Protein AF-0000000072995005 (afdb_homodimer)

Nearest PDB structures (foldseek):
  1zno-assembly1_B  TM=6.769E-01  e=1.116E+00  Vibrio cholerae
  1u5w-assembly4_G  TM=5.563E-01  e=4.814E-01  Escherichia coli
  1zwy-assembly3_B  TM=6.745E-01  e=1.746E+00  Vibrio cholerae
  1zwy-assembly2_D  TM=6.702E-01  e=2.185E+00  Vibrio cholerae
  1zwy-assembly2_C  TM=6.190E-01  e=2.185E+00  Vibrio cholerae

Sequence (554 aa):
MHRQLLQELNARKVMNAETSTRIKDTLLAYRSDEIDGLKTRHDLISLAEKSTGQERNVVLAVESLIPAMADVDLRTISENHLAASYIHPVMQSLFSIACNNKVSHCSNTLPEVDDTTGKRPDYIVDVYERYQYAYSSCFGEIKIEKANETLKVLDFYRLAIFGRNAIESHNLNGIICFQTIGSLVTFYYMLPRADFFIFLEVTSIKIPLVKRDIVSIITHLDDMLSLVCLHELVENTNELASSYPPILPYVYVQNERKSLPKKRKPSLTSISSSSKHMHRQLLQELNARKVMNAETSTRIKDTLLAYRSDEIDGLKTRHDLISLAEKSTGQERNVVLAVESLIPAMADVDLRTISENHLAASYIHPVMQSLFSIACNNKVSHCSNTLPEVDDTTGKRPDYIVDVYERYQYAYSSCFGEIKIEKANETLKVLDFYRLAIFGRNAIESHNLNGIICFQTIGSLVTFYYMLPRADFFIFLEVTSIKIPLVKRDIVSIITHLDDMLSLVCLHELVENTNELASSYPPILPYVYVQNERKSLPKKRKPSLTSISSSSKH

Secondary structure (DSSP, 8-state):
-HHHHHHHTT------HHHHHHHHHHHHHHHTTSS-HHHHHHHHHHHHHHS-HHHHHHHHHHHTTGGG--SS-PPPPPHHHHIIIIIHHHHHHHT--EETTEEEEEE----GGGGGG----SEEEEEEETTEEEEEEEEEEEE-TTS-HHHHHHHHHHHHHHHHHHHHHHTBS-EEEEEEETTEEEEEEEEEETTEEEEEEEEEEEPP-SGGGGGGGGGGHHHHHHHHHHHHT--B-SS----PPPPPPGGGTS-------------TTGGGGGGG-/-HHHHHHHTT------HHHHHHHHHHHHHHHTTSS-HHHHHHHHHHHHHHS-HHHHHHHHHHHTTGGG--SS-PPPPPHHHHIIIIIHHHHHHHT--EETTEEEEEE----GGGGGG----SEEEEEEETTEEEEEEEEEEEE-TTS-HHHHHHHHHHHHHHHHHHHHHHTBS-EEEEEEETTEEEEEEEEEETTEEEEEEEEEEEPP-SGGGGGGGGGGHHHHHHHHHHHHT--B-SS----PPPPPPGGGTS-------------GGGGGGGGG-

Solvent-accessible surface area (backbone atoms only — not comparable to full-atom values): 30362 Å² total; per-residue (Å²): 108,68,68,56,49,43,56,72,60,62,39,81,43,78,63,58,64,68,60,52,50,52,52,50,53,48,41,49,34,38,62,69,62,74,37,53,64,67,57,43,40,45,53,36,48,55,50,26,72,73,41,54,77,61,57,19,22,43,39,42,22,59,40,42,43,48,84,56,44,39,84,50,63,72,70,75,74,35,53,67,29,46,38,37,50,49,47,45,40,28,48,46,26,39,62,56,42,84,50,96,60,29,36,41,47,72,38,34,50,63,66,80,83,69,49,76,75,71,64,66,55,66,26,31,32,36,32,23,45,81,40,31,79,68,48,66,49,32,42,29,38,74,38,38,68,86,52,58,67,67,56,54,54,48,42,54,52,48,48,52,50,53,49,49,50,45,27,66,77,49,30,30,62,32,34,40,34,36,43,29,47,47,52,36,34,38,33,30,41,34,31,72,48,92,72,38,76,45,79,37,79,72,52,72,43,64,54,60,78,36,31,90,44,49,60,62,43,63,81,38,48,31,58,46,40,16,49,34,55,52,55,70,65,43,41,70,42,86,62,74,69,71,84,72,57,87,71,84,62,64,70,76,66,46,76,63,71,67,72,60,72,73,67,70,72,75,63,72,70,61,71,65,60,68,69,73,114,107,70,66,57,49,42,55,72,62,61,39,80,43,74,65,59,67,67,60,51,49,52,53,49,52,48,41,51,34,38,62,69,61,74,38,53,67,68,58,45,39,45,53,36,46,56,50,27,73,73,42,55,77,60,58,19,20,44,38,43,20,58,42,41,43,48,84,55,42,40,84,50,66,73,69,75,72,35,53,66,30,44,39,38,48,49,49,44,41,28,50,48,27,39,61,55,41,83,51,95,63,32,36,40,48,70,37,36,51,63,64,81,82,66,49,76,74,71,63,63,56,67,27,30,30,35,33,22,46,82,41,30,78,67,48,67,50,33,41,29,37,75,38,38,67,87,52,58,66,68,58,53,52,46,44,53,52,48,49,53,50,54,48,48,50,43,28,68,76,49,31,31,62,32,33,39,34,34,42,31,47,47,49,36,34,38,31,30,41,32,32,71,49,92,73,38,76,45,79,39,78,72,52,71,44,63,55,60,78,35,33,90,45,50,59,61,42,63,82,37,49,31,58,47,38,15,49,31,55,53,55,70,65,42,41,69,43,87,61,74,68,71,83,71,61,85,71,84,60,65,69,76,66,44,76,63,69,66,74,61,72,74,68,70,72,74,65,69,70,64,69,65,63,68,66,77,111

Radius of gyration: 27.22 Å; Cα contacts (8 Å, |Δi|>4): 936; chains: 2; bounding box: 72×75×105 Å

Organism: Rhizopus oryzae (NCBI:txid64495)

Foldseek 3Di:
DQVVVCVVLVLFFDDDPVLLVQLLVLLVCDLVVVDDLVVSLVSLQVSLVVDDPLLSLLSQLLNLQSVQADADDDDDAAQVRCCPRRVVSNCCSLLADDDPQKGKDKDQDDDPPPCVVVDTAPIWIFIDHNNHTQFTAEGEHTDEQPDDPLVQVLNVVVQVVVFVCRCLVQVKQKHKYWYYYHQKIWIWIWGDDDQDIDTHTQDMAGTDRYSNCSSVNSVCSRVSSSSSSSSVNIDHDPPNDDDHHDDDDCVVSPPPVPVPPPPPPPPVVPPPPDVPD/DQVVVCVVLVLFFDDDPVLLVQLLVLLVCDLVVVDDLVVSLVSLQVSLVVDDPLLSLLSQLLNLQSVQADADDDDDAAQVNCCPRRVVSNCCSLLADDDPQKGKDKDQDDDPVVCVVVDTARIWIFIDHNNHTQFTAEGEHTDEQPDDPLVQVLNVVVQVVVFVCRCQVRVKQKHKYWYYYHQKIWIWIWGDDDQDIDTHTQDMAGTDRYSNCSSVNSVCSRVSSSSSSSSVRIDHDPPNDDDHHDDDDCVVSPPPVPVPPPPPPPCVVPPPPDPPD

Structure (mmCIF, N/CA/C/O backbone):
data_AF-0000000072995005-model_v1
#
loop_
_entity.id
_entity.type
_entity.pdbx_description
1 polymer 'Uncharacterized protein'
#
loop_
_atom_site.group_PDB
_atom_site.id
_atom_site.type_symbol
_atom_site.label_atom_id
_atom_site.label_alt_id
_atom_site.label_comp_id
_atom_site.label_asym_id
_atom_site.label_entity_id
_atom_site.label_seq_id
_atom_site.pdbx_PDB_ins_code
_atom_site.Cartn_x
_atom_site.Cartn_y
_atom_site.Cartn_z
_atom_site.occupancy
_atom_site.B_iso_or_equiv
_atom_site.auth_seq_id
_atom_site.auth_comp_id
_atom_site.auth_asym_id
_atom_site.auth_atom_id
_atom_site.pdbx_PDB_model_num
ATOM 1 N N . MET A 1 1 ? -14.672 26.469 22.266 1 73.12 1 MET A N 1
ATOM 2 C CA . MET A 1 1 ? -13.227 26.438 22.062 1 73.12 1 MET A CA 1
ATOM 3 C C . MET A 1 1 ? -12.867 25.562 20.859 1 73.12 1 MET A C 1
ATOM 5 O O . MET A 1 1 ? -12.156 26.016 19.953 1 73.12 1 MET A O 1
ATOM 9 N N . HIS A 1 2 ? -13.5 24.484 20.734 1 74.88 2 HIS A N 1
ATOM 10 C CA . HIS A 1 2 ? -13.242 23.562 19.625 1 74.88 2 HIS A CA 1
ATOM 11 C C . HIS A 1 2 ? -13.602 24.203 18.281 1 74.88 2 HIS A C 1
ATOM 13 O O . HIS A 1 2 ? -12.758 24.312 17.391 1 74.88 2 HIS A O 1
ATOM 19 N N . ARG A 1 3 ? -14.789 24.75 18.172 1 75.12 3 ARG A N 1
ATOM 20 C CA . ARG A 1 3 ? -15.25 25.344 16.922 1 75.12 3 ARG A CA 1
ATOM 21 C C . ARG A 1 3 ? -14.438 26.594 16.594 1 75.12 3 ARG A C 1
ATOM 23 O O . ARG A 1 3 ? -14.133 26.844 15.422 1 75.12 3 ARG A O 1
ATOM 30 N N . GLN A 1 4 ? -14.117 27.297 17.609 1 78.31 4 GLN A N 1
ATOM 31 C CA . GLN A 1 4 ? -13.336 28.516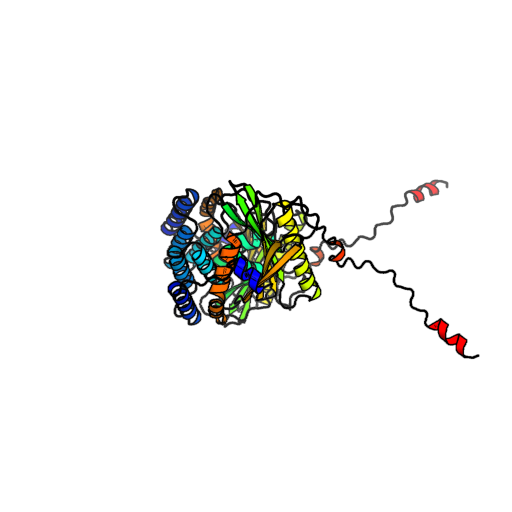 17.422 1 78.31 4 GLN A CA 1
ATOM 32 C C . GLN A 1 4 ? -11.945 28.203 16.875 1 78.31 4 GLN A C 1
ATOM 34 O O . GLN A 1 4 ? -11.445 28.875 15.984 1 78.31 4 GLN A O 1
ATOM 39 N N . LEU A 1 5 ? -11.391 27.203 17.328 1 79.5 5 LEU A N 1
ATOM 40 C CA . LEU A 1 5 ? -10.055 26.828 16.891 1 79.5 5 LEU A CA 1
ATOM 41 C C . LEU A 1 5 ? -10.055 26.328 15.453 1 79.5 5 LEU A C 1
ATOM 43 O O . LEU A 1 5 ? -9.164 26.672 14.672 1 79.5 5 LEU A O 1
ATOM 47 N N . LEU A 1 6 ? -11.078 25.562 15.18 1 79.88 6 LEU A N 1
ATOM 48 C CA . LEU A 1 6 ? -11.195 25.094 13.805 1 79.88 6 LEU A CA 1
ATOM 49 C C . LEU A 1 6 ? -11.383 26.25 12.836 1 79.88 6 LEU A C 1
ATOM 51 O O . LEU A 1 6 ? -10.867 26.219 11.719 1 79.88 6 LEU A O 1
ATOM 55 N N . GLN A 1 7 ? -12.125 27.188 13.336 1 81.88 7 GLN A N 1
ATOM 56 C CA . GLN A 1 7 ? -12.344 28.375 12.523 1 81.88 7 GLN A CA 1
ATOM 57 C C . GLN A 1 7 ? -11.055 29.188 12.367 1 81.88 7 GLN A C 1
ATOM 59 O O . GLN A 1 7 ? -10.75 29.688 11.281 1 81.88 7 GLN A O 1
ATOM 64 N N . GLU A 1 8 ? -10.367 29.266 13.414 1 81.81 8 GLU A N 1
ATOM 65 C CA . GLU A 1 8 ? -9.102 30 13.383 1 81.81 8 GLU A CA 1
ATOM 66 C C . GLU A 1 8 ? -8.117 29.344 12.422 1 81.81 8 GLU A C 1
ATOM 68 O O . GLU A 1 8 ? -7.34 30.047 11.758 1 81.81 8 GLU A O 1
ATOM 73 N N . LEU A 1 9 ? -8.242 28.062 12.328 1 82.5 9 LEU A N 1
ATOM 74 C CA . LEU A 1 9 ? -7.34 27.312 11.453 1 82.5 9 LEU A CA 1
ATOM 75 C C . LEU A 1 9 ? -7.855 27.312 10.016 1 82.5 9 LEU A C 1
ATOM 77 O O . LEU A 1 9 ? -7.172 26.844 9.109 1 82.5 9 LEU A O 1
ATOM 81 N N . ASN A 1 10 ? -9 27.953 9.812 1 81.5 10 ASN A N 1
ATOM 82 C CA . ASN A 1 10 ? -9.641 27.844 8.5 1 81.5 10 ASN A CA 1
ATOM 83 C C . ASN A 1 10 ? -9.594 26.422 7.965 1 81.5 10 ASN A C 1
ATOM 85 O O . ASN A 1 10 ? -9.195 26.188 6.82 1 81.5 10 ASN A O 1
ATOM 89 N N . ALA A 1 11 ? -9.984 25.547 8.805 1 79.19 11 ALA A N 1
ATOM 90 C CA . ALA A 1 11 ? -9.742 24.125 8.602 1 79.19 11 ALA A CA 1
ATOM 91 C C . ALA A 1 11 ? -10.75 23.531 7.617 1 79.19 11 ALA A C 1
ATOM 93 O O . ALA A 1 11 ? -10.469 22.531 6.961 1 79.19 11 ALA A O 1
ATOM 94 N N . ARG A 1 12 ? -11.852 24.203 7.461 1 84.38 12 ARG A N 1
ATOM 95 C CA . ARG A 1 12 ? -12.883 23.594 6.621 1 84.38 12 ARG A CA 1
ATOM 96 C C . ARG A 1 12 ? -12.75 24.062 5.176 1 84.38 12 ARG A C 1
ATOM 98 O O . ARG A 1 12 ? -12.766 25.266 4.895 1 84.38 12 ARG A O 1
ATOM 105 N N . LYS A 1 13 ? -12.586 23.031 4.352 1 92.81 13 LYS A N 1
ATOM 106 C CA . LYS A 1 13 ? -12.469 23.266 2.916 1 92.81 13 LYS A CA 1
ATOM 107 C C . LYS A 1 13 ? -13.516 22.469 2.141 1 92.81 13 LYS A C 1
ATOM 109 O O . LYS A 1 13 ? -13.984 21.438 2.611 1 92.81 13 LYS A O 1
ATOM 114 N N . VAL A 1 14 ? -13.844 23.031 1.004 1 95.5 14 VAL A N 1
ATOM 115 C CA . VAL A 1 14 ? -14.844 22.375 0.166 1 95.5 14 VAL A CA 1
ATOM 116 C C . VAL A 1 14 ? -14.242 22.031 -1.195 1 95.5 14 VAL A C 1
ATOM 118 O O . VAL A 1 14 ? -13.578 22.875 -1.812 1 95.5 14 VAL A O 1
ATOM 121 N N . MET A 1 15 ? -14.539 20.844 -1.624 1 96.69 15 MET A N 1
ATOM 122 C CA . MET A 1 15 ? -14.062 20.391 -2.924 1 96.69 15 MET A CA 1
ATOM 123 C C . MET A 1 15 ? -14.727 21.156 -4.055 1 96.69 15 MET A C 1
ATOM 125 O O . MET A 1 15 ? -15.883 21.578 -3.936 1 96.69 15 MET A O 1
ATOM 129 N N . ASN A 1 16 ? -13.898 21.328 -5.121 1 96.69 16 ASN A N 1
ATOM 130 C CA . ASN A 1 16 ? -14.531 21.797 -6.352 1 96.69 16 ASN A CA 1
ATOM 131 C C . ASN A 1 16 ? -15.688 20.891 -6.758 1 96.69 16 ASN A C 1
ATOM 133 O O . ASN A 1 16 ? -15.547 19.672 -6.797 1 96.69 16 ASN A O 1
ATOM 137 N N . ALA A 1 17 ? -16.812 21.5 -7.078 1 96.31 17 ALA A N 1
ATOM 138 C CA . ALA A 1 17 ? -18.047 20.766 -7.352 1 96.31 17 ALA A CA 1
ATOM 139 C C . ALA A 1 17 ? -17.875 19.828 -8.547 1 96.31 17 ALA A C 1
ATOM 141 O O . ALA A 1 17 ? -18.344 18.688 -8.523 1 96.31 17 ALA A O 1
ATOM 142 N N . GLU A 1 18 ? -17.281 20.297 -9.578 1 96.75 18 GLU A N 1
ATOM 143 C CA . GLU A 1 18 ? -17.078 19.484 -10.781 1 96.75 18 GLU A CA 1
ATOM 144 C C . GLU A 1 18 ? -16.188 18.281 -10.492 1 96.75 18 GLU A C 1
ATOM 146 O O . GLU A 1 18 ? -16.484 17.172 -10.945 1 96.75 18 GLU A O 1
ATOM 151 N N . THR A 1 19 ? -15.133 18.516 -9.758 1 97.62 19 THR A N 1
ATOM 152 C CA . THR A 1 19 ? -14.234 17.438 -9.391 1 97.62 19 THR A CA 1
ATOM 153 C C . THR A 1 19 ? -14.969 16.391 -8.555 1 97.62 19 THR A C 1
ATOM 155 O O . THR A 1 19 ? -14.859 15.188 -8.805 1 97.62 19 THR A O 1
ATOM 158 N N . SER A 1 20 ? -15.734 16.859 -7.609 1 98 20 SER A N 1
ATOM 159 C CA . SER A 1 20 ? -16.5 15.953 -6.754 1 98 20 SER A CA 1
ATOM 160 C C . SER A 1 20 ? -17.484 15.117 -7.566 1 98 20 SER A C 1
ATOM 162 O O . SER A 1 20 ? -17.625 13.914 -7.344 1 98 20 SER A O 1
ATOM 164 N N . THR A 1 21 ? -18.125 15.742 -8.477 1 98.19 21 THR A N 1
ATOM 165 C CA . THR A 1 21 ? -19.109 15.055 -9.312 1 98.19 21 THR A CA 1
ATOM 166 C C . THR A 1 21 ? -18.422 14.008 -10.18 1 98.19 21 THR A C 1
ATOM 168 O O . THR A 1 21 ? -18.938 12.891 -10.328 1 98.19 21 THR A O 1
ATOM 171 N N . ARG A 1 22 ? -17.328 14.305 -10.734 1 98.5 22 ARG A N 1
ATOM 172 C CA . ARG A 1 22 ? -16.594 13.367 -11.586 1 98.5 22 ARG A CA 1
ATOM 173 C C . ARG A 1 22 ? -16.125 12.156 -10.781 1 98.5 22 ARG A C 1
ATOM 175 O O . ARG A 1 22 ? -16.172 11.023 -11.273 1 98.5 22 ARG A O 1
ATOM 182 N N . ILE A 1 23 ? -15.641 12.406 -9.539 1 98.81 23 ILE A N 1
ATOM 183 C CA . ILE A 1 23 ? -15.273 11.297 -8.672 1 98.81 23 ILE A CA 1
ATOM 184 C C . ILE A 1 23 ? -16.484 10.398 -8.438 1 98.81 23 ILE A C 1
ATOM 186 O O . ILE A 1 23 ? -16.406 9.18 -8.594 1 98.81 23 ILE A O 1
ATOM 190 N N . LYS A 1 24 ? -17.562 11.031 -8.102 1 98.62 24 LYS A N 1
ATOM 191 C CA . LYS A 1 24 ? -18.781 10.305 -7.809 1 98.62 24 LYS A CA 1
ATOM 192 C C . LYS A 1 24 ? -19.219 9.461 -9.008 1 98.62 24 LYS A C 1
ATOM 194 O O . LYS A 1 24 ? -19.5 8.273 -8.867 1 98.62 24 LYS A O 1
ATOM 199 N N . ASP A 1 25 ? -19.266 10.047 -10.148 1 98.69 25 ASP A N 1
ATOM 200 C CA . ASP A 1 25 ? -19.703 9.352 -11.352 1 98.69 25 ASP A CA 1
ATOM 201 C C . ASP A 1 25 ? -18.797 8.18 -11.68 1 98.69 25 ASP A C 1
ATOM 203 O O . ASP A 1 25 ? -19.266 7.098 -12.039 1 98.69 25 ASP A O 1
ATOM 207 N N . THR A 1 26 ? -17.516 8.367 -11.578 1 98.81 26 THR A N 1
ATOM 208 C CA . THR A 1 26 ? -16.547 7.32 -11.852 1 98.81 26 THR A CA 1
ATOM 209 C C . THR A 1 26 ? -16.734 6.148 -10.891 1 98.81 26 THR A C 1
ATOM 211 O O . THR A 1 26 ? -16.734 4.988 -11.305 1 98.81 26 THR A O 1
ATOM 214 N N . LEU A 1 27 ? -16.922 6.441 -9.609 1 98.81 27 LEU A N 1
ATOM 215 C CA . LEU A 1 27 ? -17.078 5.391 -8.602 1 98.81 27 LEU A CA 1
ATOM 216 C C . LEU A 1 27 ? -18.391 4.656 -8.781 1 98.81 27 LEU A C 1
ATOM 218 O O . LEU A 1 27 ? -18.469 3.447 -8.555 1 98.81 27 LEU A O 1
ATOM 222 N N . LEU A 1 28 ? -19.422 5.391 -9.172 1 98.69 28 LEU A N 1
ATOM 223 C CA . LEU A 1 28 ? -20.703 4.75 -9.445 1 98.69 28 LEU A CA 1
ATOM 224 C C . LEU A 1 28 ? -20.594 3.791 -10.625 1 98.69 28 LEU A C 1
ATOM 226 O O . LEU A 1 28 ? -21.125 2.676 -10.578 1 98.69 28 LEU A O 1
ATOM 230 N N . ALA A 1 29 ? -19.922 4.195 -11.672 1 98.62 29 ALA A N 1
ATOM 231 C CA . ALA A 1 29 ? -19.703 3.338 -12.828 1 98.62 29 ALA A CA 1
ATOM 232 C C . ALA A 1 29 ? -18.906 2.094 -12.453 1 98.62 29 ALA A C 1
ATOM 234 O O . ALA A 1 29 ? -19.188 0.995 -12.93 1 98.62 29 ALA A O 1
ATOM 235 N N . TYR A 1 30 ? -17.984 2.258 -11.602 1 98 30 TYR A N 1
ATOM 236 C CA . TYR A 1 30 ? -17.172 1.144 -11.117 1 98 30 TYR A CA 1
ATOM 237 C C . TYR A 1 30 ? -18.016 0.177 -10.289 1 98 30 TYR A C 1
ATOM 239 O O . TYR A 1 30 ? -17.969 -1.035 -10.516 1 98 30 TYR A O 1
ATOM 247 N N . ARG A 1 31 ? -18.688 0.744 -9.375 1 96.81 31 ARG A N 1
ATOM 248 C CA . ARG A 1 31 ? -19.531 -0.078 -8.5 1 96.81 31 ARG A CA 1
ATOM 249 C C . ARG A 1 31 ? -20.531 -0.891 -9.305 1 96.81 31 ARG A C 1
ATOM 251 O O . ARG A 1 31 ? -20.828 -2.039 -8.969 1 96.81 31 ARG A O 1
ATOM 258 N N . SER A 1 32 ? -21.031 -0.327 -10.398 1 96.38 32 SER A N 1
ATOM 259 C CA . SER A 1 32 ? -22.062 -0.97 -11.211 1 96.38 32 SER A CA 1
ATOM 260 C C . SER A 1 32 ? -21.438 -1.831 -12.312 1 96.38 32 SER A C 1
ATOM 262 O O . SER A 1 32 ? -22.141 -2.336 -13.188 1 96.38 32 SER A O 1
ATOM 264 N N . ASP A 1 33 ? -20.203 -1.938 -12.438 1 93.94 33 ASP A N 1
ATOM 265 C CA . ASP A 1 33 ? -19.469 -2.771 -13.375 1 93.94 33 ASP A CA 1
ATOM 266 C C . ASP A 1 33 ? -19.578 -2.227 -14.797 1 93.94 33 ASP A C 1
ATOM 268 O O . ASP A 1 33 ? -19.453 -2.979 -15.766 1 93.94 33 ASP A O 1
ATOM 272 N N . GLU A 1 34 ? -19.875 -0.989 -14.906 1 97.06 34 GLU A N 1
ATOM 273 C CA . GLU A 1 34 ? -19.828 -0.362 -16.219 1 97.06 34 GLU A CA 1
ATOM 274 C C . GLU A 1 34 ? -18.391 -0.197 -16.703 1 97.06 34 GLU A C 1
ATOM 276 O O . GLU A 1 34 ? -18.109 -0.232 -17.891 1 97.06 34 GLU A O 1
ATOM 281 N N . ILE A 1 35 ? -17.484 0.07 -15.773 1 96.62 35 ILE A N 1
ATOM 282 C CA . ILE A 1 35 ? -16.062 0.085 -16.016 1 96.62 35 ILE A CA 1
ATOM 283 C C . ILE A 1 35 ? -15.344 -0.77 -14.977 1 96.62 35 ILE A C 1
ATOM 285 O O . ILE A 1 35 ? -15.852 -0.973 -13.875 1 96.62 35 ILE A O 1
ATOM 289 N N . ASP A 1 36 ? -14.156 -1.243 -15.367 1 93.69 36 ASP A N 1
ATOM 290 C CA . ASP A 1 36 ? -13.414 -2.082 -14.43 1 93.69 36 ASP A CA 1
ATOM 291 C C . ASP A 1 36 ? -12.445 -1.25 -13.602 1 93.69 36 ASP A C 1
ATOM 293 O O . ASP A 1 36 ? -12.43 -0.022 -13.695 1 93.69 36 ASP A O 1
ATOM 297 N N . GLY A 1 37 ? -11.727 -1.879 -12.734 1 95.31 37 GLY A N 1
ATOM 298 C CA . GLY A 1 37 ? -10.82 -1.206 -11.82 1 95.31 37 GLY A CA 1
ATOM 299 C C . GLY A 1 37 ? -9.734 -0.414 -12.531 1 95.31 37 GLY A C 1
ATOM 300 O O . GLY A 1 37 ? -9.391 0.688 -12.102 1 95.31 37 GLY A O 1
ATOM 301 N N . LEU A 1 38 ? -9.195 -1.018 -13.57 1 96.12 38 LEU A N 1
ATOM 302 C CA . LEU A 1 38 ? -8.117 -0.359 -14.297 1 96.12 38 LEU A CA 1
ATOM 303 C C . LEU A 1 38 ? -8.609 0.929 -14.953 1 96.12 38 LEU A C 1
ATOM 305 O O . LEU A 1 38 ? -7.965 1.974 -14.836 1 96.12 38 LEU A O 1
ATOM 309 N N . LYS A 1 39 ? -9.719 0.853 -15.602 1 97.12 39 LYS A N 1
ATOM 310 C CA . LYS A 1 39 ? -10.305 2.041 -16.219 1 97.12 39 LYS A CA 1
ATOM 311 C C . LYS A 1 39 ? -10.656 3.088 -15.164 1 97.12 39 LYS A C 1
ATOM 313 O O . LYS A 1 39 ? -10.469 4.285 -15.391 1 97.12 39 LYS A O 1
ATOM 318 N N . THR A 1 40 ? -11.156 2.672 -14.062 1 98.44 40 THR A N 1
ATOM 319 C CA . THR A 1 40 ? -11.461 3.568 -12.953 1 98.44 40 THR A CA 1
ATOM 320 C C . THR A 1 40 ? -10.211 4.32 -12.508 1 98.44 40 THR A C 1
ATOM 322 O O . THR A 1 40 ? -10.234 5.539 -12.344 1 98.44 40 THR A O 1
ATOM 325 N N . ARG A 1 41 ? -9.156 3.609 -12.336 1 98.31 41 ARG A N 1
ATOM 326 C CA . ARG A 1 41 ? -7.895 4.227 -11.945 1 98.31 41 ARG A CA 1
ATOM 327 C C . ARG A 1 41 ? -7.414 5.211 -13 1 98.31 41 ARG A C 1
ATOM 329 O O . ARG A 1 41 ? -6.965 6.312 -12.68 1 98.31 41 ARG A O 1
ATOM 336 N N . HIS A 1 42 ? -7.512 4.793 -14.18 1 98.19 42 HIS A N 1
ATOM 337 C CA . HIS A 1 42 ? -7.105 5.664 -15.281 1 98.19 42 HIS A CA 1
ATOM 338 C C . HIS A 1 42 ? -7.883 6.98 -15.258 1 98.19 42 HIS A C 1
ATOM 340 O O . HIS A 1 42 ? -7.293 8.055 -15.375 1 98.19 42 HIS A O 1
ATOM 346 N N . ASP A 1 43 ? -9.156 6.91 -15.117 1 98.5 43 ASP A N 1
ATOM 347 C CA . ASP A 1 43 ? -10.008 8.094 -15.109 1 98.5 43 ASP A CA 1
ATOM 348 C C . ASP A 1 43 ? -9.68 9 -13.922 1 98.5 43 ASP A C 1
ATOM 350 O O . ASP A 1 43 ? -9.617 10.227 -14.062 1 98.5 43 ASP A O 1
ATOM 354 N N . LEU A 1 44 ? -9.469 8.383 -12.797 1 98.69 44 LEU A N 1
ATOM 355 C CA . LEU A 1 44 ? -9.172 9.164 -11.602 1 98.69 44 LEU A CA 1
ATOM 356 C C . LEU A 1 44 ? -7.797 9.812 -11.695 1 98.69 44 LEU A C 1
ATOM 358 O O . LEU A 1 44 ? -7.617 10.961 -11.297 1 98.69 44 LEU A O 1
ATOM 362 N N . ILE A 1 45 ? -6.844 9.117 -12.219 1 98.38 45 ILE A N 1
ATOM 363 C CA . ILE A 1 45 ? -5.508 9.68 -12.383 1 98.38 45 ILE A CA 1
ATOM 364 C C . ILE A 1 45 ? -5.551 10.82 -13.398 1 98.38 45 ILE A C 1
ATOM 366 O O . ILE A 1 45 ? -4.895 11.844 -13.219 1 98.38 45 ILE A O 1
ATOM 370 N N . SER A 1 46 ? -6.32 10.656 -14.438 1 98 46 SER A N 1
ATOM 371 C CA . SER A 1 46 ? -6.516 11.727 -15.406 1 98 46 SER A CA 1
ATOM 372 C C . SER A 1 46 ? -7.152 12.953 -14.766 1 98 46 SER A C 1
ATOM 374 O O . SER A 1 46 ? -6.773 14.086 -15.062 1 98 46 SER A O 1
ATOM 376 N N . LEU A 1 47 ? -8.094 12.695 -13.938 1 98.38 47 LEU A N 1
ATOM 377 C CA . LEU A 1 47 ? -8.742 13.781 -13.203 1 98.38 47 LEU A CA 1
ATOM 378 C C . LEU A 1 47 ? -7.738 14.484 -12.297 1 98.38 47 LEU A C 1
ATOM 380 O O . LEU A 1 47 ? -7.746 15.711 -12.195 1 98.38 47 LEU A O 1
ATOM 384 N N . ALA A 1 48 ? -6.898 13.719 -11.641 1 97.81 48 ALA A N 1
ATOM 385 C CA . ALA A 1 48 ? -5.879 14.273 -10.758 1 97.81 48 ALA A CA 1
ATOM 386 C C . ALA A 1 48 ? -4.938 15.203 -11.523 1 97.81 48 ALA A C 1
ATOM 388 O O . ALA A 1 48 ? -4.543 16.25 -11.016 1 97.81 48 ALA A O 1
ATOM 389 N N . GLU A 1 49 ? -4.574 14.859 -12.703 1 95.31 49 GLU A N 1
ATOM 390 C CA . GLU A 1 49 ? -3.68 15.672 -13.523 1 95.31 49 GLU A CA 1
ATOM 391 C C . GLU A 1 49 ? -4.281 17.047 -13.797 1 95.31 49 GLU A C 1
ATOM 393 O O . GLU A 1 49 ? -3.553 18.031 -13.93 1 95.31 49 GLU A O 1
ATOM 398 N N . LYS A 1 50 ? -5.531 17.094 -13.766 1 94.69 50 LYS A N 1
ATOM 399 C CA . LYS A 1 50 ? -6.223 18.328 -14.109 1 94.69 50 LYS A CA 1
ATOM 400 C C . LYS A 1 50 ? -6.598 19.125 -12.859 1 94.69 50 LYS A C 1
ATOM 402 O O . LYS A 1 50 ? -7.113 20.234 -12.953 1 94.69 50 LYS A O 1
ATOM 407 N N . SER A 1 51 ? -6.398 18.547 -11.75 1 93.31 51 SER A N 1
ATOM 408 C CA . SER A 1 51 ? -6.812 19.156 -10.492 1 93.31 51 SER A CA 1
ATOM 409 C C . SER A 1 51 ? -5.691 20 -9.891 1 93.31 51 SER A C 1
ATOM 411 O O . SER A 1 51 ? -4.535 19.891 -10.305 1 93.31 51 SER A O 1
ATOM 413 N N . THR A 1 52 ? -6.129 20.859 -8.953 1 84.56 52 THR A N 1
ATOM 414 C CA . THR A 1 52 ? -5.145 21.641 -8.188 1 84.56 52 THR A CA 1
ATOM 415 C C . THR A 1 52 ? -4.328 20.719 -7.285 1 84.56 52 THR A C 1
ATOM 417 O O . THR A 1 52 ? -4.652 19.547 -7.125 1 84.56 52 THR A O 1
ATOM 420 N N . GLY A 1 53 ? -3.303 21.281 -6.656 1 83.94 53 GLY A N 1
ATOM 421 C CA . GLY A 1 53 ? -2.402 20.469 -5.855 1 83.94 53 GLY A CA 1
ATOM 422 C C . GLY A 1 53 ? -3.096 19.781 -4.699 1 83.94 53 GLY A C 1
ATOM 423 O O . GLY A 1 53 ? -2.916 18.578 -4.492 1 83.94 53 GLY A O 1
ATOM 424 N N . GLN A 1 54 ? -3.941 20.516 -3.984 1 93.06 54 GLN A N 1
ATOM 425 C CA . GLN A 1 54 ? -4.574 19.922 -2.814 1 93.06 54 GLN A CA 1
ATOM 426 C C . GLN A 1 54 ? -5.684 18.953 -3.223 1 93.06 54 GLN A C 1
ATOM 428 O O . GLN A 1 54 ? -5.797 17.859 -2.668 1 93.06 54 GLN A O 1
ATOM 433 N N . GLU A 1 55 ? -6.488 19.359 -4.156 1 96.94 55 GLU A N 1
ATOM 434 C CA . GLU A 1 55 ? -7.555 18.484 -4.633 1 96.94 55 GLU A CA 1
ATOM 435 C C . GLU A 1 55 ? -6.984 17.234 -5.312 1 96.94 55 GLU A C 1
ATOM 437 O O . GLU A 1 55 ? -7.59 16.156 -5.266 1 96.94 55 GLU A O 1
ATOM 442 N N . ARG A 1 56 ? -5.848 17.422 -5.922 1 97.19 56 ARG A N 1
ATOM 443 C CA . ARG A 1 56 ? -5.156 16.297 -6.555 1 97.19 56 ARG A CA 1
ATOM 444 C C . ARG A 1 56 ? -4.898 15.18 -5.551 1 97.19 56 ARG A C 1
ATOM 446 O O . ARG A 1 56 ? -5.133 14 -5.844 1 97.19 56 ARG A O 1
ATOM 453 N N . ASN A 1 57 ? -4.465 15.57 -4.375 1 97.56 57 ASN A N 1
ATOM 454 C CA . ASN A 1 57 ? -4.191 14.578 -3.336 1 97.56 57 ASN A CA 1
ATOM 455 C C . ASN A 1 57 ? -5.453 13.812 -2.947 1 97.56 57 ASN A C 1
ATOM 457 O O . ASN A 1 57 ? -5.395 12.609 -2.676 1 97.56 57 ASN A O 1
ATOM 461 N N . VAL A 1 58 ? -6.531 14.5 -2.9 1 98.56 58 VAL A N 1
ATOM 462 C CA . VAL A 1 58 ? -7.793 13.859 -2.545 1 98.56 58 VAL A CA 1
ATOM 463 C C . VAL A 1 58 ? -8.188 12.852 -3.627 1 98.56 58 VAL A C 1
ATOM 465 O O . VAL A 1 58 ? -8.562 11.719 -3.322 1 98.56 58 VAL A O 1
ATOM 468 N N . VAL A 1 59 ? -8.047 13.25 -4.887 1 98.75 59 VAL A N 1
ATOM 469 C CA . VAL A 1 59 ? -8.383 12.359 -5.996 1 98.75 59 VAL A CA 1
ATOM 470 C C . VAL A 1 59 ? -7.5 11.117 -5.941 1 98.75 59 VAL A C 1
ATOM 472 O O . VAL A 1 59 ? -7.988 9.992 -6.105 1 98.75 59 VAL A O 1
ATOM 475 N N . LEU A 1 60 ? -6.262 11.344 -5.672 1 98.44 60 LEU A N 1
ATOM 476 C CA . LEU A 1 60 ? -5.316 10.234 -5.617 1 98.44 60 LEU A CA 1
ATOM 477 C C . LEU A 1 60 ? -5.621 9.32 -4.434 1 98.44 60 LEU A C 1
ATOM 479 O O . LEU A 1 60 ? -5.422 8.109 -4.512 1 98.44 60 LEU A O 1
ATOM 483 N N . ALA A 1 61 ? -6.07 9.898 -3.348 1 98.69 61 ALA A N 1
ATOM 484 C CA . ALA A 1 61 ? -6.465 9.086 -2.201 1 98.69 61 ALA A CA 1
ATOM 485 C C . ALA A 1 61 ? -7.629 8.156 -2.559 1 98.69 61 ALA A C 1
ATOM 487 O O . ALA A 1 61 ? -7.637 6.988 -2.176 1 98.69 61 ALA A O 1
ATOM 488 N N . VAL A 1 62 ? -8.547 8.664 -3.277 1 98.81 62 VAL A N 1
ATOM 489 C CA . VAL A 1 62 ? -9.68 7.859 -3.717 1 98.81 62 VAL A CA 1
ATOM 490 C C . VAL A 1 62 ? -9.203 6.777 -4.68 1 98.81 62 VAL A C 1
ATOM 492 O O . VAL A 1 62 ? -9.57 5.605 -4.551 1 98.81 62 VAL A O 1
ATOM 495 N N . GLU A 1 63 ? -8.383 7.148 -5.605 1 98.75 63 GLU A N 1
ATOM 496 C CA . GLU A 1 63 ? -7.828 6.211 -6.574 1 98.75 63 GLU A CA 1
ATOM 497 C C . GLU A 1 63 ? -7.078 5.078 -5.875 1 98.75 63 GLU A C 1
ATOM 499 O O . GLU A 1 63 ? -7.148 3.924 -6.305 1 98.75 63 GLU A O 1
ATOM 504 N N . SER A 1 64 ? -6.418 5.391 -4.82 1 98.19 64 SER A N 1
ATOM 505 C CA . SER A 1 64 ? -5.547 4.445 -4.129 1 98.19 64 SER A CA 1
ATOM 506 C C . SER A 1 64 ? -6.348 3.316 -3.494 1 98.19 64 SER A C 1
ATOM 508 O O . SER A 1 64 ? -5.785 2.287 -3.113 1 98.19 64 SER A O 1
ATOM 510 N N . LEU A 1 65 ? -7.645 3.453 -3.393 1 98 65 LEU A N 1
ATOM 511 C CA . LEU A 1 65 ? -8.5 2.443 -2.779 1 98 65 LEU A CA 1
ATOM 512 C C . LEU A 1 65 ? -8.836 1.34 -3.775 1 98 65 LEU A C 1
ATOM 514 O O . LEU A 1 65 ? -9.203 0.229 -3.379 1 98 65 LEU A O 1
ATOM 518 N N . ILE A 1 66 ? -8.703 1.589 -5.027 1 97.88 66 ILE A N 1
ATOM 519 C CA . ILE A 1 66 ? -9.289 0.759 -6.074 1 97.88 66 ILE A CA 1
ATOM 520 C C . ILE A 1 66 ? -8.586 -0.595 -6.117 1 97.88 66 ILE A C 1
ATOM 522 O O . ILE A 1 66 ? -9.234 -1.637 -6.23 1 97.88 66 ILE A O 1
ATOM 526 N N . PRO A 1 67 ? -7.277 -0.624 -5.953 1 95.31 67 PRO A N 1
ATOM 527 C CA . PRO A 1 67 ? -6.602 -1.918 -6.074 1 95.31 67 PRO A CA 1
ATOM 528 C C . PRO A 1 67 ? -7.062 -2.924 -5.02 1 95.31 67 PRO A C 1
ATOM 530 O O . PRO A 1 67 ? -7.047 -4.133 -5.266 1 95.31 67 PRO A O 1
ATOM 533 N N . ALA A 1 68 ? -7.496 -2.441 -3.906 1 93.25 68 ALA A N 1
ATOM 534 C CA . ALA A 1 68 ? -7.867 -3.34 -2.816 1 93.25 68 ALA A CA 1
ATOM 535 C C . ALA A 1 68 ? -9.336 -3.73 -2.904 1 93.25 68 ALA A C 1
ATOM 537 O O . ALA A 1 68 ? -9.789 -4.645 -2.209 1 93.25 68 ALA A O 1
ATOM 538 N N . MET A 1 69 ? -10.055 -3.074 -3.746 1 93.5 69 MET A N 1
ATOM 539 C CA . MET A 1 69 ? -11.5 -3.309 -3.811 1 93.5 69 MET A CA 1
ATOM 540 C C . MET A 1 69 ? -11.805 -4.633 -4.504 1 93.5 69 MET A C 1
ATOM 542 O O . MET A 1 69 ? -11.266 -4.914 -5.574 1 93.5 69 MET A O 1
ATOM 546 N N . ALA A 1 70 ? -12.562 -5.402 -3.875 1 87.31 70 ALA A N 1
ATOM 547 C CA . ALA A 1 70 ? -13.016 -6.676 -4.426 1 87.31 70 ALA A CA 1
ATOM 548 C C . ALA A 1 70 ? -14.484 -6.926 -4.078 1 87.31 70 ALA A C 1
ATOM 550 O O . ALA A 1 70 ? -14.961 -6.5 -3.021 1 87.31 70 ALA A O 1
ATOM 551 N N . ASP A 1 71 ? -15.117 -7.531 -4.953 1 85.56 71 ASP A N 1
ATOM 552 C CA . ASP A 1 71 ? -16.516 -7.902 -4.723 1 85.56 71 ASP A CA 1
ATOM 553 C C . ASP A 1 71 ? -16.625 -9.312 -4.152 1 85.56 71 ASP A C 1
ATOM 555 O O . ASP A 1 71 ? -17.188 -10.203 -4.781 1 85.56 71 ASP A O 1
ATOM 559 N N . VAL A 1 72 ? -15.977 -9.516 -3.076 1 85.75 72 VAL A N 1
ATOM 560 C CA . VAL A 1 72 ? -15.945 -10.828 -2.443 1 85.75 72 VAL A CA 1
ATOM 561 C C . VAL A 1 72 ? -16.188 -10.688 -0.944 1 85.75 72 VAL A C 1
ATOM 563 O O . VAL A 1 72 ? -16.109 -9.586 -0.396 1 85.75 72 VAL A O 1
ATOM 566 N N . ASP A 1 73 ? -16.562 -11.781 -0.356 1 81.75 73 ASP A N 1
ATOM 567 C CA . ASP A 1 73 ? -16.672 -11.844 1.099 1 81.75 73 ASP A CA 1
ATOM 568 C C . ASP A 1 73 ? -15.297 -12.062 1.735 1 81.75 73 ASP A C 1
ATOM 570 O O . ASP A 1 73 ? -14.859 -13.203 1.896 1 81.75 73 ASP A O 1
ATOM 574 N N . LEU A 1 74 ? -14.789 -10.93 2.082 1 83.12 74 LEU A N 1
ATOM 575 C CA . LEU A 1 74 ? -13.43 -11.008 2.598 1 83.12 74 LEU A CA 1
ATOM 576 C C . LEU A 1 74 ? -13.398 -11.711 3.951 1 83.12 74 LEU A C 1
ATOM 578 O O . LEU A 1 74 ? -14.305 -11.531 4.766 1 83.12 74 LEU A O 1
ATOM 582 N N . ARG A 1 75 ? -12.344 -12.422 4.09 1 78.31 75 ARG A N 1
ATOM 583 C CA . ARG A 1 75 ? -12.031 -12.938 5.418 1 78.31 75 ARG A CA 1
ATOM 584 C C . ARG A 1 75 ? -11.672 -11.812 6.375 1 78.31 75 ARG A C 1
ATOM 586 O O . ARG A 1 75 ? -11.656 -10.641 5.984 1 78.31 75 ARG A O 1
ATOM 593 N N . THR A 1 76 ? -11.508 -12.219 7.613 1 80.62 76 THR A N 1
ATOM 594 C CA . THR A 1 76 ? -11.141 -11.242 8.633 1 80.62 76 THR A CA 1
ATOM 595 C C . THR A 1 76 ? -9.883 -10.477 8.227 1 80.62 76 THR A C 1
ATOM 597 O O . THR A 1 76 ? -8.906 -11.078 7.77 1 80.62 76 THR A O 1
ATOM 600 N N . ILE A 1 77 ? -10.016 -9.281 8.383 1 84.75 77 ILE A N 1
ATOM 601 C CA . ILE A 1 77 ? -8.906 -8.398 8.023 1 84.75 77 ILE A CA 1
ATOM 602 C C . ILE A 1 77 ? -7.98 -8.219 9.227 1 84.75 77 ILE A C 1
ATOM 604 O O . ILE A 1 77 ? -8.43 -7.895 10.328 1 84.75 77 ILE A O 1
ATOM 608 N N . SER A 1 78 ? -6.699 -8.492 8.992 1 85.88 78 SER A N 1
ATOM 609 C CA . SER A 1 78 ? -5.703 -8.266 10.031 1 85.88 78 SER A CA 1
ATOM 610 C C . SER A 1 78 ? -5.273 -6.805 10.07 1 85.88 78 SER A C 1
ATOM 612 O O . SER A 1 78 ? -5.582 -6.035 9.156 1 85.88 78 SER A O 1
ATOM 614 N N . GLU A 1 79 ? -4.59 -6.449 11.125 1 87.81 79 GLU A N 1
ATOM 615 C CA . GLU A 1 79 ? -4.07 -5.094 11.273 1 87.81 79 GLU A CA 1
ATOM 616 C C . GLU A 1 79 ? -3.104 -4.742 10.148 1 87.81 79 GLU A C 1
ATOM 618 O O . GLU A 1 79 ? -3.182 -3.652 9.578 1 87.81 79 GLU A O 1
ATOM 623 N N . ASN A 1 80 ? -2.232 -5.695 9.789 1 86.5 80 ASN A N 1
ATOM 624 C CA . ASN A 1 80 ? -1.261 -5.457 8.727 1 86.5 80 ASN A CA 1
ATOM 625 C C . ASN A 1 80 ? -1.939 -5.316 7.363 1 86.5 80 ASN A C 1
ATOM 627 O O . ASN A 1 80 ? -1.52 -4.5 6.539 1 86.5 80 ASN A O 1
ATOM 631 N N . HIS A 1 81 ? -2.967 -6.09 7.203 1 90.38 81 HIS A N 1
ATOM 632 C CA . HIS A 1 81 ? -3.746 -6 5.973 1 90.38 81 HIS A CA 1
ATOM 633 C C . HIS A 1 81 ? -4.465 -4.66 5.871 1 90.38 81 HIS A C 1
ATOM 635 O O . HIS A 1 81 ? -4.41 -4 4.832 1 90.38 81 HIS A O 1
ATOM 641 N N . LEU A 1 82 ? -5.043 -4.312 6.918 1 92.62 82 LEU A N 1
ATOM 642 C CA . LEU A 1 82 ? -5.727 -3.023 6.984 1 92.62 82 LEU A CA 1
ATOM 643 C C . LEU A 1 82 ? -4.754 -1.881 6.699 1 92.62 82 LEU A C 1
ATOM 645 O O . LEU A 1 82 ? -5.051 -0.996 5.895 1 92.62 82 LEU A O 1
ATOM 649 N N . ALA A 1 83 ? -3.637 -1.95 7.238 1 92.75 83 ALA A N 1
ATOM 650 C CA . ALA A 1 83 ? -2.619 -0.911 7.098 1 92.75 83 ALA A CA 1
ATOM 651 C C . ALA A 1 83 ? -2.086 -0.855 5.668 1 92.75 83 ALA A C 1
ATOM 653 O O . ALA A 1 83 ? -2.062 0.211 5.051 1 92.75 83 ALA A O 1
ATOM 654 N N . ALA A 1 84 ? -1.764 -1.981 5.117 1 92.62 84 ALA A N 1
ATOM 655 C CA . ALA A 1 84 ? -1.048 -2.029 3.846 1 92.62 84 ALA A CA 1
ATOM 656 C C . ALA A 1 84 ? -1.996 -1.789 2.676 1 92.62 84 ALA A C 1
ATOM 658 O O . ALA A 1 84 ? -1.633 -1.128 1.699 1 92.62 84 ALA A O 1
ATOM 659 N N . SER A 1 85 ? -3.213 -2.27 2.807 1 94.19 85 SER A N 1
ATOM 660 C CA . SER A 1 85 ? -4.102 -2.275 1.65 1 94.19 85 SER A CA 1
ATOM 661 C C . SER A 1 85 ? -4.977 -1.024 1.617 1 94.19 85 SER A C 1
ATOM 663 O O . SER A 1 85 ? -5.406 -0.589 0.547 1 94.19 85 SER A O 1
ATOM 665 N N . TYR A 1 86 ? -5.203 -0.486 2.785 1 95 86 TYR A N 1
ATOM 666 C CA . TYR A 1 86 ? -6.23 0.548 2.809 1 95 86 TYR A CA 1
ATOM 667 C C . TYR A 1 86 ? -5.695 1.839 3.416 1 95 86 TYR A C 1
ATOM 669 O O . TYR A 1 86 ? -5.746 2.896 2.785 1 95 86 TYR A O 1
ATOM 677 N N . ILE A 1 87 ? -5.09 1.751 4.52 1 96.25 87 ILE A N 1
ATOM 678 C CA . ILE A 1 87 ? -4.75 2.959 5.262 1 96.25 87 ILE A CA 1
ATOM 679 C C . ILE A 1 87 ? -3.523 3.621 4.641 1 96.25 87 ILE A C 1
ATOM 681 O O . ILE A 1 87 ? -3.547 4.812 4.328 1 96.25 87 ILE A O 1
ATOM 685 N N . HIS A 1 88 ? -2.508 2.852 4.395 1 95.88 88 HIS A N 1
ATOM 686 C CA . HIS A 1 88 ? -1.247 3.402 3.906 1 95.88 88 HIS A CA 1
ATOM 687 C C . HIS A 1 88 ? -1.43 4.078 2.551 1 95.88 88 HIS A C 1
ATOM 689 O O . HIS A 1 88 ? -1.018 5.223 2.363 1 95.88 88 HIS A O 1
ATOM 695 N N . PRO A 1 89 ? -2.068 3.467 1.633 1 96.38 89 PRO A N 1
ATOM 696 C CA . PRO A 1 89 ? -2.211 4.137 0.339 1 96.38 89 PRO A CA 1
ATOM 697 C C . PRO A 1 89 ? -2.992 5.445 0.435 1 96.38 89 PRO A C 1
ATOM 699 O O . PRO A 1 89 ? -2.648 6.426 -0.233 1 96.38 89 PRO A O 1
ATOM 702 N N . VAL A 1 90 ? -3.979 5.453 1.257 1 98 90 VAL A N 1
ATOM 703 C CA . VAL A 1 90 ? -4.793 6.652 1.401 1 98 90 VAL A CA 1
ATOM 704 C C . VAL A 1 90 ? -3.969 7.762 2.051 1 98 90 VAL A C 1
ATOM 706 O O . VAL A 1 90 ? -3.936 8.891 1.556 1 98 90 VAL A O 1
ATOM 709 N N . MET A 1 91 ? -3.271 7.43 3.105 1 97.5 91 MET A N 1
ATOM 710 C CA . MET A 1 91 ? -2.494 8.43 3.83 1 97.5 91 MET A CA 1
ATOM 711 C C . MET A 1 91 ? -1.328 8.93 2.984 1 97.5 91 MET A C 1
ATOM 713 O O . MET A 1 91 ? -1.016 10.125 2.996 1 97.5 91 MET A O 1
ATOM 717 N N . GLN A 1 92 ? -0.712 8.008 2.318 1 96.31 92 GLN A N 1
ATOM 718 C CA . GLN A 1 92 ? 0.394 8.367 1.438 1 96.31 92 GLN A CA 1
ATOM 719 C C . GLN A 1 92 ? -0.052 9.375 0.381 1 96.31 92 GLN A C 1
ATOM 721 O O . GLN A 1 92 ? 0.708 10.273 0.011 1 96.31 92 GLN A O 1
ATOM 726 N N . SER A 1 93 ? -1.254 9.25 -0.099 1 97.06 93 SER A N 1
ATOM 727 C CA . SER A 1 93 ? -1.803 10.164 -1.096 1 97.06 93 SER A CA 1
ATOM 728 C C . SER A 1 93 ? -2.209 11.492 -0.465 1 97.06 93 SER A C 1
ATOM 730 O O . SER A 1 93 ? -1.859 12.562 -0.972 1 97.06 93 SER A O 1
ATOM 732 N N . LEU A 1 94 ? -2.852 11.414 0.651 1 97.69 94 LEU A N 1
ATOM 733 C CA . LEU A 1 94 ? -3.369 12.617 1.294 1 97.69 94 LEU A CA 1
ATOM 734 C C . LEU A 1 94 ? -2.232 13.523 1.745 1 97.69 94 LEU A C 1
ATOM 736 O O . LEU A 1 94 ? -2.32 14.75 1.617 1 97.69 94 LEU A O 1
ATOM 740 N N . PHE A 1 95 ? -1.191 12.93 2.217 1 96.94 95 PHE A N 1
ATOM 741 C CA . PHE A 1 95 ? -0.163 13.727 2.877 1 96.94 95 PHE A CA 1
ATOM 742 C C . PHE A 1 95 ? 1.109 13.773 2.041 1 96.94 95 PHE A C 1
ATOM 744 O O . PHE A 1 95 ? 2.213 13.867 2.582 1 96.94 95 PHE A O 1
ATOM 751 N N . SER A 1 96 ? 0.876 13.609 0.79 1 93.25 96 SER A N 1
ATOM 752 C CA . SER A 1 96 ? 1.992 13.742 -0.141 1 93.25 96 SER A CA 1
ATOM 753 C C . SER A 1 96 ? 2.359 15.203 -0.359 1 93.25 96 SER A C 1
ATOM 755 O O . SER A 1 96 ? 1.497 16.031 -0.673 1 93.25 96 SER A O 1
ATOM 757 N N . ILE A 1 97 ? 3.598 15.508 -0.143 1 87.38 97 ILE A N 1
ATOM 758 C CA . ILE A 1 97 ? 4.168 16.828 -0.424 1 87.38 97 ILE A CA 1
ATOM 759 C C . ILE A 1 97 ? 5.363 16.672 -1.361 1 87.38 97 ILE A C 1
ATOM 761 O O . ILE A 1 97 ? 6.258 15.859 -1.116 1 87.38 97 ILE A O 1
ATOM 765 N N . ALA A 1 98 ? 5.301 17.375 -2.502 1 79.25 98 ALA A N 1
ATOM 766 C CA . ALA A 1 98 ? 6.465 17.422 -3.385 1 79.25 98 ALA A CA 1
ATOM 767 C C . ALA A 1 98 ? 6.609 18.812 -4.016 1 79.25 98 ALA A C 1
ATOM 769 O O . ALA A 1 98 ? 6.371 18.984 -5.211 1 79.25 98 ALA A O 1
ATOM 770 N N . CYS A 1 99 ? 6.914 19.75 -3.148 1 75 99 CYS A N 1
ATOM 771 C CA . CYS A 1 99 ? 7.086 21.109 -3.625 1 75 99 CYS A CA 1
ATOM 772 C C . CYS A 1 99 ? 8.141 21.844 -2.807 1 75 99 CYS A C 1
ATOM 774 O O . CYS A 1 99 ? 8.469 21.438 -1.694 1 75 99 CYS A O 1
ATOM 776 N N . ASN A 1 100 ? 8.648 22.891 -3.424 1 74.81 100 ASN A N 1
ATOM 777 C CA . ASN A 1 100 ? 9.539 23.828 -2.756 1 74.81 100 ASN A CA 1
ATOM 778 C C . ASN A 1 100 ? 10.648 23.109 -2.004 1 74.81 100 ASN A C 1
ATOM 780 O O . ASN A 1 100 ? 10.93 23.438 -0.844 1 74.81 100 ASN A O 1
ATOM 784 N N . ASN A 1 101 ? 11.148 22.016 -2.539 1 82.5 101 ASN A N 1
ATOM 785 C CA . ASN A 1 101 ? 12.273 21.281 -1.995 1 82.5 101 ASN A CA 1
ATOM 786 C C . ASN A 1 101 ? 11.867 20.438 -0.787 1 82.5 101 ASN A C 1
ATOM 788 O O . ASN A 1 101 ? 12.711 20.078 0.039 1 82.5 101 ASN A O 1
ATOM 792 N N . LYS A 1 102 ? 10.594 20.422 -0.592 1 90.38 102 LYS A N 1
ATOM 793 C CA . LYS A 1 102 ? 10.078 19.547 0.46 1 90.38 102 LYS A CA 1
ATOM 794 C C . LYS A 1 102 ? 9.453 18.297 -0.13 1 90.38 102 LYS A C 1
ATOM 796 O O . LYS A 1 102 ? 8.758 18.359 -1.148 1 90.38 102 LYS A O 1
ATOM 801 N N . VAL A 1 103 ? 9.742 17.219 0.503 1 91.69 103 VAL A N 1
ATOM 802 C CA . VAL A 1 103 ? 9.164 15.93 0.107 1 91.69 103 VAL A CA 1
ATOM 803 C C . VAL A 1 103 ? 8.703 15.172 1.345 1 91.69 103 VAL A C 1
ATOM 805 O O . VAL A 1 103 ? 9.414 15.109 2.35 1 91.69 103 VAL A O 1
ATOM 808 N N . SER A 1 104 ? 7.496 14.75 1.248 1 92.94 104 SER A N 1
ATOM 809 C CA . SER A 1 104 ? 7.039 13.891 2.336 1 92.94 104 SER A CA 1
ATOM 810 C C . SER A 1 104 ? 7.16 12.414 1.966 1 92.94 104 SER A C 1
ATOM 812 O O . SER A 1 104 ? 7.066 12.055 0.791 1 92.94 104 SER A O 1
ATOM 814 N N . HIS A 1 105 ? 7.332 11.602 2.971 1 91.06 105 HIS A N 1
ATOM 815 C CA . HIS A 1 105 ? 7.406 10.148 2.814 1 91.06 105 HIS A CA 1
ATOM 816 C C . HIS A 1 105 ? 6.738 9.438 3.982 1 91.06 105 HIS A C 1
ATOM 818 O O . HIS A 1 105 ? 7.02 9.734 5.145 1 91.06 105 HIS A O 1
ATOM 824 N N . CYS A 1 106 ? 5.871 8.539 3.648 1 87.44 106 CYS A N 1
ATOM 825 C CA . CYS A 1 106 ? 5.148 7.777 4.664 1 87.44 106 CYS A CA 1
ATOM 826 C C . CYS A 1 106 ? 5.922 6.523 5.055 1 87.44 106 CYS A C 1
ATOM 828 O O . CYS A 1 106 ? 6.332 5.746 4.191 1 87.44 106 CYS A O 1
ATOM 830 N N . SER A 1 107 ? 6.09 6.441 6.316 1 78.12 107 SER A N 1
ATOM 831 C CA . SER A 1 107 ? 6.852 5.316 6.848 1 78.12 107 SER A CA 1
ATOM 832 C C . SER A 1 107 ? 6.316 4.871 8.203 1 78.12 107 SER A C 1
ATOM 834 O O . SER A 1 107 ? 5.168 5.164 8.547 1 78.12 107 SER A O 1
ATOM 836 N N . ASN A 1 108 ? 6.984 3.957 8.891 1 64 108 ASN A N 1
ATOM 837 C CA . ASN A 1 108 ? 6.719 3.598 10.281 1 64 108 ASN A CA 1
ATOM 838 C C . ASN A 1 108 ? 7.996 3.6 11.109 1 64 108 ASN A C 1
ATOM 840 O O . ASN A 1 108 ? 8.094 2.891 12.117 1 64 108 ASN A O 1
ATOM 844 N N . THR A 1 109 ? 8.992 4.188 10.578 1 57.78 109 THR A N 1
ATOM 845 C CA . THR A 1 109 ? 10.273 4.109 11.266 1 57.78 109 THR A CA 1
ATOM 846 C C . THR A 1 109 ? 10.484 5.332 12.156 1 57.78 109 THR A C 1
ATOM 848 O O . THR A 1 109 ? 10.227 6.461 11.742 1 57.78 109 THR A O 1
ATOM 851 N N . LEU A 1 110 ? 10.547 5.086 13.547 1 54.81 110 LEU A N 1
ATOM 852 C CA . LEU A 1 110 ? 10.945 6.219 14.383 1 54.81 110 LEU A CA 1
ATOM 853 C C . LEU A 1 110 ? 12.438 6.488 14.266 1 54.81 110 LEU A C 1
ATOM 855 O O . LEU A 1 110 ? 13.219 5.566 14.023 1 54.81 110 LEU A O 1
ATOM 859 N N . PRO A 1 111 ? 12.812 7.793 14.266 1 49.59 111 PRO A N 1
ATOM 860 C CA . PRO A 1 111 ? 14.242 8.125 14.336 1 49.59 111 PRO A CA 1
ATOM 861 C C . PRO A 1 111 ? 14.953 7.438 15.5 1 49.59 111 PRO A C 1
ATOM 863 O O . PRO A 1 111 ? 14.328 7.168 16.531 1 49.59 111 PRO A O 1
ATOM 866 N N . GLU A 1 112 ? 16.062 6.695 15.258 1 48.53 112 GLU A N 1
ATOM 867 C CA . GLU A 1 112 ? 16.906 6.023 16.234 1 48.53 112 GLU A CA 1
ATOM 868 C C . GLU A 1 112 ? 16.922 6.781 17.562 1 48.53 112 GLU A C 1
ATOM 870 O O . GLU A 1 112 ? 16.953 6.168 18.641 1 48.53 112 GLU A O 1
ATOM 875 N N . VAL A 1 113 ? 17.109 8.016 17.562 1 45.22 113 VAL A N 1
ATOM 876 C CA . VAL A 1 113 ? 17.422 8.773 18.766 1 45.22 113 VAL A CA 1
ATOM 877 C C . VAL A 1 113 ? 16.234 8.75 19.703 1 45.22 113 VAL A C 1
ATOM 879 O O . VAL A 1 113 ? 16.391 8.734 20.938 1 45.22 113 VAL A O 1
ATOM 882 N N . ASP A 1 114 ? 15.141 8.875 19.297 1 45.47 114 ASP A N 1
ATOM 883 C CA . ASP A 1 114 ? 14.023 9.164 20.188 1 45.47 114 ASP A CA 1
ATOM 884 C C . ASP A 1 114 ? 13.344 7.875 20.656 1 45.47 114 ASP A C 1
ATOM 886 O O . ASP A 1 114 ? 12.133 7.855 20.906 1 45.47 114 ASP A O 1
ATOM 890 N N . ASP A 1 115 ? 13.969 6.82 20.531 1 46.66 115 ASP A N 1
ATOM 891 C CA . ASP A 1 115 ? 13.398 5.555 21 1 46.66 115 ASP A CA 1
ATOM 892 C C . ASP A 1 115 ? 13.086 5.613 22.484 1 46.66 115 ASP A C 1
ATOM 894 O O . ASP A 1 115 ? 13.07 4.582 23.156 1 46.66 115 ASP A O 1
ATOM 898 N N . THR A 1 116 ? 13.203 6.684 22.984 1 42.84 116 THR A N 1
ATOM 899 C CA . THR A 1 116 ? 13 6.672 24.438 1 42.84 116 THR A CA 1
ATOM 900 C C . THR A 1 116 ? 11.68 6 24.797 1 42.84 116 THR A C 1
ATOM 902 O O . THR A 1 116 ? 11.492 5.547 25.922 1 42.84 116 THR A O 1
ATOM 905 N N . THR A 1 117 ? 10.711 6.359 24.047 1 45.97 117 THR A N 1
ATOM 906 C CA . THR A 1 117 ? 9.469 5.762 24.531 1 45.97 117 THR A CA 1
ATOM 907 C C . THR A 1 117 ? 9.352 4.309 24.062 1 45.97 117 THR A C 1
ATOM 909 O O . THR A 1 117 ? 8.461 3.584 24.5 1 45.97 117 THR A O 1
ATOM 912 N N . GLY A 1 118 ? 10.531 3.797 23.562 1 50 118 GLY A N 1
ATOM 913 C CA . GLY A 1 118 ? 10.617 2.398 23.172 1 50 118 GLY A CA 1
ATOM 914 C C . GLY A 1 118 ? 9.555 1.996 22.172 1 50 118 GLY A C 1
ATOM 915 O O . GLY A 1 118 ? 9.469 0.83 21.781 1 50 118 GLY A O 1
ATOM 916 N N . LYS A 1 119 ? 8.445 2.9 22 1 62.81 119 LYS A N 1
ATOM 917 C CA . LYS A 1 119 ? 7.398 2.332 21.156 1 62.81 119 LYS A CA 1
ATOM 918 C C . LYS A 1 119 ? 7.211 3.148 19.875 1 62.81 119 LYS A C 1
ATOM 920 O O . LYS A 1 119 ? 7.184 4.379 19.922 1 62.81 119 LYS A O 1
ATOM 925 N N . ARG A 1 120 ? 7.438 2.639 18.797 1 78.75 120 ARG A N 1
ATOM 926 C CA . ARG A 1 120 ? 7.266 3.205 17.453 1 78.75 120 ARG A CA 1
ATOM 927 C C . ARG A 1 120 ? 5.789 3.295 17.078 1 78.75 120 ARG A C 1
ATOM 929 O O . ARG A 1 120 ? 5.012 2.385 17.391 1 78.75 120 ARG A O 1
ATOM 936 N N . PRO A 1 121 ? 5.422 4.59 16.672 1 88.12 121 PRO A N 1
ATOM 937 C CA . PRO A 1 121 ? 4.066 4.617 16.109 1 88.12 121 PRO A CA 1
ATOM 938 C C . PRO A 1 121 ? 3.895 3.658 14.938 1 88.12 121 PRO A C 1
ATOM 940 O O . PRO A 1 121 ? 4.883 3.234 14.328 1 88.12 121 PRO A O 1
ATOM 943 N N . ASP A 1 122 ? 2.662 3.355 14.68 1 89.31 122 ASP A N 1
ATOM 944 C CA . ASP A 1 122 ? 2.387 2.436 13.586 1 89.31 122 ASP A CA 1
ATOM 945 C C . ASP A 1 122 ? 2.562 3.125 12.234 1 89.31 122 ASP A C 1
ATOM 947 O O . ASP A 1 122 ? 2.756 2.461 11.211 1 89.31 122 ASP A O 1
ATOM 951 N N . TYR A 1 123 ? 2.469 4.434 12.219 1 93.19 123 TYR A N 1
ATOM 952 C CA . TYR A 1 123 ? 2.531 5.188 10.969 1 93.19 123 TYR A CA 1
ATOM 953 C C . TYR A 1 123 ? 3.174 6.551 11.195 1 93.19 123 TYR A C 1
ATOM 955 O O . TYR A 1 123 ? 2.891 7.227 12.188 1 93.19 123 TYR A O 1
ATOM 963 N N . ILE A 1 124 ? 4.059 6.945 10.281 1 93.94 124 ILE A N 1
ATOM 964 C CA . ILE A 1 124 ? 4.73 8.234 10.359 1 93.94 124 ILE A CA 1
ATOM 965 C C . ILE A 1 124 ? 4.797 8.867 8.969 1 93.94 124 ILE A C 1
ATOM 967 O O . ILE A 1 124 ? 5.027 8.172 7.977 1 93.94 124 ILE A O 1
ATOM 971 N N . VAL A 1 125 ? 4.539 10.117 8.898 1 94.88 125 VAL A N 1
ATOM 972 C CA . VAL A 1 125 ? 4.844 10.883 7.691 1 94.88 125 VAL A CA 1
ATOM 973 C C . VAL A 1 125 ? 6.027 11.812 7.957 1 94.88 125 VAL A C 1
ATOM 975 O O . VAL A 1 125 ? 5.918 12.766 8.727 1 94.88 125 VAL A O 1
ATOM 978 N N . ASP A 1 126 ? 7.133 11.586 7.293 1 92.44 126 ASP A N 1
ATOM 979 C CA . ASP A 1 126 ? 8.336 12.391 7.426 1 92.44 126 ASP A CA 1
ATOM 980 C C . ASP A 1 126 ? 8.43 13.43 6.305 1 92.44 126 ASP A C 1
ATOM 982 O O . ASP A 1 126 ? 8.117 13.125 5.148 1 92.44 126 ASP A O 1
ATOM 986 N N . VAL A 1 127 ? 8.867 14.531 6.703 1 93.81 127 VAL A N 1
ATOM 987 C CA . VAL A 1 127 ? 9.141 15.594 5.738 1 93.81 127 VAL A CA 1
ATOM 988 C C . VAL A 1 127 ? 10.648 15.773 5.582 1 93.81 127 VAL A C 1
ATOM 990 O O . VAL A 1 127 ? 11.375 15.867 6.574 1 93.81 127 VAL A O 1
ATOM 993 N N . TYR A 1 128 ? 11.023 15.758 4.379 1 91.94 128 TYR A N 1
ATOM 994 C CA . TYR A 1 128 ? 12.422 15.984 4.012 1 91.94 128 TYR A CA 1
ATOM 995 C C . TYR A 1 128 ? 12.594 17.328 3.33 1 91.94 128 TYR A C 1
ATOM 997 O O . TYR A 1 128 ? 11.789 17.719 2.479 1 91.94 128 TYR A O 1
ATOM 1005 N N . GLU A 1 129 ? 13.617 18.016 3.793 1 91.19 129 GLU A N 1
ATOM 1006 C CA . GLU A 1 129 ? 14.023 19.281 3.186 1 91.19 129 GLU A CA 1
ATOM 1007 C C . GLU A 1 129 ? 15.438 19.203 2.635 1 91.19 129 GLU A C 1
ATOM 1009 O O . GLU A 1 129 ? 16.359 18.797 3.344 1 91.19 129 GLU A O 1
ATOM 1014 N N . ARG A 1 130 ? 15.641 19.562 1.369 1 88.75 130 ARG A N 1
ATOM 1015 C CA . ARG A 1 130 ? 16.938 19.453 0.711 1 88.75 130 ARG A CA 1
ATOM 1016 C C . ARG A 1 130 ? 17.531 18.062 0.891 1 88.75 130 ARG A C 1
ATOM 1018 O O . ARG A 1 130 ? 18.672 17.906 1.323 1 88.75 130 ARG A O 1
ATOM 1025 N N . TYR A 1 131 ? 16.672 17.094 0.832 1 85.56 131 TYR A N 1
ATOM 1026 C CA . TYR A 1 131 ? 17.016 15.672 0.764 1 85.56 131 TYR A CA 1
ATOM 1027 C C . TYR A 1 131 ? 17.281 15.109 2.154 1 85.56 131 TYR A C 1
ATOM 1029 O O . TYR A 1 131 ? 17.562 13.922 2.305 1 85.56 131 TYR A O 1
ATOM 1037 N N . GLN A 1 132 ? 17.156 16 3.139 1 90 132 GLN A N 1
ATOM 1038 C CA . GLN A 1 132 ? 17.422 15.555 4.504 1 90 132 GLN A CA 1
ATOM 1039 C C . GLN A 1 132 ? 16.156 15.586 5.352 1 90 132 GLN A C 1
ATOM 1041 O O . GLN A 1 132 ? 15.297 16.453 5.168 1 90 132 GLN A O 1
ATOM 1046 N N . TYR A 1 133 ? 16.172 14.68 6.242 1 90.75 133 TYR A N 1
ATOM 1047 C CA . TYR A 1 133 ? 15.055 14.664 7.18 1 90.75 133 TYR A CA 1
ATOM 1048 C C . TYR A 1 133 ? 14.938 15.992 7.91 1 90.75 133 TYR A C 1
ATOM 1050 O O . TYR A 1 133 ? 15.922 16.516 8.43 1 90.75 133 TYR A O 1
ATOM 1058 N N . ALA A 1 134 ? 13.766 16.531 7.973 1 91.88 134 ALA A N 1
ATOM 1059 C CA . ALA A 1 134 ? 13.523 17.797 8.656 1 91.88 134 ALA A CA 1
ATOM 1060 C C . ALA A 1 134 ? 12.68 17.594 9.906 1 91.88 134 ALA A C 1
ATOM 1062 O O . ALA A 1 134 ? 13.109 17.938 11.016 1 91.88 134 ALA A O 1
ATOM 1063 N N . TYR A 1 135 ? 11.492 16.969 9.758 1 92.12 135 TYR A N 1
ATOM 1064 C CA . TYR A 1 135 ? 10.578 16.688 10.867 1 92.12 135 TYR A CA 1
ATOM 1065 C C . TYR A 1 135 ? 9.5 15.695 10.438 1 92.12 135 TYR A C 1
ATOM 1067 O O . TYR A 1 135 ? 9.375 15.383 9.258 1 92.12 135 TYR A O 1
ATOM 1075 N N . SER A 1 136 ? 8.781 15.156 11.445 1 93.44 136 SER A N 1
ATOM 1076 C CA . SER A 1 136 ? 7.582 14.375 11.172 1 93.44 136 SER A CA 1
ATOM 1077 C C . SER A 1 136 ? 6.328 15.234 11.273 1 93.44 136 SER A C 1
ATOM 1079 O O . SER A 1 136 ? 6.172 16.016 12.227 1 93.44 136 SER A O 1
ATOM 1081 N N . SER A 1 137 ? 5.496 15.07 10.273 1 95.81 137 SER A N 1
ATOM 1082 C CA . SER A 1 137 ? 4.336 15.953 10.203 1 95.81 137 SER A CA 1
ATOM 1083 C C . SER A 1 137 ? 3.061 15.227 10.617 1 95.81 137 SER A C 1
ATOM 1085 O O . SER A 1 137 ? 2.014 15.852 10.797 1 95.81 137 SER A O 1
ATOM 1087 N N . CYS A 1 138 ? 3.152 13.906 10.75 1 97 138 CYS A N 1
ATOM 1088 C CA . CYS A 1 138 ? 1.961 13.125 11.062 1 97 138 CYS A CA 1
ATOM 1089 C C . CYS A 1 138 ? 2.336 11.812 11.734 1 97 138 CYS A C 1
ATOM 1091 O O . CYS A 1 138 ? 3.316 11.172 11.352 1 97 138 CYS A O 1
ATOM 1093 N N . PHE A 1 139 ? 1.532 11.438 12.719 1 95.56 139 PHE A N 1
ATOM 1094 C CA . PHE A 1 139 ? 1.639 10.125 13.352 1 95.56 139 PHE A CA 1
ATOM 1095 C C . PHE A 1 139 ? 0.302 9.398 13.305 1 95.56 139 PHE A C 1
ATOM 1097 O O . PHE A 1 139 ? -0.756 10.016 13.414 1 95.56 139 PHE A O 1
ATOM 1104 N N . GLY A 1 140 ? 0.359 8.047 13.188 1 96.5 140 GLY A N 1
ATOM 1105 C CA . GLY A 1 140 ? -0.854 7.246 13.188 1 96.5 140 GLY A CA 1
ATOM 1106 C C . GLY A 1 140 ? -0.718 5.961 13.984 1 96.5 140 GLY A C 1
ATOM 1107 O O . GLY A 1 140 ? 0.375 5.402 14.086 1 96.5 140 GLY A O 1
ATOM 1108 N N . GLU A 1 141 ? -1.804 5.574 14.586 1 95.44 141 GLU A N 1
ATOM 1109 C CA . GLU A 1 141 ? -1.98 4.266 15.211 1 95.44 141 GLU A CA 1
ATOM 1110 C C . GLU A 1 141 ? -3.115 3.486 14.547 1 95.44 141 GLU A C 1
ATOM 1112 O O . GLU A 1 141 ? -4.156 4.059 14.219 1 95.44 141 GLU A O 1
ATOM 1117 N N . ILE A 1 142 ? -2.854 2.203 14.32 1 94.06 142 ILE A N 1
ATOM 1118 C CA . ILE A 1 142 ? -3.811 1.397 13.57 1 94.06 142 ILE A CA 1
ATOM 1119 C C . ILE A 1 142 ? -4.184 0.156 14.375 1 94.06 142 ILE A C 1
ATOM 1121 O O . ILE A 1 142 ? -3.309 -0.583 14.836 1 94.06 142 ILE A O 1
ATOM 1125 N N . LYS A 1 143 ? -5.508 0.017 14.531 1 92.5 143 LYS A N 1
ATOM 1126 C CA . LYS A 1 143 ? -6.062 -1.171 15.172 1 92.5 143 LYS A CA 1
ATOM 1127 C C . LYS A 1 143 ? -7.27 -1.697 14.398 1 92.5 143 LYS A C 1
ATOM 1129 O O . LYS A 1 143 ? -8.008 -0.923 13.789 1 92.5 143 LYS A O 1
ATOM 1134 N N . ILE A 1 144 ? -7.426 -2.949 14.523 1 91.19 144 ILE A N 1
ATOM 1135 C CA . ILE A 1 144 ? -8.641 -3.537 13.977 1 91.19 144 ILE A CA 1
ATOM 1136 C C . ILE A 1 144 ? -9.812 -3.262 14.914 1 91.19 144 ILE A C 1
ATOM 1138 O O . ILE A 1 144 ? -9.617 -2.898 16.078 1 91.19 144 ILE A O 1
ATOM 1142 N N . GLU A 1 145 ? -11.008 -3.533 14.43 1 89.5 145 GLU A N 1
ATOM 1143 C CA . GLU A 1 145 ? -12.219 -3.217 15.188 1 89.5 145 GLU A CA 1
ATOM 1144 C C . GLU A 1 145 ? -12.289 -4.039 16.469 1 89.5 145 GLU A C 1
ATOM 1146 O O . GLU A 1 145 ? -12.641 -3.516 17.531 1 89.5 145 GLU A O 1
ATOM 1151 N N . LYS A 1 146 ? -11.914 -5.258 16.438 1 87.94 146 LYS A N 1
ATOM 1152 C CA . LYS A 1 146 ? -12.086 -6.188 17.547 1 87.94 146 LYS A CA 1
ATOM 1153 C C . LYS A 1 146 ? -10.914 -6.105 18.516 1 87.94 146 LYS A C 1
ATOM 1155 O O . LYS A 1 146 ? -10.875 -6.832 19.516 1 87.94 146 LYS A O 1
ATOM 1160 N N . ALA A 1 147 ? -10.062 -5.152 18.312 1 87.81 147 ALA A N 1
ATOM 1161 C CA . ALA A 1 147 ? -8.922 -5.012 19.219 1 87.81 147 ALA A CA 1
ATOM 1162 C C . ALA A 1 147 ? -9.375 -4.621 20.625 1 87.81 147 ALA A C 1
ATOM 1164 O O . ALA A 1 147 ? -10.461 -4.059 20.797 1 87.81 147 ALA A O 1
ATOM 1165 N N . ASN A 1 148 ? -8.539 -4.879 21.562 1 90.75 148 ASN A N 1
ATOM 1166 C CA . ASN A 1 148 ? -8.789 -4.578 22.969 1 90.75 148 ASN A CA 1
ATOM 1167 C C . ASN A 1 148 ? -8.984 -3.082 23.188 1 90.75 148 ASN A C 1
ATOM 1169 O O . ASN A 1 148 ? -8.211 -2.268 22.688 1 90.75 148 ASN A O 1
ATOM 1173 N N . GLU A 1 149 ? -9.93 -2.818 24.047 1 92.06 149 GLU A N 1
ATOM 1174 C CA . GLU A 1 149 ? -10.273 -1.422 24.297 1 92.06 149 GLU A CA 1
ATOM 1175 C C . GLU A 1 149 ? -9.125 -0.69 24.984 1 92.06 149 GLU A C 1
ATOM 1177 O O . GLU A 1 149 ? -8.867 0.48 24.703 1 92.06 149 GLU A O 1
ATOM 1182 N N . THR A 1 150 ? -8.492 -1.34 25.859 1 90.69 150 THR A N 1
ATOM 1183 C CA . THR A 1 150 ? -7.375 -0.739 26.578 1 90.69 150 THR A CA 1
ATOM 1184 C C . THR A 1 150 ? -6.262 -0.352 25.609 1 90.69 150 THR A C 1
ATOM 1186 O O . THR A 1 150 ? -5.664 0.719 25.734 1 90.69 150 THR A O 1
ATOM 1189 N N . LEU A 1 151 ? -6.074 -1.201 24.656 1 90.44 151 LEU A N 1
ATOM 1190 C CA . LEU A 1 151 ? -5.031 -0.924 23.672 1 90.44 151 LEU A CA 1
ATOM 1191 C C . LEU A 1 151 ? -5.406 0.277 22.812 1 90.44 151 LEU A C 1
ATOM 1193 O O . LEU A 1 151 ? -4.543 1.085 22.453 1 90.44 151 LEU A O 1
ATOM 1197 N N . LYS A 1 152 ? -6.648 0.395 22.531 1 92.62 152 LYS A N 1
ATOM 1198 C CA . LYS A 1 152 ? -7.125 1.53 21.75 1 92.62 152 LYS A CA 1
ATOM 1199 C C . LYS A 1 152 ? -6.902 2.844 22.484 1 92.62 152 LYS A C 1
ATOM 1201 O O . LYS A 1 152 ? -6.469 3.834 21.891 1 92.62 152 LYS A O 1
ATOM 1206 N N . VAL A 1 153 ? -7.176 2.797 23.734 1 92.06 153 VAL A N 1
ATOM 1207 C CA . VAL A 1 153 ? -7.016 3.992 24.562 1 92.06 153 VAL A CA 1
ATOM 1208 C C . VAL A 1 153 ? -5.531 4.34 24.672 1 92.06 153 VAL A C 1
ATOM 1210 O O . VAL A 1 153 ? -5.152 5.512 24.578 1 92.06 153 VAL A O 1
ATOM 1213 N N . LEU A 1 154 ? -4.766 3.375 24.859 1 88.94 154 LEU A N 1
ATOM 1214 C CA . LEU A 1 154 ? -3.328 3.592 24.969 1 88.94 154 LEU A CA 1
ATOM 1215 C C . LEU A 1 154 ? -2.773 4.199 23.672 1 88.94 154 LEU A C 1
ATOM 1217 O O . LEU A 1 154 ? -1.898 5.066 23.719 1 88.94 154 LEU A O 1
ATOM 1221 N N . ASP A 1 155 ? -3.348 3.744 22.625 1 91.06 155 ASP A N 1
ATOM 1222 C CA . ASP A 1 155 ? -2.912 4.273 21.328 1 91.06 155 ASP A CA 1
ATOM 1223 C C . ASP A 1 155 ? -3.234 5.762 21.219 1 91.06 155 ASP A C 1
ATOM 1225 O O . ASP A 1 155 ? -2.438 6.535 20.672 1 91.06 155 ASP A O 1
ATOM 1229 N N . PHE A 1 156 ? -4.32 6.09 21.75 1 92.38 156 PHE A N 1
ATOM 1230 C CA . PHE A 1 156 ? -4.691 7.5 21.766 1 92.38 156 PHE A CA 1
ATOM 1231 C C . PHE A 1 156 ? -3.672 8.32 22.547 1 92.38 156 PHE A C 1
ATOM 1233 O O . PHE A 1 156 ? -3.201 9.352 22.078 1 92.38 156 PHE A O 1
ATOM 1240 N N . TYR A 1 157 ? -3.24 7.844 23.656 1 90.81 157 TYR A N 1
ATOM 1241 C CA . TYR A 1 157 ? -2.273 8.547 24.484 1 90.81 157 TYR A CA 1
ATOM 1242 C C . TYR A 1 157 ? -0.903 8.586 23.812 1 90.81 157 TYR A C 1
ATOM 1244 O O . TYR A 1 157 ? -0.197 9.594 23.891 1 90.81 157 TYR A O 1
ATOM 1252 N N . ARG A 1 158 ? -0.613 7.508 23.219 1 90.38 158 ARG A N 1
ATOM 1253 C CA . ARG A 1 158 ? 0.661 7.449 22.516 1 90.38 158 ARG A CA 1
ATOM 1254 C C . ARG A 1 158 ? 0.732 8.516 21.422 1 90.38 158 ARG A C 1
ATOM 1256 O O . ARG A 1 158 ? 1.758 9.18 21.266 1 90.38 158 ARG A O 1
ATOM 1263 N N . LEU A 1 1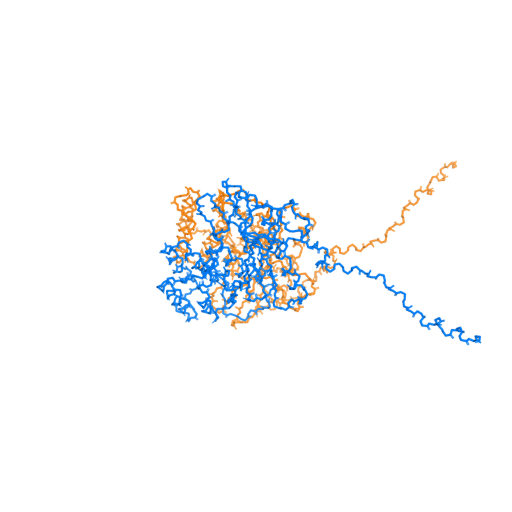59 ? -0.334 8.664 20.766 1 93.38 159 LEU A N 1
ATOM 1264 C CA . LEU A 1 159 ? -0.381 9.68 19.719 1 93.38 159 LEU A CA 1
ATOM 1265 C C . LEU A 1 159 ? -0.15 11.07 20.297 1 93.38 159 LEU A C 1
ATOM 1267 O O . LEU A 1 159 ? 0.57 11.883 19.703 1 93.38 159 LEU A O 1
ATOM 1271 N N . ALA A 1 160 ? -0.711 11.305 21.422 1 91.25 160 ALA A N 1
ATOM 1272 C CA . ALA A 1 160 ? -0.524 12.594 22.078 1 91.25 160 ALA A CA 1
ATOM 1273 C C . ALA A 1 160 ? 0.937 12.805 22.469 1 91.25 160 ALA A C 1
ATOM 1275 O O . ALA A 1 160 ? 1.479 13.898 22.297 1 91.25 160 ALA A O 1
ATOM 1276 N N . ILE A 1 161 ? 1.52 11.781 22.875 1 89.5 161 ILE A N 1
ATOM 1277 C CA . ILE A 1 161 ? 2.912 11.867 23.297 1 89.5 161 ILE A CA 1
ATOM 1278 C C . ILE A 1 161 ? 3.811 12.094 22.094 1 89.5 161 ILE A C 1
ATOM 1280 O O . ILE A 1 161 ? 4.668 12.984 22.109 1 89.5 161 ILE A O 1
ATOM 1284 N N . PHE A 1 162 ? 3.58 11.328 21.047 1 91 162 PHE A N 1
ATOM 1285 C CA . PHE A 1 162 ? 4.371 11.492 19.844 1 91 162 PHE A CA 1
ATOM 1286 C C . PHE A 1 162 ? 4.207 12.891 19.266 1 91 162 PHE A C 1
ATOM 1288 O O . PHE A 1 162 ? 5.184 13.531 18.875 1 91 162 PHE A O 1
ATOM 1295 N N . GLY A 1 163 ? 2.961 13.312 19.234 1 92.88 163 GLY A N 1
ATOM 1296 C CA . GLY A 1 163 ? 2.686 14.641 18.703 1 92.88 163 GLY A CA 1
ATOM 1297 C C . GLY A 1 163 ? 3.377 15.742 19.484 1 92.88 163 GLY A C 1
ATOM 1298 O O . GLY A 1 163 ? 4.023 16.609 18.906 1 92.88 163 GLY A O 1
ATOM 1299 N N . ARG A 1 164 ? 3.293 15.672 20.703 1 90.69 164 ARG A N 1
ATOM 1300 C CA . ARG A 1 164 ? 3.916 16.672 21.562 1 90.69 164 ARG A CA 1
ATOM 1301 C C . ARG A 1 164 ? 5.43 16.703 21.375 1 90.69 164 ARG A C 1
ATOM 1303 O O . ARG A 1 164 ? 6.02 17.766 21.188 1 90.69 164 ARG A O 1
ATOM 1310 N N . ASN A 1 165 ? 6.012 15.547 21.453 1 88.81 165 ASN A N 1
ATOM 1311 C CA . ASN A 1 165 ? 7.465 15.445 21.312 1 88.81 165 ASN A CA 1
ATOM 1312 C C . ASN A 1 165 ? 7.945 16.016 19.984 1 88.81 165 ASN A C 1
ATOM 1314 O O . ASN A 1 165 ? 8.984 16.672 19.922 1 88.81 165 ASN A O 1
ATOM 1318 N N . ALA A 1 166 ? 7.203 15.742 19 1 91.69 166 ALA A N 1
ATOM 1319 C CA . ALA A 1 166 ? 7.574 16.25 17.688 1 91.69 166 ALA A CA 1
ATOM 1320 C C . ALA A 1 166 ? 7.512 17.766 17.641 1 91.69 166 ALA A C 1
ATOM 1322 O O . ALA A 1 166 ? 8.414 18.422 17.109 1 91.69 166 ALA A O 1
ATOM 1323 N N . ILE A 1 167 ? 6.465 18.312 18.172 1 92.38 167 ILE A N 1
ATOM 1324 C CA . ILE A 1 167 ? 6.309 19.766 18.203 1 92.38 167 ILE A CA 1
ATOM 1325 C C . ILE A 1 167 ? 7.469 20.391 18.984 1 92.38 167 ILE A C 1
ATOM 1327 O O . ILE A 1 167 ? 8.078 21.359 18.531 1 92.38 167 ILE A O 1
ATOM 1331 N N . GLU A 1 168 ? 7.836 19.812 20.062 1 89.38 168 GLU A N 1
ATOM 1332 C CA . GLU A 1 168 ? 8.883 20.359 20.922 1 89.38 168 GLU A CA 1
ATOM 1333 C C . GLU A 1 168 ? 10.258 20.219 20.266 1 89.38 168 GLU A C 1
ATOM 1335 O O . GLU A 1 168 ? 11.062 21.141 20.297 1 89.38 168 GLU A O 1
ATOM 1340 N N . SER A 1 169 ? 10.469 19.047 19.734 1 89.19 169 SER A N 1
ATOM 1341 C CA . SER A 1 169 ? 11.797 18.75 19.203 1 89.19 169 SER A CA 1
ATOM 1342 C C . SER A 1 169 ? 12.094 19.578 17.969 1 89.19 169 SER A C 1
ATOM 1344 O O . SER A 1 169 ? 13.25 19.906 17.688 1 89.19 169 SER A O 1
ATOM 1346 N N . HIS A 1 170 ? 11.008 19.906 17.25 1 92.69 170 HIS A N 1
ATOM 1347 C CA . HIS A 1 170 ? 11.25 20.531 15.953 1 92.69 170 HIS A CA 1
ATOM 1348 C C . HIS A 1 170 ? 10.594 21.906 15.875 1 92.69 170 HIS A C 1
ATOM 1350 O O . HIS A 1 170 ? 10.562 22.516 14.812 1 92.69 170 HIS A O 1
ATOM 1356 N N . ASN A 1 171 ? 10.07 22.344 16.984 1 91.69 171 ASN A N 1
ATOM 1357 C CA . ASN A 1 171 ? 9.391 23.641 17.062 1 91.69 171 ASN A CA 1
ATOM 1358 C C . ASN A 1 171 ? 8.312 23.766 15.992 1 91.69 171 ASN A C 1
ATOM 1360 O O . ASN A 1 171 ? 8.289 24.734 15.227 1 91.69 171 ASN A O 1
ATOM 1364 N N . LEU A 1 172 ? 7.461 22.797 15.961 1 94.56 172 LEU A N 1
ATOM 1365 C CA . LEU A 1 172 ? 6.387 22.797 14.977 1 94.56 172 LEU A CA 1
ATOM 1366 C C . LEU A 1 172 ? 5.215 23.641 15.445 1 94.56 172 LEU A C 1
ATOM 1368 O O . LEU A 1 172 ? 4.934 23.719 16.641 1 94.56 172 LEU A O 1
ATOM 1372 N N . ASN A 1 173 ? 4.531 24.266 14.508 1 92.62 173 ASN A N 1
ATOM 1373 C CA . ASN A 1 173 ? 3.334 25.031 14.852 1 92.62 173 ASN A CA 1
ATOM 1374 C C . ASN A 1 173 ? 2.133 24.125 15.078 1 92.62 173 ASN A C 1
ATOM 1376 O O . ASN A 1 173 ? 1.11 24.547 15.617 1 92.62 173 ASN A O 1
ATOM 1380 N N . GLY A 1 174 ? 2.201 22.875 14.688 1 94.62 174 GLY A N 1
ATOM 1381 C CA . GLY A 1 174 ? 1.179 21.859 14.844 1 94.62 174 GLY A CA 1
ATOM 1382 C C . GLY A 1 174 ? 1.559 20.531 14.203 1 94.62 174 GLY A C 1
ATOM 1383 O O . GLY A 1 174 ? 2.623 20.422 13.594 1 94.62 174 GLY A O 1
ATOM 1384 N N . ILE A 1 175 ? 0.701 19.562 14.383 1 96.88 175 ILE A N 1
ATOM 1385 C CA . ILE A 1 175 ? 0.96 18.25 13.797 1 96.88 175 ILE A CA 1
ATOM 1386 C C . ILE A 1 175 ?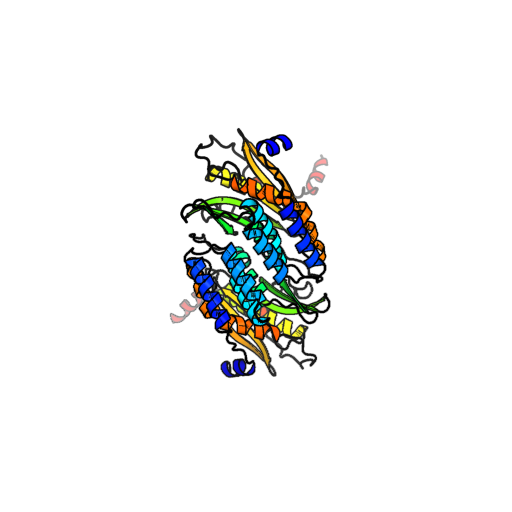 -0.35 17.484 13.672 1 96.88 175 ILE A C 1
ATOM 1388 O O . ILE A 1 175 ? -1.257 17.641 14.492 1 96.88 175 ILE A O 1
ATOM 1392 N N . ILE A 1 176 ? -0.387 16.641 12.672 1 97.62 176 ILE A N 1
ATOM 1393 C CA . ILE A 1 176 ? -1.549 15.789 12.477 1 97.62 176 ILE A CA 1
ATOM 1394 C C . ILE A 1 176 ? -1.313 14.438 13.164 1 97.62 176 ILE A C 1
ATOM 1396 O O . ILE A 1 176 ? -0.21 13.891 13.102 1 97.62 176 ILE A O 1
ATOM 1400 N N . CYS A 1 177 ? -2.326 13.961 13.773 1 97.62 177 CYS A N 1
ATOM 1401 C CA . CYS A 1 177 ? -2.359 12.594 14.281 1 97.62 177 CYS A CA 1
ATOM 1402 C C . CYS A 1 177 ? -3.633 11.875 13.844 1 97.62 177 CYS A C 1
ATOM 1404 O O . CYS A 1 177 ? -4.672 12.516 13.656 1 97.62 177 CYS A O 1
ATOM 1406 N N . PHE A 1 178 ? -3.518 10.555 13.688 1 98.12 178 PHE A N 1
ATOM 1407 C CA . PHE A 1 178 ? -4.754 9.844 13.391 1 98.12 178 PHE A CA 1
ATOM 1408 C C . PHE A 1 178 ? -4.766 8.477 14.062 1 98.12 178 PHE A C 1
ATOM 1410 O O . PHE A 1 178 ? -3.713 7.875 14.273 1 98.12 178 PHE A O 1
ATOM 1417 N N . GLN A 1 179 ? -5.969 8.109 14.445 1 97.75 179 GLN A N 1
ATOM 1418 C CA . GLN A 1 179 ? -6.223 6.777 14.992 1 97.75 179 GLN A CA 1
ATOM 1419 C C . GLN A 1 179 ? -7.215 6.008 14.125 1 97.75 179 GLN A C 1
ATOM 1421 O O . GLN A 1 179 ? -8.305 6.5 13.836 1 97.75 179 GLN A O 1
ATOM 1426 N N . THR A 1 180 ? -6.719 4.875 13.734 1 97.69 180 THR A N 1
ATOM 1427 C CA . THR A 1 180 ? -7.582 3.988 12.961 1 97.69 180 THR A CA 1
ATOM 1428 C C . THR A 1 180 ? -8.125 2.863 13.836 1 97.69 180 THR A C 1
ATOM 1430 O O . THR A 1 180 ? -7.359 2.145 14.477 1 97.69 180 THR A O 1
ATOM 1433 N N . ILE A 1 181 ? -9.414 2.746 13.875 1 96.5 181 ILE A N 1
ATOM 1434 C CA . ILE A 1 181 ? -10.094 1.607 14.484 1 96.5 181 ILE A CA 1
ATOM 1435 C C . ILE A 1 181 ? -11.008 0.947 13.453 1 96.5 181 ILE A C 1
ATOM 1437 O O . ILE A 1 181 ? -12.07 1.481 13.125 1 96.5 181 ILE A O 1
ATOM 1441 N N . GLY A 1 182 ? -10.57 -0.236 12.977 1 94.25 182 GLY A N 1
ATOM 1442 C CA . GLY A 1 182 ? -11.289 -0.821 11.859 1 94.25 182 GLY A CA 1
ATOM 1443 C C . GLY A 1 182 ? -11.289 0.06 10.625 1 94.25 182 GLY A C 1
ATOM 1444 O O . GLY A 1 182 ? -10.234 0.48 10.156 1 94.25 182 GLY A O 1
ATOM 1445 N N . SER A 1 183 ? -12.477 0.338 10.172 1 94.94 183 SER A N 1
ATOM 1446 C CA . SER A 1 183 ? -12.578 1.134 8.953 1 94.94 183 SER A CA 1
ATOM 1447 C C . SER A 1 183 ? -12.703 2.621 9.273 1 94.94 183 SER A C 1
ATOM 1449 O O . SER A 1 183 ? -12.711 3.457 8.367 1 94.94 183 SER A O 1
ATOM 1451 N N . LEU A 1 184 ? -12.742 2.945 10.523 1 97.81 184 LEU A N 1
ATOM 1452 C CA . LEU A 1 184 ? -12.922 4.336 10.93 1 97.81 184 LEU A CA 1
ATOM 1453 C C . LEU A 1 184 ? -11.586 4.973 11.289 1 97.81 184 LEU A C 1
ATOM 1455 O O . LEU A 1 184 ? -10.852 4.457 12.141 1 97.81 184 LEU A O 1
ATOM 1459 N N . VAL A 1 185 ? -11.312 6.051 10.625 1 98.56 185 VAL A N 1
ATOM 1460 C CA . VAL A 1 185 ? -10.109 6.824 10.922 1 98.56 185 VAL A CA 1
ATOM 1461 C C . VAL A 1 185 ? -10.5 8.172 11.523 1 98.56 185 VAL A C 1
ATOM 1463 O O . VAL A 1 185 ? -11.195 8.969 10.891 1 98.56 185 VAL A O 1
ATOM 1466 N N . THR A 1 186 ? -10.039 8.422 12.711 1 98.44 186 THR A N 1
ATOM 1467 C CA . THR A 1 186 ? -10.242 9.711 13.352 1 98.44 186 THR A CA 1
ATOM 1468 C C . THR A 1 186 ? -8.969 10.547 13.312 1 98.44 186 THR A C 1
ATOM 1470 O O . THR A 1 186 ? -7.898 10.078 13.703 1 98.44 186 THR A O 1
ATOM 1473 N N . PHE A 1 187 ? -9.148 11.781 12.852 1 98.12 187 PHE A N 1
ATOM 1474 C CA . PHE A 1 187 ? -8 12.672 12.695 1 98.12 187 PHE A CA 1
ATOM 1475 C C . PHE A 1 187 ? -8.008 13.75 13.766 1 98.12 187 PHE A C 1
ATOM 1477 O O . PHE A 1 187 ? -9.062 14.297 14.102 1 98.12 187 PHE A O 1
ATOM 1484 N N . TYR A 1 188 ? -6.824 13.992 14.25 1 96.38 188 TYR A N 1
ATOM 1485 C CA . TYR A 1 188 ? -6.59 15.031 15.25 1 96.38 188 TYR A CA 1
ATOM 1486 C C . TYR A 1 188 ? -5.523 16.016 14.781 1 96.38 188 TYR A C 1
ATOM 1488 O O . TYR A 1 188 ? -4.656 15.664 13.984 1 96.38 188 TYR A O 1
ATOM 1496 N N . TYR A 1 189 ? -5.648 17.203 15.258 1 95.81 189 TYR A N 1
ATOM 1497 C CA . TYR A 1 189 ? -4.621 18.219 15.102 1 95.81 189 TYR A CA 1
ATOM 1498 C C . TYR A 1 189 ? -4.152 18.734 16.453 1 95.81 189 TYR A C 1
ATOM 1500 O O . TYR A 1 189 ? -4.965 19.141 17.297 1 95.81 189 TYR A O 1
ATOM 1508 N N . MET A 1 190 ? -2.854 18.625 16.641 1 94.44 190 MET A N 1
ATOM 1509 C CA . MET A 1 190 ? -2.279 19.141 17.875 1 94.44 190 MET A CA 1
ATOM 1510 C C . MET A 1 190 ? -1.539 20.453 17.641 1 94.44 190 MET A C 1
ATOM 1512 O O . MET A 1 190 ? -0.792 20.578 16.672 1 94.44 190 MET A O 1
ATOM 1516 N N . LEU A 1 191 ? -1.754 21.359 18.5 1 91 191 LEU A N 1
ATOM 1517 C CA . LEU A 1 191 ? -1.053 22.641 18.391 1 91 191 LEU A CA 1
ATOM 1518 C C . LEU A 1 191 ? -0.724 23.203 19.766 1 91 191 LEU A C 1
ATOM 1520 O O . LEU A 1 191 ? -1.489 23.016 20.719 1 91 191 LEU A O 1
ATOM 1524 N N . PRO A 1 192 ? 0.402 23.859 19.766 1 88.31 192 PRO A N 1
ATOM 1525 C CA . PRO A 1 192 ? 0.708 24.578 21 1 88.31 192 PRO A CA 1
ATOM 1526 C C . PRO A 1 192 ? -0.047 25.906 21.125 1 88.31 192 PRO A C 1
ATOM 1528 O O . PRO A 1 192 ? -0.165 26.641 20.141 1 88.31 192 PRO A O 1
ATOM 1531 N N . ARG A 1 193 ? -0.626 26.094 22.203 1 82.38 193 ARG A N 1
ATOM 1532 C CA . ARG A 1 193 ? -1.284 27.359 22.516 1 82.38 193 ARG A CA 1
ATOM 1533 C C . ARG A 1 193 ? -0.989 27.781 23.953 1 82.38 193 ARG A C 1
ATOM 1535 O O . ARG A 1 193 ? -1.404 27.125 24.906 1 82.38 193 ARG A O 1
ATOM 1542 N N . ALA A 1 194 ? -0.309 28.953 24 1 77.62 194 ALA A N 1
ATOM 1543 C CA . ALA A 1 194 ? 0.123 29.453 25.297 1 77.62 194 ALA A CA 1
ATOM 1544 C C . ALA A 1 194 ? 0.878 28.375 26.078 1 77.62 194 ALA A C 1
ATOM 1546 O O . ALA A 1 194 ? 1.859 27.812 25.578 1 77.62 194 ALA A O 1
ATOM 1547 N N . ASP A 1 195 ? 0.28 27.875 27.188 1 76.12 195 ASP A N 1
ATOM 1548 C CA . ASP A 1 195 ? 0.998 26.938 28.031 1 76.12 195 ASP A CA 1
ATOM 1549 C C . ASP A 1 195 ? 0.44 25.516 27.875 1 76.12 195 ASP A C 1
ATOM 1551 O O . ASP A 1 195 ? 0.753 24.625 28.672 1 76.12 195 ASP A O 1
ATOM 1555 N N . PHE A 1 196 ? -0.343 25.391 26.766 1 82.38 196 PHE A N 1
ATOM 1556 C CA . PHE A 1 196 ? -0.984 24.094 26.609 1 82.38 196 PHE A CA 1
ATOM 1557 C C . PHE A 1 196 ? -0.785 23.547 25.203 1 82.38 196 PHE A C 1
ATOM 1559 O O . PHE A 1 196 ? -0.557 24.312 24.266 1 82.38 196 PHE A O 1
ATOM 1566 N N . PHE A 1 197 ? -0.723 22.219 25.188 1 87.94 197 PHE A N 1
ATOM 1567 C CA . PHE A 1 197 ? -0.925 21.531 23.922 1 87.94 197 PHE A CA 1
ATOM 1568 C C . PHE A 1 197 ? -2.389 21.156 23.734 1 87.94 197 PHE A C 1
ATOM 1570 O O . PHE A 1 197 ? -2.967 20.469 24.578 1 87.94 197 PHE A O 1
ATOM 1577 N N . ILE A 1 198 ? -2.932 21.625 22.672 1 89.44 198 ILE A N 1
ATOM 1578 C CA . ILE A 1 198 ? -4.32 21.297 22.375 1 89.44 198 ILE A CA 1
ATOM 1579 C C . ILE A 1 198 ? -4.371 20.156 21.359 1 89.44 198 ILE A C 1
ATOM 1581 O O . ILE A 1 198 ? -3.725 20.219 20.312 1 89.44 198 ILE A O 1
ATOM 1585 N N . PHE A 1 199 ? -4.992 19.141 21.766 1 92.31 199 PHE A N 1
ATOM 1586 C CA . PHE A 1 199 ? -5.242 18 20.891 1 92.31 199 PHE A CA 1
ATOM 1587 C C . PHE A 1 199 ? -6.691 17.984 20.422 1 92.31 199 PHE A C 1
ATOM 1589 O O . PHE A 1 199 ? -7.57 17.484 21.125 1 92.31 199 PHE A O 1
ATOM 1596 N N . LEU A 1 200 ? -6.941 18.422 19.172 1 91.88 200 LEU A N 1
ATOM 1597 C CA . LEU A 1 200 ? -8.273 18.703 18.656 1 91.88 200 LEU A CA 1
ATOM 1598 C C . LEU A 1 200 ? -8.703 17.656 17.641 1 91.88 200 LEU A C 1
ATOM 1600 O O . LEU A 1 200 ? -7.965 17.375 16.688 1 91.88 200 LEU A O 1
ATOM 1604 N N . GLU A 1 201 ? -9.852 17.062 17.859 1 94.44 201 GLU A N 1
ATOM 1605 C CA . GLU A 1 201 ? -10.406 16.203 16.828 1 94.44 201 GLU A CA 1
ATOM 1606 C C . GLU A 1 201 ? -10.883 17.016 15.625 1 94.44 201 GLU A C 1
ATOM 1608 O O . GLU A 1 201 ? -11.664 17.953 15.781 1 94.44 201 GLU A O 1
ATOM 1613 N N . VAL A 1 202 ? -10.445 16.688 14.5 1 95 202 VAL A N 1
ATOM 1614 C CA . VAL A 1 202 ? -10.758 17.438 13.289 1 95 202 VAL A CA 1
ATOM 1615 C C . VAL A 1 202 ? -11.93 16.781 12.562 1 95 202 VAL A C 1
ATOM 1617 O O . VAL A 1 202 ? -12.914 17.453 12.242 1 95 202 VAL A O 1
ATOM 1620 N N . THR A 1 203 ? -11.797 15.555 12.258 1 95.44 203 THR A N 1
ATOM 1621 C CA . THR A 1 203 ? -12.828 14.82 11.531 1 95.44 203 THR A CA 1
ATOM 1622 C C . THR A 1 203 ? -12.609 13.312 11.641 1 95.44 203 THR A C 1
ATOM 1624 O O . THR A 1 203 ? -11.562 12.875 12.125 1 95.44 203 THR A O 1
ATOM 1627 N N . SER A 1 204 ? -13.617 12.586 11.242 1 97.5 204 SER A N 1
ATOM 1628 C CA . SER A 1 204 ? -13.531 11.141 11.094 1 97.5 204 SER A CA 1
ATOM 1629 C C . SER A 1 204 ? -13.953 10.703 9.695 1 97.5 204 SER A C 1
ATOM 1631 O O . SER A 1 204 ? -14.93 11.227 9.148 1 97.5 204 SER A O 1
ATOM 1633 N N . ILE A 1 205 ? -13.172 9.828 9.18 1 98.44 205 ILE A N 1
ATOM 1634 C CA . ILE A 1 205 ? -13.438 9.305 7.84 1 98.44 205 ILE A CA 1
ATOM 1635 C C . ILE A 1 205 ? -13.609 7.789 7.902 1 98.44 205 ILE A C 1
ATOM 1637 O O . ILE A 1 205 ? -12.773 7.09 8.477 1 98.44 205 ILE A O 1
ATOM 1641 N N . LYS A 1 206 ? -14.68 7.301 7.324 1 98.25 206 LYS A N 1
ATOM 1642 C CA . LYS A 1 206 ? -14.867 5.859 7.18 1 98.25 206 LYS A CA 1
ATOM 1643 C C . LYS A 1 206 ? -14.336 5.375 5.832 1 98.25 206 LYS A C 1
ATOM 1645 O O . LYS A 1 206 ? -14.844 5.766 4.781 1 98.25 206 LYS A O 1
ATOM 1650 N N . ILE A 1 207 ? -13.328 4.516 5.809 1 97.75 207 ILE A N 1
ATOM 1651 C CA . ILE A 1 207 ? -12.711 3.973 4.605 1 97.75 207 ILE A CA 1
ATOM 1652 C C . ILE A 1 207 ? -13.469 2.73 4.148 1 97.75 207 ILE A C 1
ATOM 1654 O O . ILE A 1 207 ? -13.633 1.776 4.914 1 97.75 207 ILE A O 1
ATOM 1658 N N . PRO A 1 208 ? -13.992 2.732 2.916 1 97.12 208 PRO A N 1
ATOM 1659 C CA . PRO A 1 208 ? -14.617 1.502 2.422 1 97.12 208 PRO A CA 1
ATOM 1660 C C . PRO A 1 208 ? -13.617 0.359 2.254 1 97.12 208 PRO A C 1
ATOM 1662 O O . PRO A 1 208 ? -12.492 0.579 1.798 1 97.12 208 PRO A O 1
ATOM 1665 N N . LEU A 1 209 ? -14.07 -0.838 2.562 1 93.62 209 LEU A N 1
ATOM 1666 C CA . LEU A 1 209 ? -13.164 -1.979 2.504 1 93.62 209 LEU A CA 1
ATOM 1667 C C . LEU A 1 209 ? -13.578 -2.945 1.399 1 93.62 209 LEU A C 1
ATOM 1669 O O . LEU A 1 209 ? -12.844 -3.889 1.086 1 93.62 209 LEU A O 1
ATOM 1673 N N . VAL A 1 210 ? -14.773 -2.734 0.885 1 92.69 210 VAL A N 1
ATOM 1674 C CA . VAL A 1 210 ? -15.281 -3.604 -0.175 1 92.69 210 VAL A CA 1
ATOM 1675 C C . VAL A 1 210 ? -15.844 -2.756 -1.312 1 92.69 210 VAL A C 1
ATOM 1677 O O . VAL A 1 210 ? -16.234 -1.607 -1.102 1 92.69 210 VAL A O 1
ATOM 1680 N N . LYS A 1 211 ? -15.961 -3.326 -2.385 1 94.38 211 LYS A N 1
ATOM 1681 C CA . LYS A 1 211 ? -16.359 -2.619 -3.598 1 94.38 211 LYS A CA 1
ATOM 1682 C C . LYS A 1 211 ? -17.766 -2.037 -3.461 1 94.38 211 LYS A C 1
ATOM 1684 O O . LYS A 1 211 ? -18.016 -0.905 -3.875 1 94.38 211 LYS A O 1
ATOM 1689 N N . ARG A 1 212 ? -18.672 -2.76 -2.898 1 94.25 212 ARG A N 1
ATOM 1690 C CA . ARG A 1 212 ? -20.062 -2.326 -2.814 1 94.25 212 ARG A CA 1
ATOM 1691 C C . ARG A 1 212 ? -20.188 -1.022 -2.031 1 94.25 212 ARG A C 1
ATOM 1693 O O . ARG A 1 212 ? -21.141 -0.265 -2.221 1 94.25 212 ARG A O 1
ATOM 1700 N N . ASP A 1 213 ? -19.25 -0.735 -1.147 1 95.75 213 ASP A N 1
ATOM 1701 C CA . ASP A 1 213 ? -19.312 0.433 -0.275 1 95.75 213 ASP A CA 1
ATOM 1702 C C . ASP A 1 213 ? -18.438 1.565 -0.8 1 95.75 213 ASP A C 1
ATOM 1704 O O . ASP A 1 213 ? -18.312 2.609 -0.157 1 95.75 213 ASP A O 1
ATOM 1708 N N . ILE A 1 214 ? -17.812 1.419 -1.986 1 97.94 214 ILE A N 1
ATOM 1709 C CA . ILE A 1 214 ? -16.766 2.316 -2.445 1 97.94 214 ILE A CA 1
ATOM 1710 C C . ILE A 1 214 ? -17.312 3.73 -2.6 1 97.94 214 ILE A C 1
ATOM 1712 O O . ILE A 1 214 ? -16.609 4.711 -2.348 1 97.94 214 ILE A O 1
ATOM 1716 N N . VAL A 1 215 ? -18.594 3.879 -2.9 1 98.12 215 VAL A N 1
ATOM 1717 C CA . VAL A 1 215 ? -19.188 5.18 -3.186 1 98.12 215 VAL A CA 1
ATOM 1718 C C . VAL A 1 215 ? -19.344 5.977 -1.893 1 98.12 215 VAL A C 1
ATOM 1720 O O . VAL A 1 215 ? -19.422 7.207 -1.92 1 98.12 215 VAL A O 1
ATOM 1723 N N . SER A 1 216 ? -19.328 5.332 -0.78 1 98.06 216 SER A N 1
ATOM 1724 C CA . SER A 1 216 ? -19.5 6 0.502 1 98.06 216 SER A CA 1
ATOM 1725 C C . SER A 1 216 ? -18.375 6.992 0.777 1 98.06 216 SER A C 1
ATOM 1727 O O . SER A 1 216 ? -18.547 7.926 1.567 1 98.06 216 SER A O 1
ATOM 1729 N N . ILE A 1 217 ? -17.281 6.844 0.115 1 98.5 217 ILE A N 1
ATOM 1730 C CA . ILE A 1 217 ? -16.125 7.695 0.357 1 98.5 217 ILE A CA 1
ATOM 1731 C C . ILE A 1 217 ? -16.438 9.125 -0.082 1 98.5 217 ILE A C 1
ATOM 1733 O O . ILE A 1 217 ? -15.781 10.07 0.368 1 98.5 217 ILE A O 1
ATOM 1737 N N . ILE A 1 218 ? -17.422 9.352 -0.894 1 98.19 218 ILE A N 1
ATOM 1738 C CA . ILE A 1 218 ? -17.766 10.648 -1.466 1 98.19 218 ILE A CA 1
ATOM 1739 C C . ILE A 1 218 ? -18.203 11.602 -0.354 1 98.19 218 ILE A C 1
ATOM 1741 O O . ILE A 1 218 ? -17.953 12.812 -0.436 1 98.19 218 ILE A O 1
ATOM 1745 N N . THR A 1 219 ? -18.766 11.078 0.675 1 97.69 219 THR A N 1
ATOM 1746 C CA . THR A 1 219 ? -19.25 11.914 1.761 1 97.69 219 THR A CA 1
ATOM 1747 C C . THR A 1 219 ? -18.094 12.516 2.551 1 97.69 219 THR A C 1
ATOM 1749 O O . THR A 1 219 ? -18.297 13.438 3.346 1 97.69 219 THR A O 1
ATOM 1752 N N . HIS A 1 220 ? -16.906 12.078 2.258 1 98.25 220 HIS A N 1
ATOM 1753 C CA . HIS A 1 220 ? -15.766 12.5 3.059 1 98.25 220 HIS A CA 1
ATOM 1754 C C . HIS A 1 220 ? -14.789 13.336 2.232 1 98.25 220 HIS A C 1
ATOM 1756 O O . HIS A 1 220 ? -13.695 13.664 2.695 1 98.25 220 HIS A O 1
ATOM 1762 N N . LEU A 1 221 ? -15.125 13.703 1.047 1 98.44 221 LEU A N 1
ATOM 1763 C CA . LEU A 1 221 ? -14.203 14.398 0.16 1 98.44 221 LEU A CA 1
ATOM 1764 C C . LEU A 1 221 ? -13.789 15.742 0.752 1 98.44 221 LEU A C 1
ATOM 1766 O O . LEU A 1 221 ? -12.609 16.078 0.759 1 98.44 221 LEU A O 1
ATOM 1770 N N . ASP A 1 222 ? -14.727 16.5 1.28 1 97.88 222 ASP A N 1
ATOM 1771 C CA . ASP A 1 222 ? -14.422 17.781 1.887 1 97.88 222 ASP A CA 1
ATOM 1772 C C . ASP A 1 222 ? -13.531 17.609 3.113 1 97.88 222 ASP A C 1
ATOM 1774 O O . ASP A 1 222 ? -12.602 18.406 3.33 1 97.88 222 ASP A O 1
ATOM 1778 N N . ASP A 1 223 ? -13.828 16.641 3.889 1 97.75 223 ASP A N 1
ATOM 1779 C CA . ASP A 1 223 ? -13 16.344 5.055 1 97.75 223 ASP A CA 1
ATOM 1780 C C . ASP A 1 223 ? -11.562 16.047 4.645 1 97.75 223 ASP A C 1
ATOM 1782 O O . ASP A 1 223 ? -10.617 16.516 5.273 1 97.75 223 ASP A O 1
ATOM 1786 N N . MET A 1 224 ? -11.43 15.266 3.615 1 98.44 224 MET A N 1
ATOM 1787 C CA . MET A 1 224 ? -10.102 14.922 3.119 1 98.44 224 MET A CA 1
ATOM 1788 C C . MET A 1 224 ? -9.359 16.156 2.641 1 98.44 224 MET A C 1
ATOM 1790 O O . MET A 1 224 ? -8.172 16.312 2.916 1 98.44 224 MET A O 1
ATOM 1794 N N . LEU A 1 225 ? -10.062 16.984 1.96 1 97.94 225 LEU A N 1
ATOM 1795 C CA . LEU A 1 225 ? -9.445 18.219 1.499 1 97.94 225 LEU A CA 1
ATOM 1796 C C . LEU A 1 225 ? -8.984 19.078 2.678 1 97.94 225 LEU A C 1
ATOM 1798 O O . LEU A 1 225 ? -7.879 19.625 2.662 1 97.94 225 LEU A O 1
ATOM 1802 N N . SER A 1 226 ? -9.805 19.172 3.643 1 97.19 226 SER A N 1
ATOM 1803 C CA . SER A 1 226 ? -9.461 19.922 4.848 1 97.19 226 SER A CA 1
ATOM 1804 C C . SER A 1 226 ? -8.195 19.375 5.5 1 97.19 226 SER A C 1
ATOM 1806 O O . SER A 1 226 ? -7.34 20.141 5.949 1 97.19 226 SER A O 1
ATOM 1808 N N . LEU A 1 227 ? -8.086 18.094 5.523 1 97.56 227 LEU A N 1
ATOM 1809 C CA . LEU A 1 227 ? -6.922 17.453 6.121 1 97.56 227 LEU A CA 1
ATOM 1810 C C . LEU A 1 227 ? -5.66 17.766 5.324 1 97.56 227 LEU A C 1
ATOM 1812 O O . LEU A 1 227 ? -4.602 18.016 5.902 1 97.56 227 LEU A O 1
ATOM 1816 N N . VAL A 1 228 ? -5.77 17.688 4.012 1 97.25 228 VAL A N 1
ATOM 1817 C CA . VAL A 1 228 ? -4.633 18 3.152 1 97.25 228 VAL A CA 1
ATOM 1818 C C . VAL A 1 228 ? -4.156 19.422 3.436 1 97.25 228 VAL A C 1
ATOM 1820 O O . VAL A 1 228 ? -2.957 19.656 3.605 1 97.25 228 VAL A O 1
ATOM 1823 N N . CYS A 1 229 ? -5.059 20.312 3.512 1 95.38 229 CYS A N 1
ATOM 1824 C CA . CYS A 1 229 ? -4.73 21.719 3.748 1 95.38 229 CYS A CA 1
ATOM 1825 C C . CYS A 1 229 ? -4.105 21.906 5.125 1 95.38 229 CYS A C 1
ATOM 1827 O O . CYS A 1 229 ? -3.137 22.656 5.273 1 95.38 229 CYS A O 1
ATOM 1829 N N . LEU A 1 230 ? -4.633 21.297 6.078 1 95.38 230 LEU A N 1
ATOM 1830 C CA . LEU A 1 230 ? -4.086 21.375 7.426 1 95.38 230 LEU A CA 1
ATOM 1831 C C . LEU A 1 230 ? -2.664 20.828 7.473 1 95.38 230 LEU A C 1
ATOM 1833 O O . LEU A 1 230 ? -1.802 21.375 8.156 1 95.38 230 LEU A O 1
ATOM 1837 N N . HIS A 1 231 ? -2.449 19.719 6.793 1 95.88 231 HIS A N 1
ATOM 1838 C CA . HIS A 1 231 ? -1.13 19.109 6.75 1 95.88 231 HIS A CA 1
ATOM 1839 C C . HIS A 1 231 ? -0.094 20.062 6.156 1 95.88 231 HIS A C 1
ATOM 1841 O O . HIS A 1 231 ? 1.043 20.109 6.629 1 95.88 231 HIS A O 1
ATOM 1847 N N . GLU A 1 232 ? -0.459 20.766 5.215 1 92.44 232 GLU A N 1
ATOM 1848 C CA . GLU A 1 232 ? 0.447 21.688 4.543 1 92.44 232 GLU A CA 1
ATOM 1849 C C . GLU A 1 232 ? 0.828 22.859 5.457 1 92.44 232 GLU A C 1
ATOM 1851 O O . GLU A 1 232 ? 1.827 23.531 5.219 1 92.44 232 GLU A O 1
ATOM 1856 N N . LEU A 1 233 ? 0.031 23.094 6.453 1 91.56 233 LEU A N 1
ATOM 1857 C CA . LEU A 1 233 ? 0.31 24.172 7.387 1 91.56 233 LEU A CA 1
ATOM 1858 C C . LEU A 1 233 ? 1.379 23.75 8.391 1 91.56 233 LEU A C 1
ATOM 1860 O O . LEU A 1 233 ? 1.943 24.609 9.086 1 91.56 233 LEU A O 1
ATOM 1864 N N . VAL A 1 234 ? 1.624 22.469 8.516 1 94.5 234 VAL A N 1
ATOM 1865 C CA . VAL A 1 234 ? 2.598 21.984 9.5 1 94.5 234 VAL A CA 1
ATOM 1866 C C . VAL A 1 234 ? 4.004 22.406 9.07 1 94.5 234 VAL A C 1
ATOM 1868 O O . VAL A 1 234 ? 4.492 21.969 8.023 1 94.5 234 VAL A O 1
ATOM 1871 N N . GLU A 1 235 ? 4.633 23.156 9.844 1 92.25 235 GLU A N 1
ATOM 1872 C CA . GLU A 1 235 ? 5.973 23.641 9.531 1 92.25 235 GLU A CA 1
ATOM 1873 C C . GLU A 1 235 ? 6.73 24.031 10.805 1 92.25 235 GLU A C 1
ATOM 1875 O O . GLU A 1 235 ? 6.133 24.188 11.867 1 92.25 235 GLU A O 1
ATOM 1880 N N . ASN A 1 236 ? 8.023 24.047 10.594 1 91 236 ASN A N 1
ATOM 1881 C CA . ASN A 1 236 ? 8.875 24.547 11.664 1 91 236 ASN A CA 1
ATOM 1882 C C . ASN A 1 236 ? 8.719 26.047 11.836 1 91 236 ASN A C 1
ATOM 1884 O O . ASN A 1 236 ? 8.625 26.797 10.852 1 91 236 ASN A O 1
ATOM 1888 N N . THR A 1 237 ? 8.57 26.344 13.156 1 84.88 237 THR A N 1
ATOM 1889 C CA . THR A 1 237 ? 8.5 27.781 13.438 1 84.88 237 THR A CA 1
ATOM 1890 C C . THR A 1 237 ? 9.852 28.297 13.914 1 84.88 237 THR A C 1
ATOM 1892 O O . THR A 1 237 ? 10.609 27.578 14.57 1 84.88 237 THR A O 1
ATOM 1895 N N . ASN A 1 238 ? 10.398 29.266 13.32 1 72.5 238 ASN A N 1
ATOM 1896 C CA . ASN A 1 238 ? 11.617 29.906 13.781 1 72.5 238 ASN A CA 1
ATOM 1897 C C . ASN A 1 238 ? 11.453 30.469 15.188 1 72.5 238 ASN A C 1
ATOM 1899 O O . ASN A 1 238 ? 12.438 30.828 15.836 1 72.5 238 ASN A O 1
ATOM 1903 N N . GLU A 1 239 ? 10.289 30.641 15.578 1 62.38 239 GLU A N 1
ATOM 1904 C CA . GLU A 1 239 ? 10.094 31.25 16.906 1 62.38 239 GLU A CA 1
ATOM 1905 C C . GLU A 1 239 ? 10.242 30.203 18 1 62.38 239 GLU A C 1
ATOM 1907 O O . GLU A 1 239 ? 9.594 29.156 17.969 1 62.38 239 GLU A O 1
ATOM 1912 N N . LEU A 1 240 ? 11.484 30.062 18.516 1 54.22 240 LEU A N 1
ATOM 1913 C CA . LEU A 1 240 ? 11.727 29.172 19.641 1 54.22 240 LEU A CA 1
ATOM 1914 C C . LEU A 1 240 ? 10.625 29.312 20.688 1 54.22 240 LEU A C 1
ATOM 1916 O O . LEU A 1 240 ? 10.328 30.422 21.141 1 54.22 240 LEU A O 1
ATOM 1920 N N . ALA A 1 241 ? 9.633 28.531 20.531 1 54.44 241 ALA A N 1
ATOM 1921 C CA . ALA A 1 241 ? 8.625 28.625 21.578 1 54.44 241 ALA A CA 1
ATOM 1922 C C . ALA A 1 241 ? 9.273 28.641 22.969 1 54.44 241 ALA A C 1
ATOM 1924 O O . ALA A 1 241 ? 10.344 28.047 23.156 1 54.44 241 ALA A O 1
ATOM 1925 N N . SER A 1 242 ? 8.953 29.594 23.75 1 55.16 242 SER A N 1
ATOM 1926 C CA . SER A 1 242 ? 9.281 29.562 25.172 1 55.16 242 SER A CA 1
ATOM 1927 C C . SER A 1 242 ? 9.094 28.156 25.75 1 55.16 242 SER A C 1
ATOM 1929 O O . SER A 1 242 ? 8.547 27.281 25.094 1 55.16 242 SER A O 1
ATOM 1931 N N . SER A 1 243 ? 9.219 27.938 27.156 1 60.22 243 SER A N 1
ATOM 1932 C CA . SER A 1 243 ? 9.148 26.766 28 1 60.22 243 SER A CA 1
ATOM 1933 C C . SER A 1 243 ? 7.836 26.016 27.797 1 60.22 243 SER A C 1
ATOM 1935 O O . SER A 1 243 ? 6.762 26.625 27.781 1 60.22 243 SER A O 1
ATOM 1937 N N . TYR A 1 244 ? 7.914 24.891 27.016 1 61.41 244 TYR A N 1
ATOM 1938 C CA . TYR A 1 244 ? 6.711 24.062 26.969 1 61.41 244 TYR A CA 1
ATOM 1939 C C . TYR A 1 244 ? 6.332 23.562 28.344 1 61.41 244 TYR A C 1
ATOM 1941 O O . TYR A 1 244 ? 7.203 23.266 29.172 1 61.41 244 TYR A O 1
ATOM 1949 N N . PRO A 1 245 ? 5.105 23.672 28.766 1 58.91 245 PRO A N 1
ATOM 1950 C CA . PRO A 1 245 ? 4.711 23.156 30.078 1 58.91 245 PRO A CA 1
ATOM 1951 C C . PRO A 1 245 ? 5.129 21.703 30.281 1 58.91 245 PRO A C 1
ATOM 1953 O O . PRO A 1 245 ? 5.156 20.922 29.328 1 58.91 245 PRO A O 1
ATOM 1956 N N . PRO A 1 246 ? 5.691 21.422 31.5 1 54.09 246 PRO A N 1
ATOM 1957 C CA . PRO A 1 246 ? 6.035 20.031 31.812 1 54.09 246 PRO A CA 1
ATOM 1958 C C . PRO A 1 246 ? 4.832 19.094 31.766 1 54.09 246 PRO A C 1
ATOM 1960 O O . PRO A 1 246 ? 3.709 19.516 32.062 1 54.09 246 PRO A O 1
ATOM 1963 N N . ILE A 1 247 ? 4.773 18.109 31.016 1 56.69 247 ILE A N 1
ATOM 1964 C CA . ILE A 1 247 ? 3.664 17.156 30.969 1 56.69 247 ILE A CA 1
ATOM 1965 C C . ILE A 1 247 ? 3.967 15.969 31.859 1 56.69 247 ILE A C 1
ATOM 1967 O O . ILE A 1 247 ? 5.129 15.711 32.188 1 56.69 247 ILE A O 1
ATOM 1971 N N . LEU A 1 248 ? 2.877 15.195 32.281 1 50.94 248 LEU A N 1
ATOM 1972 C CA . LEU A 1 248 ? 2.982 13.969 33.062 1 50.94 248 LEU A CA 1
ATOM 1973 C C . LEU A 1 248 ? 3.791 12.914 32.312 1 50.94 248 LEU A C 1
ATOM 1975 O O . LEU A 1 248 ? 3.627 12.75 31.094 1 50.94 248 LEU A O 1
ATOM 1979 N N . PRO A 1 249 ? 4.793 12.359 32.938 1 48.84 249 PRO A N 1
ATOM 1980 C CA . PRO A 1 249 ? 5.656 11.344 32.344 1 48.84 249 PRO A CA 1
ATOM 1981 C C . PRO A 1 249 ? 4.867 10.156 31.781 1 48.84 249 PRO A C 1
ATOM 1983 O O . PRO A 1 249 ? 3.785 9.844 32.281 1 48.84 249 PRO A O 1
ATOM 1986 N N . TYR A 1 250 ? 5.301 9.617 30.688 1 51.41 250 TYR A N 1
ATOM 1987 C CA . TYR A 1 250 ? 4.797 8.445 29.984 1 51.41 250 TYR A CA 1
ATOM 1988 C C . TYR A 1 250 ? 4.508 7.309 30.953 1 51.41 250 TYR A C 1
ATOM 1990 O O . TYR A 1 250 ? 3.633 6.477 30.703 1 51.41 250 TYR A O 1
ATOM 1998 N N . VAL A 1 251 ? 5.266 7.309 32.031 1 48.5 251 VAL A N 1
ATOM 1999 C CA . VAL A 1 251 ? 5.141 6.23 33.031 1 48.5 251 VAL A CA 1
ATOM 2000 C C . VAL A 1 251 ? 3.689 6.125 33.5 1 48.5 251 VAL A C 1
ATOM 2002 O O . VAL A 1 251 ? 3.211 5.035 33.812 1 48.5 251 VAL A O 1
ATOM 2005 N N . TYR A 1 252 ? 3.043 7.137 33.406 1 45.81 252 TYR A N 1
ATOM 2006 C CA . TYR A 1 252 ? 1.675 7.113 33.906 1 45.81 252 TYR A CA 1
ATOM 2007 C C . TYR A 1 252 ? 0.725 6.508 32.875 1 45.81 252 TYR A C 1
ATOM 2009 O O . TYR A 1 252 ? -0.422 6.188 33.188 1 45.81 252 TYR A O 1
ATOM 2017 N N . VAL A 1 253 ? 1.196 6.504 31.719 1 48.03 253 VAL A N 1
ATOM 2018 C CA . VAL A 1 253 ? 0.37 5.918 30.672 1 48.03 253 VAL A CA 1
ATOM 2019 C C . VAL A 1 253 ? 0.752 4.453 30.469 1 48.03 253 VAL A C 1
ATOM 2021 O O . VAL A 1 253 ? -0.002 3.684 29.859 1 48.03 253 VAL A O 1
ATOM 2024 N N . GLN A 1 254 ? 1.938 4.164 30.672 1 46 254 GLN A N 1
ATOM 2025 C CA . GLN A 1 254 ? 2.336 2.766 30.547 1 46 254 GLN A CA 1
ATOM 2026 C C . GLN A 1 254 ? 1.758 1.919 31.672 1 46 254 GLN A C 1
ATOM 2028 O O . GLN A 1 254 ? 1.799 2.318 32.844 1 46 254 GLN A O 1
ATOM 2033 N N . ASN A 1 255 ? 0.649 1.371 31.484 1 40.62 255 ASN A N 1
ATOM 2034 C CA . ASN A 1 255 ? 0.17 0.407 32.469 1 40.62 255 ASN A CA 1
ATOM 2035 C C . ASN A 1 255 ? 1.312 -0.436 33.031 1 40.62 255 ASN A C 1
ATOM 2037 O O . ASN A 1 255 ? 1.582 -1.53 32.531 1 40.62 255 ASN A O 1
ATOM 2041 N N . GLU A 1 256 ? 2.506 0.053 33.062 1 38.97 256 GLU A N 1
ATOM 2042 C CA . GLU A 1 256 ? 3.223 -0.908 33.875 1 38.97 256 GLU A CA 1
ATOM 2043 C C . GLU A 1 256 ? 2.479 -1.175 35.188 1 38.97 256 GLU A C 1
ATOM 2045 O O . GLU A 1 256 ? 2.205 -0.249 35.938 1 38.97 256 GLU A O 1
ATOM 2050 N N . ARG A 1 257 ? 1.58 -2.148 35.219 1 36 257 ARG A N 1
ATOM 2051 C CA . ARG A 1 257 ? 1.143 -2.666 36.5 1 36 257 ARG A CA 1
ATOM 2052 C C . ARG A 1 257 ? 2.275 -2.619 37.531 1 36 257 ARG A C 1
ATOM 2054 O O . ARG A 1 257 ? 3.285 -3.309 37.375 1 36 257 ARG A O 1
ATOM 2061 N N . LYS A 1 258 ? 2.684 -1.511 37.938 1 34.09 258 LYS A N 1
ATOM 2062 C CA . LYS A 1 258 ? 3.377 -1.768 39.188 1 34.09 258 LYS A CA 1
ATOM 2063 C C . LYS A 1 258 ? 2.658 -2.838 40 1 34.09 258 LYS A C 1
ATOM 2065 O O . LYS A 1 258 ? 1.455 -2.732 40.25 1 34.09 258 LYS A O 1
ATOM 2070 N N . SER A 1 259 ? 2.992 -4.141 39.75 1 33.81 259 SER A N 1
ATOM 2071 C CA . SER A 1 259 ? 2.539 -5.109 40.719 1 33.81 259 SER A CA 1
ATOM 2072 C C . SER A 1 259 ? 2.486 -4.488 42.125 1 33.81 259 SER A C 1
ATOM 2074 O O . SER A 1 259 ? 3.51 -4.051 42.656 1 33.81 259 SER A O 1
ATOM 2076 N N . LEU A 1 260 ? 1.586 -3.615 42.375 1 32.34 260 LEU A N 1
ATOM 2077 C CA . LEU A 1 260 ? 1.439 -3.377 43.812 1 32.34 260 LEU A CA 1
ATOM 2078 C C . LEU A 1 260 ? 1.835 -4.613 44.625 1 32.34 260 LEU A C 1
ATOM 2080 O O . LEU A 1 260 ? 1.567 -5.742 44.188 1 32.34 260 LEU A O 1
ATOM 2084 N N . PRO A 1 261 ? 2.809 -4.473 45.438 1 31.48 261 PRO A N 1
ATOM 2085 C CA . PRO A 1 261 ? 3.021 -5.625 46.312 1 31.48 261 PRO A CA 1
ATOM 2086 C C . PRO A 1 261 ? 1.713 -6.266 46.781 1 31.48 261 PRO A C 1
ATOM 2088 O O . PRO A 1 261 ? 0.719 -5.566 46.969 1 31.48 261 PRO A O 1
ATOM 2091 N N . LYS A 1 262 ? 1.358 -7.383 46.156 1 32.44 262 LYS A N 1
ATOM 2092 C CA . LYS A 1 262 ? 0.25 -8.102 46.781 1 32.44 262 LYS A CA 1
ATOM 2093 C C . LYS A 1 262 ? 0.173 -7.801 48.25 1 32.44 262 LYS A C 1
ATOM 2095 O O . LYS A 1 262 ? 1.122 -8.062 49 1 32.44 262 LYS A O 1
ATOM 2100 N N . LYS A 1 263 ? -0.422 -6.719 48.5 1 31.58 263 LYS A N 1
ATOM 2101 C CA . LYS A 1 263 ? -0.687 -6.637 49.938 1 31.58 263 LYS A CA 1
ATOM 2102 C C . LYS A 1 263 ? -0.95 -8.016 50.531 1 31.58 263 LYS A C 1
ATOM 2104 O O . LYS A 1 263 ? -1.482 -8.898 49.844 1 31.58 263 LYS A O 1
ATOM 2109 N N . ARG A 1 264 ? -0.299 -8.414 51.531 1 30.48 264 ARG A N 1
ATOM 2110 C CA . ARG A 1 264 ? -0.434 -9.609 52.375 1 30.48 264 ARG A CA 1
ATOM 2111 C C . ARG A 1 264 ? -1.897 -10.008 52.531 1 30.48 264 ARG A C 1
ATOM 2113 O O . ARG A 1 264 ? -2.764 -9.148 52.688 1 30.48 264 ARG A O 1
ATOM 2120 N N . LYS A 1 265 ? -2.324 -11.039 51.719 1 31.08 265 LYS A N 1
ATOM 2121 C CA . LYS A 1 265 ? -3.619 -11.609 52.094 1 31.08 265 LYS A CA 1
ATOM 2122 C C . LYS A 1 265 ? -3.896 -11.438 53.594 1 31.08 265 LYS A C 1
ATOM 2124 O O . LYS A 1 265 ? -3.051 -11.766 54.438 1 31.08 265 LYS A O 1
ATOM 2129 N N . PRO A 1 266 ? -4.617 -10.32 53.844 1 29.06 266 PRO A N 1
ATOM 2130 C CA . PRO A 1 266 ? -4.914 -10.227 55.281 1 29.06 266 PRO A CA 1
ATOM 2131 C C . PRO A 1 266 ? -5.215 -11.586 55.906 1 29.06 266 PRO A C 1
ATOM 2133 O O . PRO A 1 266 ? -6.02 -12.359 55.375 1 29.06 266 PRO A O 1
ATOM 2136 N N . SER A 1 267 ? -4.156 -12.367 56.219 1 28.34 267 SER A N 1
ATOM 2137 C CA . SER A 1 267 ? -4.41 -13.547 57.031 1 28.34 267 SER A CA 1
ATOM 2138 C C . SER A 1 267 ? -5.434 -13.258 58.125 1 28.34 267 SER A C 1
ATOM 2140 O O . SER A 1 267 ? -5.188 -12.438 59 1 28.34 267 SER A O 1
ATOM 2142 N N . LEU A 1 268 ? -6.711 -13.039 57.625 1 29.39 268 LEU A N 1
ATOM 2143 C CA . LEU A 1 268 ? -7.816 -12.891 58.562 1 29.39 268 LEU A CA 1
ATOM 2144 C C . LEU A 1 268 ? -7.574 -13.719 59.812 1 29.39 268 LEU A C 1
ATOM 2146 O O . LEU A 1 268 ? -8.445 -13.805 60.688 1 29.39 268 LEU A O 1
ATOM 2150 N N . THR A 1 269 ? -6.582 -14.672 59.625 1 28.69 269 THR A N 1
ATOM 2151 C CA . THR A 1 269 ? -6.531 -15.555 60.781 1 28.69 269 THR A CA 1
ATOM 2152 C C . THR A 1 269 ? -6.215 -14.758 62.062 1 28.69 269 THR A C 1
ATOM 2154 O O . THR A 1 269 ? -6.23 -15.312 63.156 1 28.69 269 THR A O 1
ATOM 2157 N N . SER A 1 270 ? -5.473 -13.578 61.75 1 27.47 270 SER A N 1
ATOM 2158 C CA . SER A 1 270 ? -4.785 -13.219 63 1 27.47 270 SER A CA 1
ATOM 2159 C C . SER A 1 270 ? -5.758 -12.656 64 1 27.47 270 SER A C 1
ATOM 2161 O O . SER A 1 270 ? -5.367 -12.344 65.125 1 27.47 270 SER A O 1
ATOM 2163 N N . ILE A 1 271 ? -6.805 -11.938 63.5 1 29.11 271 ILE A N 1
ATOM 2164 C CA . ILE A 1 271 ? -7.359 -11.062 64.5 1 29.11 271 ILE A CA 1
ATOM 2165 C C . ILE A 1 271 ? -8.172 -11.891 65.5 1 29.11 271 ILE A C 1
ATOM 2167 O O . ILE A 1 271 ? -8.906 -11.328 66.312 1 29.11 271 ILE A O 1
ATOM 2171 N N . SER A 1 272 ? -8.312 -13.211 65.062 1 29.3 272 SER A N 1
ATOM 2172 C CA . SER A 1 272 ? -9.242 -13.852 66 1 29.3 272 SER A CA 1
ATOM 2173 C C . SER A 1 272 ? -8.773 -13.695 67.438 1 29.3 272 SER A C 1
ATOM 2175 O O . SER A 1 272 ? -9.523 -14 68.375 1 29.3 272 SER A O 1
ATOM 2177 N N . SER A 1 273 ? -7.375 -13.758 67.438 1 28.09 273 SER A N 1
ATOM 2178 C CA . SER A 1 273 ? -7.055 -14.375 68.75 1 28.09 273 SER A CA 1
ATOM 2179 C C . SER A 1 273 ? -7.367 -13.43 69.875 1 28.09 273 SER A C 1
ATOM 2181 O O . SER A 1 273 ? -7.324 -13.836 71.062 1 28.09 273 SER A O 1
ATOM 2183 N N . SER A 1 274 ? -7.125 -12.086 69.562 1 27.16 274 SER A N 1
ATOM 2184 C CA . SER A 1 274 ? -6.691 -11.484 70.812 1 27.16 274 SER A CA 1
ATOM 2185 C C . SER A 1 274 ? -7.867 -11.266 71.75 1 27.16 274 SER A C 1
ATOM 2187 O O . SER A 1 274 ? -7.762 -10.508 72.75 1 27.16 274 SER A O 1
ATOM 2189 N N . SER A 1 275 ? -9.094 -11.516 71.25 1 26.25 275 SER A N 1
ATOM 2190 C CA . SER A 1 275 ? -10.125 -11.055 72.188 1 26.25 275 SER A CA 1
ATOM 2191 C C . SER A 1 275 ? -10.023 -11.781 73.562 1 26.25 275 SER A C 1
ATOM 2193 O O . SER A 1 275 ? -10.953 -11.734 74.312 1 26.25 275 SER A O 1
ATOM 2195 N N . LYS A 1 276 ? -9.133 -12.773 73.625 1 25.75 276 LYS A N 1
ATOM 2196 C CA . LYS A 1 276 ? -9.305 -13.531 74.875 1 25.75 276 LYS A CA 1
ATOM 2197 C C . LYS A 1 276 ? -9.094 -12.641 76.125 1 25.75 276 LYS A C 1
ATOM 2199 O O . LYS A 1 276 ? -9.461 -13.008 77.188 1 25.75 276 LYS A O 1
ATOM 2204 N N . HIS A 1 277 ? -8.289 -11.5 75.938 1 24.22 277 HIS A N 1
ATOM 2205 C CA . HIS A 1 277 ? -8.25 -11.117 77.375 1 24.22 277 HIS A CA 1
ATOM 2206 C C . HIS A 1 277 ? -9.562 -10.484 77.812 1 24.22 277 HIS A C 1
ATOM 2208 O O . HIS A 1 277 ? -10.18 -9.734 77.062 1 24.22 277 HIS A O 1
ATOM 2214 N N . MET B 1 1 ? 17.609 -31.266 -12.836 1 73.31 1 MET B N 1
ATOM 2215 C CA . MET B 1 1 ? 16.234 -31.375 -12.336 1 73.31 1 MET B CA 1
ATOM 2216 C C . MET B 1 1 ? 15.586 -30.016 -12.219 1 73.31 1 MET B C 1
ATOM 2218 O O . MET B 1 1 ? 14.484 -29.797 -12.742 1 73.31 1 MET B O 1
ATOM 2222 N N . HIS B 1 2 ? 16.312 -29.078 -11.766 1 75.38 2 HIS B N 1
ATOM 2223 C CA . HIS B 1 2 ? 15.789 -27.719 -11.625 1 75.38 2 HIS B CA 1
ATOM 2224 C C . HIS B 1 2 ? 15.438 -27.125 -12.977 1 75.38 2 HIS B C 1
ATOM 2226 O O . HIS B 1 2 ? 14.297 -26.703 -13.203 1 75.38 2 HIS B O 1
ATOM 2232 N N . ARG B 1 3 ? 16.328 -27.172 -13.93 1 75.69 3 ARG B N 1
ATOM 2233 C CA . ARG B 1 3 ? 16.109 -26.594 -15.25 1 75.69 3 ARG B CA 1
ATOM 2234 C C . ARG B 1 3 ? 15.016 -27.328 -16 1 75.69 3 ARG B C 1
ATOM 2236 O O . ARG B 1 3 ? 14.211 -26.719 -16.703 1 75.69 3 ARG B O 1
ATOM 2243 N N . GLN B 1 4 ? 15.031 -28.594 -15.812 1 77.94 4 GLN B N 1
ATOM 2244 C CA . GLN B 1 4 ? 14.023 -29.422 -16.469 1 77.94 4 GLN B CA 1
ATOM 2245 C C . GLN B 1 4 ? 12.625 -29.094 -15.969 1 77.94 4 GLN B C 1
ATOM 2247 O O . GLN B 1 4 ? 11.68 -29 -16.75 1 77.94 4 GLN B O 1
ATOM 2252 N N . LEU B 1 5 ? 12.5 -28.844 -14.758 1 79.81 5 LEU B N 1
ATOM 2253 C CA . LEU B 1 5 ? 11.195 -28.547 -14.172 1 79.81 5 LEU B CA 1
ATOM 2254 C C . LEU B 1 5 ? 10.695 -27.172 -14.625 1 79.81 5 LEU B C 1
ATOM 2256 O O . LEU B 1 5 ? 9.516 -27.016 -14.938 1 79.81 5 LEU B O 1
ATOM 2260 N N . LEU B 1 6 ? 11.648 -26.266 -14.648 1 80.19 6 LEU B N 1
ATOM 2261 C CA . LEU B 1 6 ? 11.266 -24.938 -15.117 1 80.19 6 LEU B CA 1
ATOM 2262 C C . LEU B 1 6 ? 10.812 -24.984 -16.578 1 80.19 6 LEU B C 1
ATOM 2264 O O . LEU B 1 6 ? 9.891 -24.266 -16.969 1 80.19 6 LEU B O 1
ATOM 2268 N N . GLN B 1 7 ? 11.492 -25.844 -17.281 1 81.88 7 GLN B N 1
ATOM 2269 C CA . GLN B 1 7 ? 11.117 -26.016 -18.688 1 81.88 7 GLN B CA 1
ATOM 2270 C C . GLN B 1 7 ? 9.758 -26.688 -18.812 1 81.88 7 GLN B C 1
ATOM 2272 O O . GLN B 1 7 ? 8.938 -26.312 -19.656 1 81.88 7 GLN B O 1
ATOM 2277 N N . GLU B 1 8 ? 9.57 -27.641 -18.016 1 81.81 8 GLU B N 1
ATOM 2278 C CA . GLU B 1 8 ? 8.297 -28.344 -18.016 1 81.81 8 GLU B CA 1
ATOM 2279 C C . GLU B 1 8 ? 7.141 -27.406 -17.688 1 81.81 8 GLU B C 1
ATOM 2281 O O . GLU B 1 8 ? 6.047 -27.547 -18.234 1 81.81 8 GLU B O 1
ATOM 2286 N N . LEU B 1 9 ? 7.449 -26.453 -16.859 1 82.88 9 LEU B N 1
ATOM 2287 C CA . LEU B 1 9 ? 6.426 -25.5 -16.438 1 82.88 9 LEU B CA 1
ATOM 2288 C C . LEU B 1 9 ? 6.289 -24.375 -17.453 1 82.88 9 LEU B C 1
ATOM 2290 O O . LEU B 1 9 ? 5.391 -23.547 -17.344 1 82.88 9 LEU B O 1
ATOM 2294 N N . ASN B 1 10 ? 7.102 -24.422 -18.5 1 82.19 10 ASN B N 1
ATOM 2295 C CA . ASN B 1 10 ? 7.148 -23.297 -19.422 1 82.19 10 ASN B CA 1
ATOM 2296 C C . ASN B 1 10 ? 7.16 -21.953 -18.688 1 82.19 10 ASN B C 1
ATOM 2298 O O . ASN B 1 10 ? 6.375 -21.062 -19 1 82.19 10 ASN B O 1
ATOM 2302 N N . ALA B 1 11 ? 8.023 -21.906 -17.75 1 79.94 11 ALA B N 1
ATOM 2303 C CA . ALA B 1 11 ? 7.996 -20.859 -16.75 1 79.94 11 ALA B CA 1
ATOM 2304 C C . ALA B 1 11 ? 8.602 -19.562 -17.281 1 79.94 11 ALA B C 1
ATOM 2306 O O . ALA B 1 11 ? 8.289 -18.469 -16.812 1 79.94 11 ALA B O 1
ATOM 2307 N N . ARG B 1 12 ? 9.398 -19.688 -18.328 1 84.31 12 ARG B N 1
ATOM 2308 C CA . ARG B 1 12 ? 10.086 -18.5 -18.781 1 84.31 12 ARG B CA 1
ATOM 2309 C C . ARG B 1 12 ? 9.289 -17.797 -19.875 1 84.31 12 ARG B C 1
ATOM 2311 O O . ARG B 1 12 ? 8.969 -18.391 -20.906 1 84.31 12 ARG B O 1
ATOM 2318 N N . LYS B 1 13 ? 8.977 -16.547 -19.531 1 92.88 13 LYS B N 1
ATOM 2319 C CA . LYS B 1 13 ? 8.234 -15.703 -20.469 1 92.88 13 LYS B CA 1
ATOM 2320 C C . LYS B 1 13 ? 8.992 -14.414 -20.766 1 92.88 13 LYS B C 1
ATOM 2322 O O . LYS B 1 13 ? 9.812 -13.969 -19.953 1 92.88 13 LYS B O 1
ATOM 2327 N N . VAL B 1 14 ? 8.711 -13.922 -21.922 1 95.5 14 VAL B N 1
ATOM 2328 C CA . VAL B 1 14 ? 9.375 -12.695 -22.344 1 95.5 14 VAL B CA 1
ATOM 2329 C C . VAL B 1 14 ? 8.336 -11.609 -22.609 1 95.5 14 VAL B C 1
ATOM 2331 O O . VAL B 1 14 ? 7.332 -11.852 -23.281 1 95.5 14 VAL B O 1
ATOM 2334 N N . MET B 1 15 ? 8.656 -10.438 -22.125 1 96.69 15 MET B N 1
ATOM 2335 C CA . MET B 1 15 ? 7.777 -9.289 -22.328 1 96.69 15 MET B CA 1
ATOM 2336 C C . MET B 1 15 ? 7.754 -8.875 -23.797 1 96.69 15 MET B C 1
ATOM 2338 O O . MET B 1 15 ? 8.75 -9.023 -24.5 1 96.69 15 MET B O 1
ATOM 2342 N N . ASN B 1 16 ? 6.539 -8.383 -24.172 1 96.69 16 ASN B N 1
ATOM 2343 C CA . ASN B 1 16 ? 6.508 -7.695 -25.453 1 96.69 16 ASN B CA 1
ATOM 2344 C C . ASN B 1 16 ? 7.543 -6.574 -25.516 1 96.69 16 ASN B C 1
ATOM 2346 O O . ASN B 1 16 ? 7.629 -5.75 -24.594 1 96.69 16 ASN B O 1
ATOM 2350 N N . ALA B 1 17 ? 8.289 -6.547 -26.609 1 96.31 17 ALA B N 1
ATOM 2351 C CA . ALA B 1 17 ? 9.414 -5.621 -26.734 1 96.31 17 ALA B CA 1
ATOM 2352 C C . ALA B 1 17 ? 8.938 -4.172 -26.672 1 96.31 17 ALA B C 1
ATOM 2354 O O . ALA B 1 17 ? 9.586 -3.33 -26.031 1 96.31 17 ALA B O 1
ATOM 2355 N N . GLU B 1 18 ? 7.879 -3.846 -27.344 1 96.62 18 GLU B N 1
ATOM 2356 C CA . GLU B 1 18 ? 7.352 -2.484 -27.359 1 96.62 18 GLU B CA 1
ATOM 2357 C C . GLU B 1 18 ? 6.922 -2.041 -25.953 1 96.62 18 GLU B C 1
ATOM 2359 O O . GLU B 1 18 ? 7.203 -0.916 -25.547 1 96.62 18 GLU B O 1
ATOM 2364 N N . THR B 1 19 ? 6.238 -2.938 -25.281 1 97.56 19 THR B N 1
ATOM 2365 C CA . THR B 1 19 ? 5.805 -2.641 -23.922 1 97.56 19 THR B CA 1
ATOM 2366 C C . THR B 1 19 ? 7.004 -2.402 -23.016 1 97.56 19 THR B C 1
ATOM 2368 O O . THR B 1 19 ? 7.023 -1.435 -22.25 1 97.56 19 THR B O 1
ATOM 2371 N N . SER B 1 20 ? 7.988 -3.252 -23.141 1 97.94 20 SER B N 1
ATOM 2372 C CA . SER B 1 20 ? 9.195 -3.119 -22.328 1 97.94 20 SER B CA 1
ATOM 2373 C C . SER B 1 20 ? 9.891 -1.789 -22.594 1 97.94 20 SER B C 1
ATOM 2375 O O . SER B 1 20 ? 10.336 -1.117 -21.656 1 97.94 20 SER B O 1
ATOM 2377 N N . THR B 1 21 ? 9.961 -1.431 -23.812 1 98.19 21 THR B N 1
ATOM 2378 C CA . THR B 1 21 ? 10.617 -0.184 -24.188 1 98.19 21 THR B CA 1
ATOM 2379 C C . THR B 1 21 ? 9.852 1.018 -23.641 1 98.19 21 THR B C 1
ATOM 2381 O O . THR B 1 21 ? 10.453 1.97 -23.141 1 98.19 21 THR B O 1
ATOM 2384 N N . ARG B 1 22 ? 8.594 1.004 -23.719 1 98.44 22 ARG B N 1
ATOM 2385 C CA . ARG B 1 22 ? 7.773 2.104 -23.219 1 98.44 22 ARG B CA 1
ATOM 2386 C C . ARG B 1 22 ? 7.926 2.256 -21.703 1 98.44 22 ARG B C 1
ATOM 2388 O O . ARG B 1 22 ? 7.977 3.375 -21.203 1 98.44 22 ARG B O 1
ATOM 2395 N N . ILE B 1 23 ? 7.953 1.109 -21 1 98.75 23 ILE B N 1
ATOM 2396 C CA . ILE B 1 23 ? 8.195 1.161 -19.562 1 98.75 23 ILE B CA 1
ATOM 2397 C C . ILE B 1 23 ? 9.539 1.823 -19.281 1 98.75 23 ILE B C 1
ATOM 2399 O O . ILE B 1 23 ? 9.633 2.74 -18.469 1 98.75 23 ILE B O 1
ATOM 2403 N N . LYS B 1 24 ? 10.516 1.363 -19.984 1 98.56 24 LYS B N 1
ATOM 2404 C CA . LYS B 1 24 ? 11.867 1.876 -19.812 1 98.56 24 LYS B CA 1
ATOM 2405 C C . LYS B 1 24 ? 11.93 3.379 -20.062 1 98.56 24 LYS B C 1
ATOM 2407 O O . LYS B 1 24 ? 12.461 4.133 -19.25 1 98.56 24 LYS B O 1
ATOM 2412 N N . ASP B 1 25 ? 11.367 3.814 -21.141 1 98.69 25 ASP B N 1
ATOM 2413 C CA . ASP B 1 25 ? 11.398 5.227 -21.5 1 98.69 25 ASP B CA 1
ATOM 2414 C C . ASP B 1 25 ? 10.672 6.078 -20.469 1 98.69 25 ASP B C 1
ATOM 2416 O O . ASP B 1 25 ? 11.148 7.152 -20.094 1 98.69 25 ASP B O 1
ATOM 2420 N N . THR B 1 26 ? 9.555 5.641 -20 1 98.81 26 THR B N 1
ATOM 2421 C CA . THR B 1 26 ? 8.773 6.352 -19 1 98.81 26 THR B CA 1
ATOM 2422 C C . THR B 1 26 ? 9.562 6.488 -17.703 1 98.81 26 THR B C 1
ATOM 2424 O O . THR B 1 26 ? 9.609 7.566 -17.109 1 98.81 26 THR B O 1
ATOM 2427 N N . LEU B 1 27 ? 10.203 5.402 -17.281 1 98.81 27 LEU B N 1
ATOM 2428 C CA . LEU B 1 27 ? 10.961 5.418 -16.031 1 98.81 27 LEU B CA 1
ATOM 2429 C C . LEU B 1 27 ? 12.203 6.293 -16.156 1 98.81 27 LEU B C 1
ATOM 2431 O O . LEU B 1 27 ? 12.602 6.957 -15.195 1 98.81 27 LEU B O 1
ATOM 2435 N N . LEU B 1 28 ? 12.812 6.277 -17.328 1 98.62 28 LEU B N 1
ATOM 2436 C CA . LEU B 1 28 ? 13.961 7.148 -17.562 1 98.62 28 LEU B CA 1
ATOM 2437 C C . LEU B 1 28 ? 13.555 8.617 -17.484 1 98.62 28 LEU B C 1
ATOM 2439 O O . LEU B 1 28 ? 14.25 9.43 -16.875 1 98.62 28 LEU B O 1
ATOM 2443 N N . ALA B 1 29 ? 12.445 8.969 -18.078 1 98.62 29 ALA B N 1
ATOM 2444 C CA . ALA B 1 29 ? 11.93 10.336 -18.016 1 98.62 29 ALA B CA 1
ATOM 2445 C C . ALA B 1 29 ? 11.609 10.75 -16.594 1 98.62 29 ALA B C 1
ATOM 2447 O O . ALA B 1 29 ? 11.867 11.891 -16.188 1 98.62 29 ALA B O 1
ATOM 2448 N N . TYR B 1 30 ? 11.109 9.852 -15.836 1 98 30 TYR B N 1
ATOM 2449 C CA . TYR B 1 30 ? 10.797 10.102 -14.438 1 98 30 TYR B CA 1
ATOM 2450 C C . TYR B 1 30 ? 12.07 10.328 -13.625 1 98 30 TYR B C 1
ATOM 2452 O O . TYR B 1 30 ? 12.172 11.297 -12.875 1 98 30 TYR B O 1
ATOM 2460 N N . ARG B 1 31 ? 12.953 9.414 -13.812 1 96.81 31 ARG B N 1
ATOM 2461 C CA . ARG B 1 31 ? 14.211 9.5 -13.078 1 96.81 31 ARG B CA 1
ATOM 2462 C C . ARG B 1 31 ? 14.93 10.812 -13.367 1 96.81 31 ARG B C 1
ATOM 2464 O O . ARG B 1 31 ? 15.547 11.406 -12.477 1 96.81 31 ARG B O 1
ATOM 2471 N N . SER B 1 32 ? 14.805 11.32 -14.586 1 96.25 32 SER B N 1
ATOM 2472 C CA . SER B 1 32 ? 15.508 12.531 -15.008 1 96.25 32 SER B CA 1
ATOM 2473 C C . SER B 1 32 ? 14.664 13.773 -14.758 1 96.25 32 SER B C 1
ATOM 2475 O O . SER B 1 32 ? 15.023 14.875 -15.172 1 96.25 32 SER B O 1
ATOM 2477 N N . ASP B 1 33 ? 13.531 13.695 -14.242 1 93.81 33 ASP B N 1
ATOM 2478 C CA . ASP B 1 33 ? 12.633 14.789 -13.867 1 93.81 33 ASP B CA 1
ATOM 2479 C C . ASP B 1 33 ? 12.031 15.453 -15.109 1 93.81 33 ASP B C 1
ATOM 2481 O O . ASP B 1 33 ? 11.664 16.625 -15.07 1 93.81 33 ASP B O 1
ATOM 2485 N N . GLU B 1 34 ? 12.047 14.75 -16.188 1 97.06 34 GLU B N 1
ATOM 2486 C CA . GLU B 1 34 ? 11.328 15.25 -17.344 1 97.06 34 GLU B CA 1
ATOM 2487 C C . GLU B 1 34 ? 9.82 15.203 -17.141 1 97.06 34 GLU B C 1
ATOM 2489 O O . GLU B 1 34 ? 9.086 16.047 -17.656 1 97.06 34 GLU B O 1
ATOM 2494 N N . ILE B 1 35 ? 9.352 14.203 -16.438 1 96.62 35 ILE B N 1
ATOM 2495 C CA . ILE B 1 35 ? 7.969 14.102 -15.992 1 96.62 35 ILE B CA 1
ATOM 2496 C C . ILE B 1 35 ? 7.93 13.797 -14.5 1 96.62 35 ILE B C 1
ATOM 2498 O O . ILE B 1 35 ? 8.883 13.242 -13.945 1 96.62 35 ILE B O 1
ATOM 2502 N N . ASP B 1 36 ? 6.812 14.172 -13.883 1 93.69 36 ASP B N 1
ATOM 2503 C CA . ASP B 1 36 ? 6.707 13.93 -12.445 1 93.69 36 ASP B CA 1
ATOM 2504 C C . ASP B 1 36 ? 6.027 12.586 -12.164 1 93.69 36 ASP B C 1
ATOM 2506 O O . ASP B 1 36 ? 5.734 11.828 -13.094 1 93.69 36 ASP B O 1
ATOM 2510 N N . GLY B 1 37 ? 5.867 12.258 -10.922 1 95.31 37 GLY B N 1
ATOM 2511 C CA . GLY B 1 37 ? 5.309 10.977 -10.5 1 95.31 37 GLY B CA 1
ATOM 2512 C C . GLY B 1 37 ? 3.902 10.75 -11.016 1 95.31 37 GLY B C 1
ATOM 2513 O O . GLY B 1 37 ? 3.559 9.633 -11.422 1 95.31 37 GLY B O 1
ATOM 2514 N N . LEU B 1 38 ? 3.109 11.789 -10.961 1 96.12 38 LEU B N 1
ATOM 2515 C CA . LEU B 1 38 ? 1.722 11.664 -11.398 1 96.12 38 LEU B CA 1
ATOM 2516 C C . LEU B 1 38 ? 1.644 11.352 -12.883 1 96.12 38 LEU B C 1
ATOM 2518 O O . LEU B 1 38 ? 0.92 10.445 -13.297 1 96.12 38 LEU B O 1
ATOM 2522 N N . LYS B 1 39 ? 2.369 12.094 -13.664 1 97.12 39 LYS B N 1
ATOM 2523 C CA . LYS B 1 39 ? 2.402 11.844 -15.102 1 97.12 39 LYS B CA 1
ATOM 2524 C C . LYS B 1 39 ? 2.953 10.453 -15.406 1 97.12 39 LYS B C 1
ATOM 2526 O O . LYS B 1 39 ? 2.473 9.773 -16.312 1 97.12 39 LYS B O 1
ATOM 2531 N N . THR B 1 40 ? 3.947 10.039 -14.688 1 98.38 40 THR B N 1
ATOM 2532 C CA . THR B 1 40 ? 4.508 8.703 -14.836 1 98.38 40 THR B CA 1
ATOM 2533 C C . THR B 1 40 ? 3.439 7.641 -14.602 1 98.38 40 THR B C 1
ATOM 2535 O O . THR B 1 40 ? 3.297 6.711 -15.398 1 98.38 40 THR B O 1
ATOM 2538 N N . ARG B 1 41 ? 2.711 7.785 -13.547 1 98.38 41 ARG B N 1
ATOM 2539 C CA . ARG B 1 41 ? 1.636 6.848 -13.25 1 98.38 41 ARG B CA 1
ATOM 2540 C C . ARG B 1 41 ? 0.58 6.855 -14.344 1 98.38 41 ARG B C 1
ATOM 2542 O O . ARG B 1 41 ? 0.105 5.797 -14.766 1 98.38 41 ARG B O 1
ATOM 2549 N N . HIS B 1 42 ? 0.254 8 -14.758 1 98.25 42 HIS B N 1
ATOM 2550 C CA . HIS B 1 42 ? -0.727 8.133 -15.828 1 98.25 42 HIS B CA 1
ATOM 2551 C C . HIS B 1 42 ? -0.28 7.375 -17.078 1 98.25 42 HIS B C 1
ATOM 2553 O O . HIS B 1 42 ? -1.062 6.629 -17.672 1 98.25 42 HIS B O 1
ATOM 2559 N N . ASP B 1 43 ? 0.92 7.562 -17.484 1 98.5 43 ASP B N 1
ATOM 2560 C CA . ASP B 1 43 ? 1.453 6.922 -18.688 1 98.5 43 ASP B CA 1
ATOM 2561 C C . ASP B 1 43 ? 1.481 5.402 -18.531 1 98.5 43 ASP B C 1
ATOM 2563 O O . ASP B 1 43 ? 1.134 4.672 -19.453 1 98.5 43 ASP B O 1
ATOM 2567 N N . LEU B 1 44 ? 1.881 4.969 -17.359 1 98.69 44 LEU B N 1
ATOM 2568 C CA . LEU B 1 44 ? 1.968 3.533 -17.141 1 98.69 44 LEU B CA 1
ATOM 2569 C C . LEU B 1 44 ? 0.579 2.906 -17.078 1 98.69 44 LEU B C 1
ATOM 2571 O O . LEU B 1 44 ? 0.367 1.811 -17.609 1 98.69 44 LEU B O 1
ATOM 2575 N N . ILE B 1 45 ? -0.351 3.568 -16.484 1 98.31 45 ILE B N 1
ATOM 2576 C CA . ILE B 1 45 ? -1.715 3.053 -16.422 1 98.31 45 ILE B CA 1
ATOM 2577 C C . ILE B 1 45 ? -2.314 3.023 -17.828 1 98.31 45 ILE B C 1
ATOM 2579 O O . ILE B 1 45 ? -3.016 2.076 -18.188 1 98.31 45 ILE B O 1
ATOM 2583 N N . SER B 1 46 ? -2.033 4.023 -18.609 1 98 46 SER B N 1
ATOM 2584 C CA . SER B 1 46 ? -2.463 4.039 -20 1 98 46 SER B CA 1
ATOM 2585 C C . SER B 1 46 ? -1.862 2.873 -20.781 1 98 46 SER B C 1
ATOM 2587 O O . SER B 1 46 ? -2.541 2.25 -21.594 1 98 46 SER B O 1
ATOM 2589 N N . LEU B 1 47 ? -0.625 2.637 -20.531 1 98.38 47 LEU B N 1
ATOM 2590 C CA . LEU B 1 47 ? 0.044 1.504 -21.156 1 98.38 47 LEU B CA 1
ATOM 2591 C C . LEU B 1 47 ? -0.603 0.189 -20.734 1 98.38 47 LEU B C 1
ATOM 2593 O O . LEU B 1 47 ? -0.79 -0.709 -21.562 1 98.38 47 LEU B O 1
ATOM 2597 N N . ALA B 1 48 ? -0.94 0.085 -19.469 1 97.75 48 ALA B N 1
ATOM 2598 C CA . ALA B 1 48 ? -1.587 -1.117 -18.953 1 97.75 48 ALA B CA 1
ATOM 2599 C C . ALA B 1 48 ? -2.918 -1.371 -19.656 1 97.75 48 ALA B C 1
ATOM 2601 O O . ALA B 1 48 ? -3.258 -2.518 -19.953 1 97.75 48 ALA B O 1
ATOM 2602 N N . GLU B 1 49 ? -3.668 -0.358 -19.906 1 95.38 49 GLU B N 1
ATOM 2603 C CA . GLU B 1 49 ? -4.957 -0.49 -20.594 1 95.38 49 GLU B CA 1
ATOM 2604 C C . GLU B 1 49 ? -4.793 -1.108 -21.969 1 95.38 49 GLU B C 1
ATOM 2606 O O . GLU B 1 49 ? -5.684 -1.817 -22.453 1 95.38 49 GLU B O 1
ATOM 2611 N N . LYS B 1 50 ? -3.686 -0.927 -22.516 1 94.69 50 LYS B N 1
ATOM 2612 C CA . LYS B 1 50 ? -3.447 -1.378 -23.891 1 94.69 50 LYS B CA 1
ATOM 2613 C C . LYS B 1 50 ? -2.742 -2.732 -23.906 1 94.69 50 LYS B C 1
ATOM 2615 O O . LYS B 1 50 ? -2.537 -3.318 -24.969 1 94.69 50 LYS B O 1
ATOM 2620 N N . SER B 1 51 ? -2.342 -3.18 -22.781 1 93.44 51 SER B N 1
ATOM 2621 C CA . SER B 1 51 ? -1.571 -4.418 -22.688 1 93.44 51 SER B CA 1
ATOM 2622 C C . SER B 1 51 ? -2.484 -5.621 -22.484 1 93.44 51 SER B C 1
ATOM 2624 O O . SER B 1 51 ? -3.664 -5.465 -22.172 1 93.44 51 SER B O 1
ATOM 2626 N N . THR B 1 52 ? -1.866 -6.805 -22.766 1 84.75 52 THR B N 1
ATOM 2627 C CA . THR B 1 52 ? -2.576 -8.047 -22.484 1 84.75 52 THR B CA 1
ATOM 2628 C C . THR B 1 52 ? -2.748 -8.242 -20.969 1 84.75 52 THR B C 1
ATOM 2630 O O . THR B 1 52 ? -2.162 -7.508 -20.172 1 84.75 52 THR B O 1
ATOM 2633 N N . GLY B 1 53 ? -3.521 -9.266 -20.594 1 83.88 53 GLY B N 1
ATOM 2634 C CA . GLY B 1 53 ? -3.836 -9.461 -19.188 1 83.88 53 GLY B CA 1
ATOM 2635 C C . GLY B 1 53 ? -2.605 -9.688 -18.328 1 83.88 53 GLY B C 1
ATOM 2636 O O . GLY B 1 53 ? -2.443 -9.055 -17.281 1 83.88 53 GLY B O 1
ATOM 2637 N N . GLN B 1 54 ? -1.687 -10.555 -18.812 1 93.06 54 GLN B N 1
ATOM 2638 C CA . GLN B 1 54 ? -0.523 -10.875 -17.984 1 93.06 54 GLN B CA 1
ATOM 2639 C C . GLN B 1 54 ? 0.479 -9.719 -17.984 1 93.06 54 GLN B C 1
ATOM 2641 O O . GLN B 1 54 ? 1.022 -9.367 -16.938 1 93.06 54 GLN B O 1
ATOM 2646 N N . GLU B 1 55 ? 0.725 -9.156 -19.125 1 96.88 55 GLU B N 1
ATOM 2647 C CA . GLU B 1 55 ? 1.644 -8.031 -19.219 1 96.88 55 GLU B CA 1
ATOM 2648 C C . GLU B 1 55 ? 1.095 -6.816 -18.469 1 96.88 55 GLU B C 1
ATOM 2650 O O . GLU B 1 55 ? 1.858 -6.012 -17.938 1 96.88 55 GLU B O 1
ATOM 2655 N N . ARG B 1 56 ? -0.205 -6.719 -18.469 1 97.19 56 ARG B N 1
ATOM 2656 C CA . ARG B 1 56 ? -0.868 -5.645 -17.734 1 97.19 56 ARG B CA 1
ATOM 2657 C C . ARG B 1 56 ? -0.47 -5.66 -16.266 1 97.19 56 ARG B C 1
ATOM 2659 O O . ARG B 1 56 ? -0.161 -4.613 -15.688 1 97.19 56 ARG B O 1
ATOM 2666 N N . ASN B 1 57 ? -0.443 -6.84 -15.703 1 97.62 57 ASN B N 1
ATOM 2667 C CA . ASN B 1 57 ? -0.071 -6.973 -14.297 1 97.62 57 ASN B CA 1
ATOM 2668 C C . ASN B 1 57 ? 1.356 -6.496 -14.047 1 97.62 57 ASN B C 1
ATOM 2670 O O . ASN B 1 57 ? 1.645 -5.898 -13.008 1 97.62 57 ASN B O 1
ATOM 2674 N N . VAL B 1 58 ? 2.209 -6.777 -14.969 1 98.62 58 VAL B N 1
ATOM 2675 C CA . VAL B 1 58 ? 3.602 -6.363 -14.836 1 98.62 58 VAL B CA 1
ATOM 2676 C C . VAL B 1 58 ? 3.693 -4.84 -14.891 1 98.62 58 VAL B C 1
ATOM 2678 O O . VAL B 1 58 ? 4.371 -4.223 -14.062 1 98.62 58 VAL B O 1
ATOM 2681 N N . VAL B 1 59 ? 2.975 -4.223 -15.812 1 98.75 59 VAL B N 1
ATOM 2682 C CA . VAL B 1 59 ? 2.982 -2.768 -15.938 1 98.75 59 VAL B CA 1
ATOM 2683 C C . VAL B 1 59 ? 2.455 -2.137 -14.648 1 98.75 59 VAL B C 1
ATOM 2685 O O . VAL B 1 59 ? 3.033 -1.176 -14.141 1 98.75 59 VAL B O 1
ATOM 2688 N N . LEU B 1 60 ? 1.425 -2.727 -14.148 1 98.44 60 LEU B N 1
ATOM 2689 C CA . LEU B 1 60 ? 0.818 -2.203 -12.93 1 98.44 60 LEU B CA 1
ATOM 2690 C C . LEU B 1 60 ? 1.752 -2.379 -11.734 1 98.44 60 LEU B C 1
ATOM 2692 O O . LEU B 1 60 ? 1.771 -1.545 -10.828 1 98.44 60 LEU B O 1
ATOM 2696 N N . ALA B 1 61 ? 2.496 -3.459 -11.734 1 98.62 61 ALA B N 1
ATOM 2697 C CA . ALA B 1 61 ? 3.475 -3.66 -10.672 1 98.62 61 ALA B CA 1
ATOM 2698 C C . ALA B 1 61 ? 4.539 -2.564 -10.688 1 98.62 61 ALA B C 1
ATOM 2700 O O . ALA B 1 61 ? 4.93 -2.055 -9.641 1 98.62 61 ALA B O 1
ATOM 2701 N N . VAL B 1 62 ? 4.953 -2.207 -11.836 1 98.81 62 VAL B N 1
ATOM 2702 C CA . VAL B 1 62 ? 5.93 -1.132 -11.969 1 98.81 62 VAL B CA 1
ATOM 2703 C C . VAL B 1 62 ? 5.309 0.192 -11.531 1 98.81 62 VAL B C 1
ATOM 2705 O O . VAL B 1 62 ? 5.918 0.951 -10.773 1 98.81 62 VAL B O 1
ATOM 2708 N N . GLU B 1 63 ? 4.133 0.45 -11.977 1 98.75 63 GLU B N 1
ATOM 2709 C CA . GLU B 1 63 ? 3.414 1.668 -11.609 1 98.75 63 GLU B CA 1
ATOM 2710 C C . GLU B 1 63 ? 3.25 1.784 -10.102 1 98.75 63 GLU B C 1
ATOM 2712 O O . GLU B 1 63 ? 3.35 2.879 -9.539 1 98.75 63 GLU B O 1
ATOM 2717 N N . SER B 1 64 ? 3.037 0.695 -9.469 1 98.19 64 SER B N 1
ATOM 2718 C CA . SER B 1 64 ? 2.729 0.664 -8.039 1 98.19 64 SER B CA 1
ATOM 2719 C C . SER B 1 64 ? 3.922 1.12 -7.207 1 98.19 64 SER B C 1
ATOM 2721 O O . SER B 1 64 ? 3.773 1.438 -6.023 1 98.19 64 SER B O 1
ATOM 2723 N N . LEU B 1 65 ? 5.09 1.194 -7.785 1 97.94 65 LEU B N 1
ATOM 2724 C CA . LEU B 1 65 ? 6.297 1.597 -7.074 1 97.94 65 LEU B CA 1
ATOM 2725 C C . LEU B 1 65 ? 6.398 3.115 -6.988 1 97.94 65 LEU B C 1
ATOM 2727 O O . LEU B 1 65 ? 7.09 3.648 -6.117 1 97.94 65 LEU B O 1
ATOM 2731 N N . ILE B 1 66 ? 5.715 3.814 -7.82 1 97.81 66 ILE B N 1
ATOM 2732 C CA . ILE B 1 66 ? 5.961 5.234 -8.062 1 97.81 66 ILE B CA 1
ATOM 2733 C C . ILE B 1 66 ? 5.57 6.043 -6.828 1 97.81 66 ILE B C 1
ATOM 2735 O O . ILE B 1 66 ? 6.297 6.949 -6.418 1 97.81 66 ILE B O 1
ATOM 2739 N N . PRO B 1 67 ? 4.477 5.703 -6.168 1 95.44 67 PRO B N 1
ATOM 2740 C CA . PRO B 1 67 ? 4.066 6.535 -5.035 1 95.44 67 PRO B CA 1
ATOM 2741 C C . PRO B 1 67 ? 5.102 6.551 -3.914 1 95.44 67 PRO B C 1
ATOM 2743 O O . PRO B 1 67 ? 5.215 7.543 -3.188 1 95.44 67 PRO B O 1
ATOM 2746 N N . ALA B 1 68 ? 5.855 5.516 -3.807 1 93.25 68 ALA B N 1
ATOM 2747 C CA . ALA B 1 68 ? 6.809 5.414 -2.703 1 93.25 68 ALA B CA 1
ATOM 2748 C C . ALA B 1 68 ? 8.156 6.02 -3.084 1 93.25 68 ALA B C 1
ATOM 2750 O O . ALA B 1 68 ? 9.016 6.219 -2.227 1 93.25 68 ALA B O 1
ATOM 2751 N N . MET B 1 69 ? 8.32 6.305 -4.324 1 93.44 69 MET B N 1
ATOM 2752 C CA . MET B 1 69 ? 9.625 6.781 -4.789 1 93.44 69 MET B CA 1
ATOM 2753 C C . MET B 1 69 ? 9.859 8.227 -4.359 1 93.44 69 MET B C 1
ATOM 2755 O O . MET B 1 69 ? 8.984 9.078 -4.523 1 93.44 69 MET B O 1
ATOM 2759 N N . ALA B 1 70 ? 10.922 8.438 -3.771 1 87.12 70 ALA B N 1
ATOM 2760 C CA . ALA B 1 70 ? 11.344 9.773 -3.355 1 87.12 70 ALA B CA 1
ATOM 2761 C C . ALA B 1 70 ? 12.836 9.977 -3.592 1 87.12 70 ALA B C 1
ATOM 2763 O O . ALA B 1 70 ? 13.625 9.031 -3.508 1 87.12 70 ALA B O 1
ATOM 2764 N N . ASP B 1 71 ? 13.156 11.133 -3.908 1 85.5 71 ASP B N 1
ATOM 2765 C CA . ASP B 1 71 ? 14.562 11.5 -4.09 1 85.5 71 ASP B CA 1
ATOM 2766 C C . ASP B 1 71 ? 15.156 12.062 -2.799 1 85.5 71 ASP B C 1
ATOM 2768 O O . ASP B 1 71 ? 15.547 13.227 -2.748 1 85.5 71 ASP B O 1
ATOM 2772 N N . VAL B 1 72 ? 15.078 11.297 -1.792 1 85.44 72 VAL B N 1
ATOM 2773 C CA . VAL B 1 72 ? 15.562 11.727 -0.483 1 85.44 72 VAL B CA 1
ATOM 2774 C C . VAL B 1 72 ? 16.391 10.617 0.151 1 85.44 72 VAL B C 1
ATOM 2776 O O . VAL B 1 72 ? 16.359 9.469 -0.301 1 85.44 72 VAL B O 1
ATOM 2779 N N . ASP B 1 73 ? 17.172 11.008 1.113 1 81.88 73 ASP B N 1
ATOM 2780 C CA . ASP B 1 73 ? 17.891 10.031 1.928 1 81.88 73 ASP B CA 1
ATOM 2781 C C . ASP B 1 73 ? 16.984 9.445 3.006 1 81.88 73 ASP B C 1
ATOM 2783 O O . ASP B 1 73 ? 16.875 9.992 4.105 1 81.88 73 ASP B O 1
ATOM 2787 N N . LEU B 1 74 ? 16.453 8.336 2.582 1 83.06 74 LEU B N 1
ATOM 2788 C CA . LEU B 1 74 ? 15.477 7.746 3.488 1 83.06 74 LEU B CA 1
ATOM 2789 C C . LEU B 1 74 ? 16.141 7.242 4.762 1 83.06 74 LEU B C 1
ATOM 2791 O O . LEU B 1 74 ? 17.266 6.723 4.715 1 83.06 74 LEU B O 1
ATOM 2795 N N . ARG B 1 75 ? 15.398 7.406 5.785 1 78 75 ARG B N 1
ATOM 2796 C CA . ARG B 1 75 ? 15.773 6.742 7.031 1 78 75 ARG B CA 1
ATOM 2797 C C . ARG B 1 75 ? 15.633 5.23 6.91 1 78 75 ARG B C 1
ATOM 2799 O O . ARG B 1 75 ? 15.227 4.719 5.863 1 78 75 ARG B O 1
ATOM 2806 N N . THR B 1 76 ? 16.094 4.609 7.961 1 80.69 76 THR B N 1
ATOM 2807 C CA . THR B 1 76 ? 16 3.152 7.988 1 80.69 76 THR B CA 1
ATOM 2808 C C . THR B 1 76 ? 14.57 2.689 7.738 1 80.69 76 THR B C 1
ATOM 2810 O O . THR B 1 76 ? 13.625 3.227 8.32 1 80.69 76 THR B O 1
ATOM 2813 N N . ILE B 1 77 ? 14.516 1.793 6.918 1 85.06 77 ILE B N 1
ATOM 2814 C CA . ILE B 1 77 ? 13.211 1.242 6.551 1 85.06 77 ILE B CA 1
ATOM 2815 C C . ILE B 1 77 ? 12.859 0.086 7.484 1 85.06 77 ILE B C 1
ATOM 2817 O O . ILE B 1 77 ? 13.664 -0.831 7.68 1 85.06 77 ILE B O 1
ATOM 2821 N N . SER B 1 78 ? 11.688 0.204 8.094 1 86 78 SER B N 1
ATOM 2822 C CA . SER B 1 78 ? 11.195 -0.886 8.93 1 86 78 SER B CA 1
ATOM 2823 C C . SER B 1 78 ? 10.547 -1.979 8.086 1 86 78 SER B C 1
ATOM 2825 O O . SER B 1 78 ? 10.289 -1.782 6.898 1 86 78 SER B O 1
ATOM 2827 N N . GLU B 1 79 ? 10.305 -3.113 8.703 1 88 79 GLU B N 1
ATOM 2828 C CA . GLU B 1 79 ? 9.648 -4.234 8.039 1 88 79 GLU B CA 1
ATOM 2829 C C . GLU B 1 79 ? 8.258 -3.848 7.559 1 88 79 GLU B C 1
ATOM 2831 O O . GLU B 1 79 ? 7.879 -4.152 6.426 1 88 79 GLU B O 1
ATOM 2836 N N . ASN B 1 80 ? 7.508 -3.117 8.398 1 86.81 80 ASN B N 1
ATOM 2837 C CA . ASN B 1 80 ? 6.156 -2.705 8.031 1 86.81 80 ASN B CA 1
ATOM 2838 C C . ASN B 1 80 ? 6.164 -1.693 6.891 1 86.81 80 ASN B C 1
ATOM 2840 O O . ASN B 1 80 ? 5.289 -1.724 6.023 1 86.81 80 ASN B O 1
ATOM 2844 N N . HIS B 1 81 ? 7.148 -0.849 6.922 1 90.5 81 HIS B N 1
ATOM 2845 C CA . HIS B 1 81 ? 7.312 0.121 5.844 1 90.5 81 HIS B CA 1
ATOM 2846 C C . HIS B 1 81 ? 7.648 -0.569 4.527 1 90.5 81 HIS B C 1
ATOM 2848 O O . HIS B 1 81 ? 7.039 -0.279 3.496 1 90.5 81 HIS B O 1
ATOM 2854 N N . LEU B 1 82 ? 8.547 -1.447 4.629 1 92.75 82 LEU B N 1
ATOM 2855 C CA . LEU B 1 82 ? 8.938 -2.227 3.459 1 92.75 82 LEU B CA 1
ATOM 2856 C C . LEU B 1 82 ? 7.734 -2.979 2.889 1 92.75 82 LEU B C 1
ATOM 2858 O O . LEU B 1 82 ? 7.496 -2.941 1.679 1 92.75 82 LEU B O 1
ATOM 2862 N N . ALA B 1 83 ? 6.977 -3.539 3.703 1 93 83 ALA B N 1
ATOM 2863 C CA . ALA B 1 83 ? 5.816 -4.332 3.303 1 93 83 ALA B CA 1
ATOM 2864 C C . ALA B 1 83 ? 4.734 -3.449 2.686 1 93 83 ALA B C 1
ATOM 2866 O O . ALA B 1 83 ? 4.246 -3.73 1.589 1 93 83 ALA B O 1
ATOM 2867 N N . ALA B 1 84 ? 4.438 -2.355 3.312 1 92.69 84 ALA B N 1
ATOM 2868 C CA . ALA B 1 84 ? 3.283 -1.548 2.928 1 92.69 84 ALA B CA 1
ATOM 2869 C C . ALA B 1 84 ? 3.596 -0.691 1.704 1 92.69 84 ALA B C 1
ATOM 2871 O O . ALA B 1 84 ? 2.744 -0.507 0.832 1 92.69 84 ALA B O 1
ATOM 2872 N N . SER B 1 85 ? 4.812 -0.226 1.619 1 94.12 85 SER B N 1
ATOM 2873 C CA . SER B 1 85 ? 5.129 0.774 0.604 1 94.12 85 SER B CA 1
ATOM 2874 C C . SER B 1 85 ? 5.652 0.122 -0.671 1 94.12 85 SER B C 1
ATOM 2876 O O . SER B 1 85 ? 5.508 0.678 -1.762 1 94.12 85 SER B O 1
ATOM 2878 N N . TYR B 1 86 ? 6.242 -1.039 -0.499 1 95.12 86 TYR B N 1
ATOM 2879 C CA . TYR B 1 86 ? 6.965 -1.557 -1.653 1 95.12 86 TYR B CA 1
ATOM 2880 C C . TYR B 1 86 ? 6.492 -2.961 -2.012 1 95.12 86 TYR B C 1
ATOM 2882 O O . TYR B 1 86 ? 6.066 -3.209 -3.141 1 95.12 86 TYR B O 1
ATOM 2890 N N . ILE B 1 87 ? 6.438 -3.805 -1.077 1 96.38 87 ILE B N 1
ATOM 2891 C CA . ILE B 1 87 ? 6.215 -5.215 -1.382 1 96.38 87 ILE B CA 1
ATOM 2892 C C . ILE B 1 87 ? 4.738 -5.449 -1.696 1 96.38 87 ILE B C 1
ATOM 2894 O O . ILE B 1 87 ? 4.402 -6.02 -2.736 1 96.38 87 ILE B O 1
ATOM 2898 N N . HIS B 1 88 ? 3.871 -4.949 -0.862 1 96 88 HIS B N 1
ATOM 2899 C CA . HIS B 1 88 ? 2.443 -5.207 -1.011 1 96 88 HIS B CA 1
ATOM 2900 C C . HIS B 1 88 ? 1.918 -4.656 -2.33 1 96 88 HIS B C 1
ATOM 2902 O O . HIS B 1 88 ? 1.259 -5.371 -3.09 1 96 88 HIS B O 1
ATOM 2908 N N . PRO B 1 89 ? 2.223 -3.469 -2.668 1 96.38 89 PRO B N 1
ATOM 2909 C CA . PRO B 1 89 ? 1.685 -2.965 -3.934 1 96.38 89 PRO B CA 1
ATOM 2910 C C . PRO B 1 89 ? 2.166 -3.768 -5.141 1 96.38 89 PRO B C 1
ATOM 2912 O O . PRO B 1 89 ? 1.393 -4.016 -6.07 1 96.38 89 PRO B O 1
ATOM 2915 N N . VAL B 1 90 ? 3.381 -4.18 -5.098 1 98 90 VAL B N 1
ATOM 2916 C CA . VAL B 1 90 ? 3.934 -4.934 -6.215 1 98 90 VAL B CA 1
ATOM 2917 C C . VAL B 1 90 ? 3.258 -6.301 -6.305 1 98 90 VAL B C 1
ATOM 2919 O O . VAL B 1 90 ? 2.801 -6.707 -7.375 1 98 90 VAL B O 1
ATOM 2922 N N . MET B 1 91 ? 3.146 -6.961 -5.18 1 97.56 91 MET B N 1
ATOM 2923 C CA . MET B 1 91 ? 2.566 -8.297 -5.168 1 97.56 91 MET B CA 1
ATOM 2924 C C . MET B 1 91 ? 1.083 -8.25 -5.516 1 97.56 91 MET B C 1
ATOM 2926 O O . MET B 1 91 ? 0.581 -9.125 -6.23 1 97.56 91 MET B O 1
ATOM 2930 N N . GLN B 1 92 ? 0.429 -7.266 -4.977 1 96.38 92 GLN B N 1
ATOM 2931 C CA . GLN B 1 92 ? -0.989 -7.09 -5.273 1 96.38 92 GLN B CA 1
ATOM 2932 C C . GLN B 1 92 ? -1.223 -6.93 -6.773 1 96.38 92 GLN B C 1
ATOM 2934 O O . GLN B 1 92 ? -2.217 -7.426 -7.309 1 96.38 92 GLN B O 1
ATOM 2939 N N . SER B 1 93 ? -0.333 -6.273 -7.453 1 97.06 93 SER B N 1
ATOM 2940 C CA . SER B 1 93 ? -0.435 -6.07 -8.891 1 97.06 93 SER B CA 1
ATOM 2941 C C . SER B 1 93 ? -0.06 -7.34 -9.656 1 97.06 93 SER B C 1
ATOM 2943 O O . SER B 1 93 ? -0.787 -7.766 -10.555 1 97.06 93 SER B O 1
ATOM 2945 N N . LEU B 1 94 ? 0.993 -7.965 -9.242 1 97.62 94 LEU B N 1
ATOM 2946 C CA . LEU B 1 94 ? 1.493 -9.133 -9.953 1 97.62 94 LEU B CA 1
ATOM 2947 C C . LEU B 1 94 ? 0.494 -10.281 -9.883 1 97.62 94 LEU B C 1
ATOM 2949 O O . LEU B 1 94 ? 0.291 -11 -10.867 1 97.62 94 LEU B O 1
ATOM 2953 N N . PHE B 1 95 ? -0.129 -10.414 -8.766 1 96.94 95 PHE B N 1
ATOM 2954 C CA . PHE B 1 95 ? -0.92 -11.617 -8.539 1 96.94 95 PHE B CA 1
ATOM 2955 C C . PHE B 1 95 ? -2.408 -11.289 -8.516 1 96.94 95 PHE B C 1
ATOM 2957 O O . PHE B 1 95 ? -3.188 -11.969 -7.836 1 96.94 95 PHE B O 1
ATOM 2964 N N . SER B 1 96 ? -2.682 -10.234 -9.164 1 93.12 96 SER B N 1
ATOM 2965 C CA . SER B 1 96 ? -4.086 -9.867 -9.328 1 93.12 96 SER B CA 1
ATOM 2966 C C . SER B 1 96 ? -4.777 -10.773 -10.344 1 93.12 96 SER B C 1
ATOM 2968 O O . SER B 1 96 ? -4.285 -10.953 -11.453 1 93.12 96 SER B O 1
ATOM 2970 N N . ILE B 1 97 ? -5.867 -11.336 -9.922 1 87.06 97 ILE B N 1
ATOM 2971 C CA . ILE B 1 97 ? -6.734 -12.133 -10.789 1 87.06 97 ILE B CA 1
ATOM 2972 C C . ILE B 1 97 ? -8.164 -11.594 -10.727 1 87.06 97 ILE B C 1
ATOM 2974 O O . ILE B 1 97 ? -8.703 -11.391 -9.633 1 87.06 97 ILE B O 1
ATOM 2978 N N . ALA B 1 98 ? -8.711 -11.234 -11.883 1 79.31 98 ALA B N 1
ATOM 2979 C CA . ALA B 1 98 ? -10.125 -10.867 -11.945 1 79.31 98 ALA B CA 1
ATOM 2980 C C . ALA B 1 98 ? -10.773 -11.391 -13.227 1 79.31 98 ALA B C 1
ATOM 2982 O O . ALA B 1 98 ? -11.07 -10.617 -14.141 1 79.31 98 ALA B O 1
ATOM 2983 N N . CYS B 1 99 ? -10.875 -12.711 -13.273 1 75.31 99 CYS B N 1
ATOM 2984 C CA . CYS B 1 99 ? -11.477 -13.336 -14.445 1 75.31 99 CYS B CA 1
ATOM 2985 C C . CYS B 1 99 ? -12.227 -14.602 -14.062 1 75.31 99 CYS B C 1
ATOM 2987 O O . CYS B 1 99 ? -11.992 -15.172 -12.992 1 75.31 99 CYS B O 1
ATOM 2989 N N . ASN B 1 100 ? -13.125 -14.969 -14.945 1 74.44 100 ASN B N 1
ATOM 2990 C CA . ASN B 1 100 ? -13.82 -16.25 -14.867 1 74.44 100 ASN B CA 1
ATOM 2991 C C . ASN B 1 100 ? -14.367 -16.5 -13.469 1 74.44 100 ASN B C 1
ATOM 2993 O O . ASN B 1 100 ? -14.203 -17.594 -12.922 1 74.44 100 ASN B O 1
ATOM 2997 N N . ASN B 1 101 ? -14.828 -15.469 -12.781 1 82.25 101 ASN B N 1
ATOM 2998 C CA . ASN B 1 101 ? -15.461 -15.562 -11.469 1 82.25 101 ASN B CA 1
ATOM 2999 C C . ASN B 1 101 ? -14.43 -15.781 -10.367 1 82.25 101 ASN B C 1
ATOM 3001 O O . ASN B 1 101 ? -14.766 -16.281 -9.289 1 82.25 101 ASN B O 1
ATOM 3005 N N . LYS B 1 102 ? -13.203 -15.688 -10.781 1 90 102 LYS B N 1
ATOM 3006 C CA . LYS B 1 102 ? -12.133 -15.75 -9.789 1 90 102 LYS B CA 1
ATOM 3007 C C . LYS B 1 102 ? -11.578 -14.367 -9.484 1 90 102 LYS B C 1
ATOM 3009 O O . LYS B 1 102 ? -11.406 -13.547 -10.391 1 90 102 LYS B O 1
ATOM 3014 N N . VAL B 1 103 ? -11.383 -14.141 -8.234 1 91.69 103 VAL B N 1
ATOM 3015 C CA . VAL B 1 103 ? -10.797 -12.891 -7.781 1 91.69 103 VAL B CA 1
ATOM 3016 C C . VAL B 1 103 ? -9.719 -13.172 -6.734 1 91.69 103 VAL B C 1
ATOM 3018 O O . VAL B 1 103 ? -9.93 -13.984 -5.828 1 91.69 103 VAL B O 1
ATOM 3021 N N . SER B 1 104 ? -8.609 -12.602 -6.992 1 92.81 104 SER B N 1
ATOM 3022 C CA . SER B 1 104 ? -7.582 -12.711 -5.957 1 92.81 104 SER B CA 1
ATOM 3023 C C . SER B 1 104 ? -7.562 -11.477 -5.062 1 92.81 104 SER B C 1
ATOM 3025 O O . SER B 1 104 ? -7.895 -10.375 -5.508 1 92.81 104 SER B O 1
ATOM 3027 N N . HIS B 1 105 ? -7.168 -11.672 -3.832 1 91 105 HIS B N 1
ATOM 3028 C CA . HIS B 1 105 ? -7.023 -10.594 -2.854 1 91 105 HIS B CA 1
ATOM 3029 C C . HIS B 1 105 ? -5.812 -10.828 -1.958 1 91 105 HIS B C 1
ATOM 3031 O O . HIS B 1 105 ? -5.633 -11.922 -1.417 1 91 105 HIS B O 1
ATOM 3037 N N . CYS B 1 106 ? -5.008 -9.836 -1.856 1 87.38 106 CYS B N 1
ATOM 3038 C CA . CYS B 1 106 ? -3.799 -9.914 -1.044 1 87.38 106 CYS B CA 1
ATOM 3039 C C . CYS B 1 106 ? -4.082 -9.508 0.398 1 87.38 106 CYS B C 1
ATOM 3041 O O . CYS B 1 106 ? -4.656 -8.445 0.646 1 87.38 106 CYS B O 1
ATOM 3043 N N . SER B 1 107 ? -3.688 -10.391 1.229 1 78.12 107 SER B N 1
ATOM 3044 C CA . SER B 1 107 ? -3.938 -10.164 2.648 1 78.12 107 SER B CA 1
ATOM 3045 C C . SER B 1 107 ? -2.812 -10.734 3.506 1 78.12 107 SER B C 1
ATOM 3047 O O . SER B 1 107 ? -1.708 -10.969 3.012 1 78.12 107 SER B O 1
ATOM 3049 N N . ASN B 1 108 ? -2.949 -10.711 4.828 1 64.56 108 ASN B N 1
ATOM 3050 C CA . ASN B 1 108 ? -2.062 -11.391 5.766 1 64.56 108 ASN B CA 1
ATOM 3051 C C . ASN B 1 108 ? -2.848 -12.242 6.762 1 64.56 108 ASN B C 1
ATOM 3053 O O . ASN B 1 108 ? -2.396 -12.461 7.887 1 64.56 108 ASN B O 1
ATOM 3057 N N . THR B 1 109 ? -4.066 -12.508 6.438 1 57.97 109 THR B N 1
ATOM 3058 C CA . THR B 1 109 ? -4.898 -13.195 7.422 1 57.97 109 THR B CA 1
ATOM 3059 C C . THR B 1 109 ? -4.938 -14.695 7.148 1 57.97 109 THR B C 1
ATOM 3061 O O . THR B 1 109 ? -5.043 -15.117 5.996 1 57.97 109 THR B O 1
ATOM 3064 N N . LEU B 1 110 ? -4.363 -15.539 8.117 1 53.88 110 LEU B N 1
ATOM 3065 C CA . LEU B 1 110 ? -4.598 -16.969 7.949 1 53.88 110 LEU B CA 1
ATOM 3066 C C . LEU B 1 110 ? -6.023 -17.328 8.344 1 53.88 110 LEU B C 1
ATOM 3068 O O . LEU B 1 110 ? -6.617 -16.688 9.211 1 53.88 110 LEU B O 1
ATOM 3072 N N . PRO B 1 111 ? -6.621 -18.297 7.566 1 49.19 111 PRO B N 1
ATOM 3073 C CA . PRO B 1 111 ? -7.914 -18.844 7.988 1 49.19 111 PRO B CA 1
ATOM 3074 C C . PRO B 1 111 ? -7.906 -19.328 9.438 1 49.19 111 PRO B C 1
ATOM 3076 O O . PRO B 1 111 ? -6.863 -19.75 9.945 1 49.19 111 PRO B O 1
ATOM 3079 N N . GLU B 1 112 ? -8.859 -18.859 10.281 1 47.84 112 GLU B N 1
ATOM 3080 C CA . GLU B 1 112 ? -9.055 -19.266 11.672 1 47.84 112 GLU B CA 1
ATOM 3081 C C . GLU B 1 112 ? -8.633 -20.719 11.891 1 47.84 112 GLU B C 1
ATOM 3083 O O . GLU B 1 112 ? -8.086 -21.062 12.938 1 47.84 112 GLU B O 1
ATOM 3088 N N . VAL B 1 113 ? -9.008 -21.609 11.07 1 45.31 113 VAL B N 1
ATOM 3089 C CA . VAL B 1 113 ? -8.875 -23.031 11.336 1 45.31 113 VAL B CA 1
ATOM 3090 C C . VAL B 1 113 ? -7.395 -23.422 11.359 1 45.31 113 VAL B C 1
ATOM 3092 O O . VAL B 1 113 ? -6.992 -24.312 12.102 1 45.31 113 VAL B O 1
ATOM 3095 N N . ASP B 1 114 ? -6.66 -22.938 10.578 1 45.41 114 ASP B N 1
ATOM 3096 C CA . ASP B 1 114 ? -5.328 -23.5 10.398 1 45.41 114 ASP B CA 1
ATOM 3097 C C . ASP B 1 114 ? -4.312 -22.828 11.32 1 45.41 114 ASP B C 1
ATOM 3099 O O . ASP B 1 114 ? -3.131 -22.734 10.977 1 45.41 114 ASP B O 1
ATOM 3103 N N . ASP B 1 115 ? -4.766 -22.188 12.273 1 46.81 115 ASP B N 1
ATOM 3104 C CA . ASP B 1 115 ? -3.852 -21.562 13.234 1 46.81 115 ASP B CA 1
ATOM 3105 C C . ASP B 1 115 ? -2.967 -22.625 13.898 1 46.81 115 ASP B C 1
ATOM 3107 O O . ASP B 1 115 ? -2.449 -22.391 14.992 1 46.81 115 ASP B O 1
ATOM 3111 N N . THR B 1 116 ? -3.084 -23.75 13.453 1 42.78 116 THR B N 1
ATOM 3112 C CA . THR B 1 116 ? -2.309 -24.734 14.18 1 42.78 116 THR B CA 1
ATOM 3113 C C . THR B 1 116 ? -0.845 -24.312 14.289 1 42.78 116 THR B C 1
ATOM 3115 O O . THR B 1 116 ? -0.109 -24.812 15.141 1 42.78 116 THR B O 1
ATOM 3118 N N . THR B 1 117 ? -0.391 -23.844 13.188 1 45.31 117 THR B N 1
ATOM 3119 C CA . THR B 1 117 ? 1.034 -23.578 13.328 1 45.31 117 THR B CA 1
ATOM 3120 C C . THR B 1 117 ? 1.26 -22.25 14.055 1 45.31 117 THR B C 1
ATOM 3122 O O . THR B 1 117 ? 2.395 -21.906 14.398 1 45.31 117 THR B O 1
ATOM 3125 N N . GLY B 1 118 ? 0.126 -21.766 14.68 1 50.5 118 GLY B N 1
ATOM 3126 C CA . GLY B 1 118 ? 0.199 -20.562 15.492 1 50.5 118 GLY B CA 1
ATOM 3127 C C . GLY B 1 118 ? 0.809 -19.391 14.758 1 50.5 118 GLY B C 1
ATOM 3128 O O . GLY B 1 118 ? 0.993 -18.312 15.336 1 50.5 118 GLY B O 1
ATOM 3129 N N . LYS B 1 119 ? 1.508 -19.656 13.508 1 63.19 119 LYS B N 1
ATOM 3130 C CA . LYS B 1 119 ? 2.201 -18.484 13 1 63.19 119 LYS B CA 1
ATOM 3131 C C . LYS B 1 119 ? 1.669 -18.078 11.625 1 63.19 119 LYS B C 1
ATOM 3133 O O . LYS B 1 119 ? 1.484 -18.922 10.75 1 63.19 119 LYS B O 1
ATOM 3138 N N . ARG B 1 120 ? 1.109 -17.016 11.492 1 79.31 120 ARG B N 1
ATOM 3139 C CA . ARG B 1 120 ? 0.588 -16.391 10.281 1 79.31 120 ARG B CA 1
ATOM 3140 C C . ARG B 1 120 ? 1.722 -15.898 9.391 1 79.31 120 ARG B C 1
ATOM 3142 O O . ARG B 1 120 ? 2.715 -15.359 9.875 1 79.31 120 ARG B O 1
ATOM 3149 N N . PRO B 1 121 ? 1.601 -16.391 8.078 1 88.5 121 PRO B N 1
ATOM 3150 C CA . PRO B 1 121 ? 2.566 -15.766 7.176 1 88.5 121 PRO B CA 1
ATOM 3151 C C . PRO B 1 121 ? 2.424 -14.242 7.133 1 88.5 121 PRO B C 1
ATOM 3153 O O . PRO B 1 121 ? 1.379 -13.703 7.512 1 88.5 121 PRO B O 1
ATOM 3156 N N . ASP B 1 122 ? 3.465 -13.625 6.688 1 89.56 122 ASP B N 1
ATOM 3157 C CA . ASP B 1 122 ? 3.436 -12.164 6.617 1 89.56 122 ASP B CA 1
ATOM 3158 C C . ASP B 1 122 ? 2.588 -11.688 5.438 1 89.56 122 ASP B C 1
ATOM 3160 O O . ASP B 1 122 ? 2.127 -10.547 5.418 1 89.56 122 ASP B O 1
ATOM 3164 N N . TYR B 1 123 ? 2.406 -12.555 4.461 1 93.25 123 TYR B N 1
ATOM 3165 C CA . TYR B 1 123 ? 1.683 -12.172 3.254 1 93.25 123 TYR B CA 1
ATOM 3166 C C . TYR B 1 123 ? 0.942 -13.367 2.666 1 93.25 123 TYR B C 1
ATOM 3168 O O . TYR B 1 123 ? 1.477 -14.484 2.625 1 93.25 123 TYR B O 1
ATOM 3176 N N . ILE B 1 124 ? -0.286 -13.148 2.234 1 94 124 ILE B N 1
ATOM 3177 C CA . ILE B 1 124 ? -1.098 -14.195 1.628 1 94 124 ILE B CA 1
ATOM 3178 C C . ILE B 1 124 ? -1.85 -13.633 0.423 1 94 124 ILE B C 1
ATOM 3180 O O . ILE B 1 124 ? -2.32 -12.5 0.453 1 94 124 ILE B O 1
ATOM 3184 N N . VAL B 1 125 ? -1.907 -14.375 -0.618 1 94.81 125 VAL B N 1
ATOM 3185 C CA . VAL B 1 125 ? -2.822 -14.094 -1.72 1 94.81 125 VAL B CA 1
ATOM 3186 C C . VAL B 1 125 ? -3.941 -15.133 -1.739 1 94.81 125 VAL B C 1
ATOM 3188 O O . VAL B 1 125 ? -3.707 -16.312 -2.037 1 94.81 125 VAL B O 1
ATOM 3191 N N . ASP B 1 126 ? -5.152 -14.711 -1.483 1 92.56 126 ASP B N 1
ATOM 3192 C CA . ASP B 1 126 ? -6.324 -15.578 -1.484 1 92.56 126 ASP B CA 1
ATOM 3193 C C . ASP B 1 126 ? -7.07 -15.5 -2.814 1 92.56 126 ASP B C 1
ATOM 3195 O O . ASP B 1 126 ? -7.215 -14.414 -3.383 1 92.56 126 ASP B O 1
ATOM 3199 N N . VAL B 1 127 ? -7.516 -16.609 -3.188 1 93.81 127 VAL B N 1
ATOM 3200 C CA . VAL B 1 127 ? -8.359 -16.688 -4.375 1 93.81 127 VAL B CA 1
ATOM 3201 C C . VAL B 1 127 ? -9.805 -16.984 -3.965 1 93.81 127 VAL B C 1
ATOM 3203 O O . VAL B 1 127 ? -10.055 -17.891 -3.162 1 93.81 127 VAL B O 1
ATOM 3206 N N . TYR B 1 128 ? -10.641 -16.172 -4.484 1 92.12 128 TYR B N 1
ATOM 3207 C CA . TYR B 1 128 ? -12.078 -16.328 -4.266 1 92.12 128 TYR B CA 1
ATOM 3208 C C . TYR B 1 128 ? -12.781 -16.781 -5.539 1 92.12 128 TYR B C 1
ATOM 3210 O O . TYR B 1 128 ? -12.5 -16.266 -6.625 1 92.12 128 TYR B O 1
ATOM 3218 N N . GLU B 1 129 ? -13.617 -17.766 -5.336 1 91.19 129 GLU B N 1
ATOM 3219 C CA . GLU B 1 129 ? -14.477 -18.266 -6.406 1 91.19 129 GLU B CA 1
ATOM 3220 C C . GLU B 1 129 ? -15.945 -18.078 -6.059 1 91.19 129 GLU B C 1
ATOM 3222 O O . GLU B 1 129 ? -16.391 -18.484 -4.98 1 91.19 129 GLU B O 1
ATOM 3227 N N . ARG B 1 130 ? -16.734 -17.469 -6.949 1 88.62 130 ARG B N 1
ATOM 3228 C CA . ARG B 1 130 ? -18.141 -17.172 -6.691 1 88.62 130 ARG B CA 1
ATOM 3229 C C . ARG B 1 130 ? -18.312 -16.469 -5.352 1 88.62 130 ARG B C 1
ATOM 3231 O O . ARG B 1 130 ? -19.109 -16.891 -4.52 1 88.62 130 ARG B O 1
ATOM 3238 N N . TYR B 1 131 ? -17.406 -15.609 -5.066 1 85.62 131 TYR B N 1
ATOM 3239 C CA . TYR B 1 131 ? -17.453 -14.664 -3.957 1 85.62 131 TYR B CA 1
ATOM 3240 C C . TYR B 1 131 ? -17.016 -15.32 -2.654 1 85.62 131 TYR B C 1
ATOM 3242 O O . TYR B 1 131 ? -17 -14.68 -1.602 1 85.62 131 TYR B O 1
ATOM 3250 N N . GLN B 1 132 ? -16.641 -16.594 -2.781 1 89.88 132 GLN B N 1
ATOM 3251 C CA . GLN B 1 132 ? -16.234 -17.312 -1.581 1 89.88 132 GLN B CA 1
ATOM 3252 C C . GLN B 1 132 ? -14.758 -17.703 -1.649 1 89.88 132 GLN B C 1
ATOM 3254 O O . GLN B 1 132 ? -14.242 -17.984 -2.729 1 89.88 132 GLN B O 1
ATOM 3259 N N . TYR B 1 133 ? -14.234 -17.75 -0.504 1 90.75 133 TYR B N 1
ATOM 3260 C CA . TYR B 1 133 ? -12.844 -18.188 -0.43 1 90.75 133 TYR B CA 1
ATOM 3261 C C . TYR B 1 133 ? -12.688 -19.594 -1.017 1 90.75 133 TYR B C 1
ATOM 3263 O O . TYR B 1 133 ? -13.453 -20.5 -0.69 1 90.75 133 TYR B O 1
ATOM 3271 N N . ALA B 1 134 ? -11.719 -19.781 -1.847 1 92.06 134 ALA B N 1
ATOM 3272 C CA . ALA B 1 134 ? -11.461 -21.078 -2.469 1 92.06 134 ALA B CA 1
ATOM 3273 C C . ALA B 1 134 ? -10.156 -21.672 -1.965 1 92.06 134 ALA B C 1
ATOM 3275 O O . ALA B 1 134 ? -10.141 -22.766 -1.406 1 92.06 134 ALA B O 1
ATOM 3276 N N . TYR B 1 135 ? -9.031 -20.938 -2.111 1 92.12 135 TYR B N 1
ATOM 3277 C CA . TYR B 1 135 ? -7.707 -21.359 -1.663 1 92.12 135 TYR B CA 1
ATOM 3278 C C . TYR B 1 135 ? -6.73 -20.188 -1.649 1 92.12 135 TYR B C 1
ATOM 3280 O O . TYR B 1 135 ? -7.039 -19.109 -2.166 1 92.12 135 TYR B O 1
ATOM 3288 N N . SER B 1 136 ? -5.586 -20.391 -0.991 1 93.5 136 SER B N 1
ATOM 3289 C CA . SER B 1 136 ? -4.473 -19.453 -1.09 1 93.5 136 SER B CA 1
ATOM 3290 C C . SER B 1 136 ? -3.492 -19.875 -2.18 1 93.5 136 SER B C 1
ATOM 3292 O O . SER B 1 136 ? -3.107 -21.031 -2.266 1 93.5 136 SER B O 1
ATOM 3294 N N . SER B 1 137 ? -3.139 -18.875 -2.973 1 95.81 137 SER B N 1
ATOM 3295 C CA . SER B 1 137 ? -2.309 -1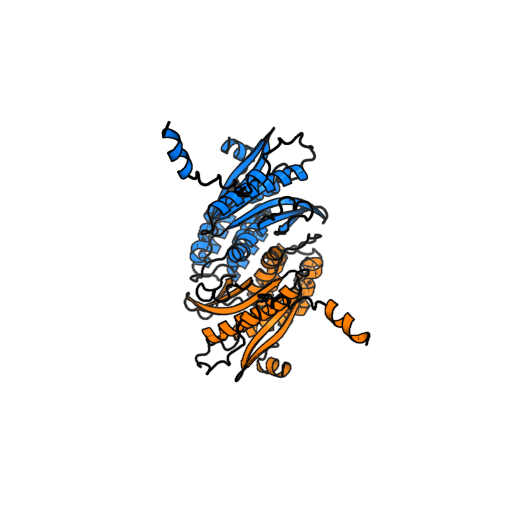9.203 -4.125 1 95.81 137 SER B CA 1
ATOM 3296 C C . SER B 1 137 ? -0.862 -18.766 -3.906 1 95.81 137 SER B C 1
ATOM 3298 O O . SER B 1 137 ? 0.022 -19.109 -4.695 1 95.81 137 SER B O 1
ATOM 3300 N N . CYS B 1 138 ? -0.639 -17.984 -2.861 1 97 138 CYS B N 1
ATOM 3301 C CA . CYS B 1 138 ? 0.7 -17.469 -2.623 1 97 138 CYS B CA 1
ATOM 3302 C C . CYS B 1 138 ? 0.901 -17.125 -1.148 1 97 138 CYS B C 1
ATOM 3304 O O . CYS B 1 138 ? -0.008 -16.625 -0.493 1 97 138 CYS B O 1
ATOM 3306 N N . PHE B 1 139 ? 2.1 -17.438 -0.661 1 95.56 139 PHE B N 1
ATOM 3307 C CA . PHE B 1 139 ? 2.516 -17.031 0.674 1 95.56 139 PHE B CA 1
ATOM 3308 C C . PHE B 1 139 ? 3.828 -16.25 0.617 1 95.56 139 PHE B C 1
ATOM 3310 O O . PHE B 1 139 ? 4.699 -16.562 -0.203 1 95.56 139 PHE B O 1
ATOM 3317 N N . GLY B 1 140 ? 3.99 -15.281 1.526 1 96.44 140 GLY B N 1
ATOM 3318 C CA . GLY B 1 140 ? 5.223 -14.516 1.597 1 96.44 140 GLY B CA 1
ATOM 3319 C C . GLY B 1 140 ? 5.68 -14.242 3.02 1 96.44 140 GLY B C 1
ATOM 3320 O O . GLY B 1 140 ? 4.855 -14.141 3.93 1 96.44 140 GLY B O 1
ATOM 3321 N N . GLU B 1 141 ? 6.957 -14.211 3.191 1 95.44 141 GLU B N 1
ATOM 3322 C CA . GLU B 1 141 ? 7.621 -13.742 4.402 1 95.44 141 GLU B CA 1
ATOM 3323 C C . GLU B 1 141 ? 8.5 -12.531 4.117 1 95.44 141 GLU B C 1
ATOM 3325 O O . GLU B 1 141 ? 9.18 -12.477 3.088 1 95.44 141 GLU B O 1
ATOM 3330 N N . ILE B 1 142 ? 8.43 -11.562 5.027 1 94.19 142 ILE B N 1
ATOM 3331 C CA . ILE B 1 142 ? 9.117 -10.305 4.785 1 94.19 142 ILE B CA 1
ATOM 3332 C C . ILE B 1 142 ? 10.023 -9.977 5.973 1 94.19 142 ILE B C 1
ATOM 3334 O O . ILE B 1 142 ? 9.57 -9.969 7.121 1 94.19 142 ILE B O 1
ATOM 3338 N N . LYS B 1 143 ? 11.297 -9.727 5.598 1 92.62 143 LYS B N 1
ATOM 3339 C CA . LYS B 1 143 ? 12.281 -9.289 6.578 1 92.62 143 LYS B CA 1
ATOM 3340 C C . LYS B 1 143 ? 13.133 -8.148 6.023 1 92.62 143 LYS B C 1
ATOM 3342 O O . LYS B 1 143 ? 13.391 -8.086 4.82 1 92.62 143 LYS B O 1
ATOM 3347 N N . ILE B 1 144 ? 13.555 -7.363 6.938 1 91.25 144 ILE B N 1
ATOM 3348 C CA . ILE B 1 144 ? 14.523 -6.344 6.551 1 91.25 144 ILE B CA 1
ATOM 3349 C C . ILE B 1 144 ? 15.906 -6.977 6.391 1 91.25 144 ILE B C 1
ATOM 3351 O O . ILE B 1 144 ? 16.141 -8.094 6.859 1 91.25 144 ILE B O 1
ATOM 3355 N N . GLU B 1 145 ? 16.812 -6.219 5.809 1 89.5 145 GLU B N 1
ATOM 3356 C CA . GLU B 1 145 ? 18.141 -6.738 5.5 1 89.5 145 GLU B CA 1
ATOM 3357 C C . GLU B 1 145 ? 18.891 -7.094 6.77 1 89.5 145 GLU B C 1
ATOM 3359 O O . GLU B 1 145 ? 19.547 -8.148 6.844 1 89.5 145 GLU B O 1
ATOM 3364 N N . LYS B 1 146 ? 18.797 -6.324 7.797 1 88.19 146 LYS B N 1
ATOM 3365 C CA . LYS B 1 146 ? 19.594 -6.473 9.008 1 88.19 146 LYS B CA 1
ATOM 3366 C C . LYS B 1 146 ? 18.938 -7.449 9.984 1 88.19 146 LYS B C 1
ATOM 3368 O O . LYS B 1 146 ? 19.453 -7.68 11.078 1 88.19 146 LYS B O 1
ATOM 3373 N N . ALA B 1 147 ? 17.906 -8.102 9.531 1 87.88 147 ALA B N 1
ATOM 3374 C CA . ALA B 1 147 ? 17.25 -9.055 10.406 1 87.88 147 ALA B CA 1
ATOM 3375 C C . ALA B 1 147 ? 18.156 -10.242 10.719 1 87.88 147 ALA B C 1
ATOM 3377 O O . ALA B 1 147 ? 19.078 -10.531 9.961 1 87.88 147 ALA B O 1
ATOM 3378 N N . ASN B 1 148 ? 17.844 -10.898 11.773 1 90.81 148 ASN B N 1
ATOM 3379 C CA . ASN B 1 148 ? 18.594 -12.055 12.242 1 90.81 148 ASN B CA 1
ATOM 3380 C C . ASN B 1 148 ? 18.578 -13.188 11.219 1 90.81 148 ASN B C 1
ATOM 3382 O O . ASN B 1 148 ? 17.531 -13.523 10.672 1 90.81 148 ASN B O 1
ATOM 3386 N N . GLU B 1 149 ? 19.719 -13.797 11.109 1 91.69 149 GLU B N 1
ATOM 3387 C CA . GLU B 1 149 ? 19.875 -14.852 10.109 1 91.69 149 GLU B CA 1
ATOM 3388 C C . GLU B 1 149 ? 19 -16.062 10.445 1 91.69 149 GLU B C 1
ATOM 3390 O O . GLU B 1 149 ? 18.438 -16.688 9.555 1 91.69 149 GLU B O 1
ATOM 3395 N N . THR B 1 150 ? 18.938 -16.375 11.664 1 90.94 150 THR B N 1
ATOM 3396 C CA . THR B 1 150 ? 18.125 -17.5 12.102 1 90.94 150 THR B CA 1
ATOM 3397 C C . THR B 1 150 ? 16.656 -17.281 11.75 1 90.94 150 THR B C 1
ATOM 3399 O O . THR B 1 150 ? 15.977 -18.203 11.305 1 90.94 150 THR B O 1
ATOM 3402 N N . LEU B 1 151 ? 16.266 -16.062 11.898 1 90.5 151 LEU B N 1
ATOM 3403 C CA . LEU B 1 151 ? 14.875 -15.75 11.586 1 90.5 151 LEU B CA 1
ATOM 3404 C C . LEU B 1 151 ? 14.617 -15.867 10.094 1 90.5 151 LEU B C 1
ATOM 3406 O O . LEU B 1 151 ? 13.547 -16.312 9.672 1 90.5 151 LEU B O 1
ATOM 3410 N N . LYS B 1 152 ? 15.578 -15.5 9.328 1 92.62 152 LYS B N 1
ATOM 3411 C CA . LYS B 1 152 ? 15.453 -15.609 7.879 1 92.62 152 LYS B CA 1
ATOM 3412 C C . LYS B 1 152 ? 15.312 -17.062 7.445 1 92.62 152 LYS B C 1
ATOM 3414 O O . LYS B 1 152 ? 14.492 -17.391 6.59 1 92.62 152 LYS B O 1
ATOM 3419 N N . VAL B 1 153 ? 16.094 -17.875 8.047 1 92.12 153 VAL B N 1
ATOM 3420 C CA . VAL B 1 153 ? 16.062 -19.297 7.723 1 92.12 153 VAL B CA 1
ATOM 3421 C C . VAL B 1 153 ? 14.719 -19.906 8.156 1 92.12 153 VAL B C 1
ATOM 3423 O O . VAL B 1 153 ? 14.125 -20.688 7.422 1 92.12 153 VAL B O 1
ATOM 3426 N N . LEU B 1 154 ? 14.305 -19.516 9.281 1 89.06 154 LEU B N 1
ATOM 3427 C CA . LEU B 1 154 ? 13.031 -20.016 9.781 1 89.06 154 LEU B CA 1
ATOM 3428 C C . LEU B 1 154 ? 11.883 -19.609 8.859 1 89.06 154 LEU B C 1
ATOM 3430 O O . LEU B 1 154 ? 10.961 -20.391 8.625 1 89.06 154 LEU B O 1
ATOM 3434 N N . ASP B 1 155 ? 12.039 -18.453 8.352 1 90.94 155 ASP B N 1
ATOM 3435 C CA . ASP B 1 155 ? 11.016 -17.969 7.43 1 90.94 155 ASP B CA 1
ATOM 3436 C C . ASP B 1 155 ? 10.969 -18.812 6.164 1 90.94 155 ASP B C 1
ATOM 3438 O O . ASP B 1 155 ? 9.891 -19.109 5.641 1 90.94 155 ASP B O 1
ATOM 3442 N N . PHE B 1 156 ? 12.094 -19.219 5.773 1 92.38 156 PHE B N 1
ATOM 3443 C CA . PHE B 1 156 ? 12.164 -20.109 4.621 1 92.38 156 PHE B CA 1
ATOM 3444 C C . PHE B 1 156 ? 11.422 -21.422 4.898 1 92.38 156 PHE B C 1
ATOM 3446 O O . PHE B 1 156 ? 10.609 -21.859 4.09 1 92.38 156 PHE B O 1
ATOM 3453 N N . TYR B 1 157 ? 11.602 -21.938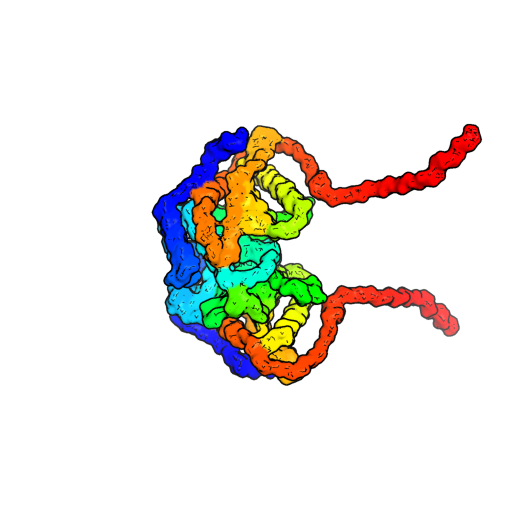 6.031 1 90.81 157 TYR B N 1
ATOM 3454 C CA . TYR B 1 157 ? 10.953 -23.188 6.402 1 90.81 157 TYR B CA 1
ATOM 3455 C C . TYR B 1 157 ? 9.445 -23 6.566 1 90.81 157 TYR B C 1
ATOM 3457 O O . TYR B 1 157 ? 8.664 -23.875 6.18 1 90.81 157 TYR B O 1
ATOM 3465 N N . ARG B 1 158 ? 9.141 -21.906 7.125 1 90.38 158 ARG B N 1
ATOM 3466 C CA . ARG B 1 158 ? 7.723 -21.609 7.301 1 90.38 158 ARG B CA 1
ATOM 3467 C C . ARG B 1 158 ? 7.004 -21.562 5.953 1 90.38 158 ARG B C 1
ATOM 3469 O O . ARG B 1 158 ? 5.898 -22.094 5.816 1 90.38 158 ARG B O 1
ATOM 3476 N N . LEU B 1 159 ? 7.648 -21 5.039 1 93.38 159 LEU B N 1
ATOM 3477 C CA . LEU B 1 159 ? 7.062 -20.922 3.705 1 93.38 159 LEU B CA 1
ATOM 3478 C C . LEU B 1 159 ? 6.836 -22.312 3.129 1 93.38 159 LEU B C 1
ATOM 3480 O O . LEU B 1 159 ? 5.797 -22.578 2.518 1 93.38 159 LEU B O 1
ATOM 3484 N N . ALA B 1 160 ? 7.758 -23.156 3.359 1 91.44 160 ALA B N 1
ATOM 3485 C CA . ALA B 1 160 ? 7.617 -24.531 2.887 1 91.44 160 ALA B CA 1
ATOM 3486 C C . ALA B 1 160 ? 6.441 -25.234 3.562 1 91.44 160 ALA B C 1
ATOM 3488 O O . ALA B 1 160 ? 5.676 -25.953 2.912 1 91.44 160 ALA B O 1
ATOM 3489 N N . ILE B 1 161 ? 6.285 -24.953 4.77 1 89.44 161 ILE B N 1
ATOM 3490 C CA . ILE B 1 161 ? 5.211 -25.562 5.531 1 89.44 161 ILE B CA 1
ATOM 3491 C C . ILE B 1 161 ? 3.863 -25.031 5.059 1 89.44 161 ILE B C 1
ATOM 3493 O O . ILE B 1 161 ? 2.938 -25.797 4.789 1 89.44 161 ILE B O 1
ATOM 3497 N N . PHE B 1 162 ? 3.783 -23.719 4.934 1 90.94 162 PHE B N 1
ATOM 3498 C CA . PHE B 1 162 ? 2.543 -23.109 4.461 1 90.94 162 PHE B CA 1
ATOM 3499 C C . PHE B 1 162 ? 2.186 -23.625 3.07 1 90.94 162 PHE B C 1
ATOM 3501 O O . PHE B 1 162 ? 1.029 -23.953 2.807 1 90.94 162 PHE B O 1
ATOM 3508 N N . GLY B 1 163 ? 3.195 -23.641 2.23 1 92.94 163 GLY B N 1
ATOM 3509 C CA . GLY B 1 163 ? 2.967 -24.109 0.875 1 92.94 163 GLY B CA 1
ATOM 3510 C C . GLY B 1 163 ? 2.465 -25.547 0.815 1 92.94 163 GLY B C 1
ATOM 3511 O O . GLY B 1 163 ? 1.475 -25.828 0.14 1 92.94 163 GLY B O 1
ATOM 3512 N N . ARG B 1 164 ? 3.057 -26.344 1.519 1 90.81 164 ARG B N 1
ATOM 3513 C CA . ARG B 1 164 ? 2.668 -27.75 1.544 1 90.81 164 ARG B CA 1
ATOM 3514 C C . ARG B 1 164 ? 1.241 -27.906 2.057 1 90.81 164 ARG B C 1
ATOM 3516 O O . ARG B 1 164 ? 0.434 -28.609 1.448 1 90.81 164 ARG B O 1
ATOM 3523 N N . ASN B 1 165 ? 0.975 -27.312 3.168 1 88.88 165 ASN B N 1
ATOM 3524 C CA . ASN B 1 165 ? -0.348 -27.406 3.775 1 88.88 165 ASN B CA 1
ATOM 3525 C C . ASN B 1 165 ? -1.441 -26.938 2.824 1 88.88 165 ASN B C 1
ATOM 3527 O O . ASN B 1 165 ? -2.516 -27.531 2.754 1 88.88 165 ASN B O 1
ATOM 3531 N N . ALA B 1 166 ? -1.144 -25.906 2.15 1 92 166 ALA B N 1
ATOM 3532 C CA . ALA B 1 166 ? -2.121 -25.375 1.203 1 92 166 ALA B CA 1
ATOM 3533 C C . ALA B 1 166 ? -2.371 -26.359 0.065 1 92 166 ALA B C 1
ATOM 3535 O O . ALA B 1 166 ? -3.518 -26.594 -0.323 1 92 166 ALA B O 1
ATOM 3536 N N . ILE B 1 167 ? -1.322 -26.891 -0.479 1 92.44 167 ILE B N 1
ATOM 3537 C CA . ILE B 1 167 ? -1.442 -27.875 -1.559 1 92.44 167 ILE B CA 1
ATOM 3538 C C . ILE B 1 167 ? -2.266 -29.062 -1.086 1 92.44 167 ILE B C 1
ATOM 3540 O O . ILE B 1 167 ? -3.186 -29.5 -1.779 1 92.44 167 ILE B O 1
ATOM 3544 N N . GLU B 1 168 ? -2.035 -29.531 0.096 1 89.44 168 GLU B N 1
ATOM 3545 C CA . GLU B 1 168 ? -2.715 -30.703 0.627 1 89.44 168 GLU B CA 1
ATOM 3546 C C . GLU B 1 168 ? -4.18 -30.406 0.937 1 89.44 168 GLU B C 1
ATOM 3548 O O . GLU B 1 168 ? -5.062 -31.203 0.625 1 89.44 168 GLU B O 1
ATOM 3553 N N . SER B 1 169 ? -4.375 -29.281 1.564 1 89.38 169 SER B N 1
ATOM 3554 C CA . SER B 1 169 ? -5.715 -28.938 2.035 1 89.38 169 SER B CA 1
ATOM 3555 C C . SER B 1 169 ? -6.656 -28.656 0.869 1 89.38 169 SER B C 1
ATOM 3557 O O . SER B 1 169 ? -7.859 -28.922 0.958 1 89.38 169 SER B O 1
ATOM 3559 N N . HIS B 1 170 ? -6.051 -28.188 -0.223 1 92.88 170 HIS B N 1
ATOM 3560 C CA . HIS B 1 170 ? -6.93 -27.719 -1.293 1 92.88 170 HIS B CA 1
ATOM 3561 C C . HIS B 1 170 ? -6.648 -28.469 -2.596 1 92.88 170 HIS B C 1
ATOM 3563 O O . HIS B 1 170 ? -7.191 -28.109 -3.645 1 92.88 170 HIS B O 1
ATOM 3569 N N . ASN B 1 171 ? -5.793 -29.453 -2.512 1 91.75 171 ASN B N 1
ATOM 3570 C CA . ASN B 1 171 ? -5.418 -30.234 -3.682 1 91.75 171 ASN B CA 1
ATOM 3571 C C . ASN B 1 171 ? -4.922 -29.359 -4.82 1 91.75 171 ASN B C 1
ATOM 3573 O O . ASN B 1 171 ? -5.406 -29.453 -5.949 1 91.75 171 ASN B O 1
ATOM 3577 N N . LEU B 1 172 ? -3.99 -28.531 -4.5 1 94.62 172 LEU B N 1
ATOM 3578 C CA . LEU B 1 172 ? -3.443 -27.609 -5.496 1 94.62 172 LEU B CA 1
ATOM 3579 C C . LEU B 1 172 ? -2.369 -28.297 -6.332 1 94.62 172 LEU B C 1
ATOM 3581 O O . LEU B 1 172 ? -1.639 -29.156 -5.832 1 94.62 172 LEU B O 1
ATOM 3585 N N . ASN B 1 173 ? -2.256 -27.906 -7.582 1 92.81 173 ASN B N 1
ATOM 3586 C CA . ASN B 1 173 ? -1.195 -28.438 -8.438 1 92.81 173 ASN B CA 1
ATOM 3587 C C . ASN B 1 173 ? 0.141 -27.766 -8.156 1 92.81 173 ASN B C 1
ATOM 3589 O O . ASN B 1 173 ? 1.188 -28.234 -8.602 1 92.81 173 ASN B O 1
ATOM 3593 N N . GLY B 1 174 ? 0.148 -26.656 -7.469 1 94.69 174 GLY B N 1
ATOM 3594 C CA . GLY B 1 174 ? 1.315 -25.891 -7.074 1 94.69 174 GLY B CA 1
ATOM 3595 C C . GLY B 1 174 ? 0.964 -24.609 -6.328 1 94.69 174 GLY B C 1
ATOM 3596 O O . GLY B 1 174 ? -0.213 -24.297 -6.152 1 94.69 174 GLY B O 1
ATOM 3597 N N . ILE B 1 175 ? 1.979 -23.922 -5.883 1 96.94 175 ILE B N 1
ATOM 3598 C CA . ILE B 1 175 ? 1.757 -22.672 -5.16 1 96.94 175 ILE B CA 1
ATOM 3599 C C . ILE B 1 175 ? 3.018 -21.812 -5.223 1 96.94 175 ILE B C 1
ATOM 3601 O O . ILE B 1 175 ? 4.133 -22.344 -5.25 1 96.94 175 ILE B O 1
ATOM 3605 N N . ILE B 1 176 ? 2.803 -20.547 -5.211 1 97.62 176 ILE B N 1
ATOM 3606 C CA . ILE B 1 176 ? 3.922 -19.609 -5.191 1 97.62 176 ILE B CA 1
ATOM 3607 C C . ILE B 1 176 ? 4.254 -19.234 -3.748 1 97.62 176 ILE B C 1
ATOM 3609 O O . ILE B 1 176 ? 3.354 -19.031 -2.932 1 97.62 176 ILE B O 1
ATOM 3613 N N . CYS B 1 177 ? 5.5 -19.156 -3.484 1 97.62 177 CYS B N 1
ATOM 3614 C CA . CYS B 1 177 ? 6.004 -18.594 -2.234 1 97.62 177 CYS B CA 1
ATOM 3615 C C . CYS B 1 177 ? 7.09 -17.547 -2.5 1 97.62 177 CYS B C 1
ATOM 3617 O O . CYS B 1 177 ? 7.816 -17.656 -3.49 1 97.62 177 CYS B O 1
ATOM 3619 N N . PHE B 1 178 ? 7.168 -16.562 -1.601 1 98.12 178 PHE B N 1
ATOM 3620 C CA . PHE B 1 178 ? 8.281 -15.633 -1.774 1 98.12 178 PHE B CA 1
ATOM 3621 C C . PHE B 1 178 ? 8.836 -15.195 -0.425 1 98.12 178 PHE B C 1
ATOM 3623 O O . PHE B 1 178 ? 8.102 -15.141 0.564 1 98.12 178 PHE B O 1
ATOM 3630 N N . GLN B 1 179 ? 10.117 -15 -0.436 1 97.75 179 GLN B N 1
ATOM 3631 C CA . GLN B 1 179 ? 10.828 -14.453 0.715 1 97.75 179 GLN B CA 1
ATOM 3632 C C . GLN B 1 179 ? 11.5 -13.125 0.37 1 97.75 179 GLN B C 1
ATOM 3634 O O . GLN B 1 179 ? 12.266 -13.039 -0.595 1 97.75 179 GLN B O 1
ATOM 3639 N N . THR B 1 180 ? 11.117 -12.18 1.161 1 97.75 180 THR B N 1
ATOM 3640 C CA . THR B 1 180 ? 11.727 -10.867 1.005 1 97.75 180 THR B CA 1
ATOM 3641 C C . THR B 1 180 ? 12.789 -10.633 2.078 1 97.75 180 THR B C 1
ATOM 3643 O O . THR B 1 180 ? 12.508 -10.758 3.271 1 97.75 180 THR B O 1
ATOM 3646 N N . ILE B 1 181 ? 13.969 -10.344 1.657 1 96.56 181 ILE B N 1
ATOM 3647 C CA . ILE B 1 181 ? 15.039 -9.883 2.533 1 96.56 181 ILE B CA 1
ATOM 3648 C C . ILE B 1 181 ? 15.555 -8.523 2.049 1 96.56 181 ILE B C 1
ATOM 3650 O O . ILE B 1 181 ? 16.266 -8.445 1.042 1 96.56 181 ILE B O 1
ATOM 3654 N N . GLY B 1 182 ? 15.195 -7.473 2.818 1 94.31 182 GLY B N 1
ATOM 3655 C CA . GLY B 1 182 ? 15.477 -6.141 2.311 1 94.31 182 GLY B CA 1
ATOM 3656 C C . GLY B 1 182 ? 14.797 -5.848 0.988 1 94.31 182 GLY B C 1
ATOM 3657 O O . GLY B 1 182 ? 13.578 -5.996 0.865 1 94.31 182 GLY B O 1
ATOM 3658 N N . SER B 1 183 ? 15.609 -5.492 0.037 1 94.94 183 SER B N 1
ATOM 3659 C CA . SER B 1 183 ? 15.039 -5.133 -1.258 1 94.94 183 SER B CA 1
ATOM 3660 C C . SER B 1 183 ? 15.008 -6.332 -2.197 1 94.94 183 SER B C 1
ATOM 3662 O O . SER B 1 183 ? 14.484 -6.242 -3.311 1 94.94 183 SER B O 1
ATOM 3664 N N . LEU B 1 184 ? 15.5 -7.445 -1.749 1 97.81 184 LEU B N 1
ATOM 3665 C CA . LEU B 1 184 ? 15.57 -8.633 -2.592 1 97.81 184 LEU B CA 1
ATOM 3666 C C . LEU B 1 184 ? 14.406 -9.578 -2.291 1 97.81 184 LEU B C 1
ATOM 3668 O O . LEU B 1 184 ? 14.211 -9.984 -1.142 1 97.81 184 LEU B O 1
ATOM 3672 N N . VAL B 1 185 ? 13.68 -9.875 -3.32 1 98.56 185 VAL B N 1
ATOM 3673 C CA . VAL B 1 185 ? 12.586 -10.836 -3.207 1 98.56 185 VAL B CA 1
ATOM 3674 C C . VAL B 1 185 ? 12.922 -12.094 -3.998 1 98.56 185 VAL B C 1
ATOM 3676 O O . VAL B 1 185 ? 13.125 -12.039 -5.215 1 98.56 185 VAL B O 1
ATOM 3679 N N . THR B 1 186 ? 12.961 -13.203 -3.32 1 98.44 186 THR B N 1
ATOM 3680 C CA . THR B 1 186 ? 13.172 -14.492 -3.977 1 98.44 186 THR B CA 1
ATOM 3681 C C . THR B 1 186 ? 11.859 -15.266 -4.07 1 98.44 186 THR B C 1
ATOM 3683 O O . THR B 1 186 ? 11.156 -15.438 -3.07 1 98.44 186 THR B O 1
ATOM 3686 N N . PHE B 1 187 ? 11.586 -15.734 -5.285 1 98.12 187 PHE B N 1
ATOM 3687 C CA . PHE B 1 187 ? 10.336 -16.438 -5.531 1 98.12 187 PHE B CA 1
ATOM 3688 C C . PHE B 1 187 ? 10.578 -17.938 -5.711 1 98.12 187 PHE B C 1
ATOM 3690 O O . PHE B 1 187 ? 11.547 -18.328 -6.363 1 98.12 187 PHE B O 1
ATOM 3697 N N . TYR B 1 188 ? 9.688 -18.656 -5.109 1 96.31 188 TYR B N 1
ATOM 3698 C CA . TYR B 1 188 ? 9.695 -20.109 -5.195 1 96.31 188 TYR B CA 1
ATOM 3699 C C . TYR B 1 188 ? 8.367 -20.641 -5.715 1 96.31 188 TYR B C 1
ATOM 3701 O O . TYR B 1 188 ? 7.328 -20 -5.547 1 96.31 188 TYR B O 1
ATOM 3709 N N . TYR B 1 189 ? 8.453 -21.75 -6.352 1 95.81 189 TYR B N 1
ATOM 3710 C CA . TYR B 1 189 ? 7.277 -22.516 -6.742 1 95.81 189 TYR B CA 1
ATOM 3711 C C . TYR B 1 189 ? 7.328 -23.922 -6.156 1 95.81 189 TYR B C 1
ATOM 3713 O O . TYR B 1 189 ? 8.32 -24.641 -6.316 1 95.81 189 TYR B O 1
ATOM 3721 N N . MET B 1 190 ? 6.27 -24.234 -5.43 1 94.44 190 MET B N 1
ATOM 3722 C CA . MET B 1 190 ? 6.18 -25.578 -4.852 1 94.44 190 MET B CA 1
ATOM 3723 C C . MET B 1 190 ? 5.168 -26.438 -5.617 1 94.44 190 MET B C 1
ATOM 3725 O O . MET B 1 190 ? 4.078 -25.969 -5.941 1 94.44 190 MET B O 1
ATOM 3729 N N . LEU B 1 191 ? 5.539 -27.609 -5.891 1 91.12 191 LEU B N 1
ATOM 3730 C CA . LEU B 1 191 ? 4.625 -28.516 -6.574 1 91.12 191 LEU B CA 1
ATOM 3731 C C . LEU B 1 191 ? 4.805 -29.953 -6.074 1 91.12 191 LEU B C 1
ATOM 3733 O O . LEU B 1 191 ? 5.914 -30.359 -5.73 1 91.12 191 LEU B O 1
ATOM 3737 N N . PRO B 1 192 ? 3.68 -30.609 -6.074 1 88.25 192 PRO B N 1
ATOM 3738 C CA . PRO B 1 192 ? 3.789 -32.031 -5.773 1 88.25 192 PRO B CA 1
ATOM 3739 C C . PRO B 1 192 ? 4.262 -32.875 -6.973 1 88.25 192 PRO B C 1
ATOM 3741 O O . PRO B 1 192 ? 3.82 -32.625 -8.102 1 88.25 192 PRO B O 1
ATOM 3744 N N . ARG B 1 193 ? 5.176 -33.656 -6.758 1 82.44 193 ARG B N 1
ATOM 3745 C CA . ARG B 1 193 ? 5.652 -34.625 -7.766 1 82.44 193 ARG B CA 1
ATOM 3746 C C . ARG B 1 193 ? 5.914 -35.969 -7.148 1 82.44 193 ARG B C 1
ATOM 3748 O O . ARG B 1 193 ? 6.816 -36.125 -6.32 1 82.44 193 ARG B O 1
ATOM 3755 N N . ALA B 1 194 ? 5.094 -36.906 -7.68 1 77.81 194 ALA B N 1
ATOM 3756 C CA . ALA B 1 194 ? 5.168 -38.25 -7.121 1 77.81 194 ALA B CA 1
ATOM 3757 C C . ALA B 1 194 ? 5.016 -38.25 -5.602 1 77.81 194 ALA B C 1
ATOM 3759 O O . ALA B 1 194 ? 4.035 -37.719 -5.078 1 77.81 194 ALA B O 1
ATOM 3760 N N . ASP B 1 195 ? 6.113 -38.594 -4.879 1 76.25 195 ASP B N 1
ATOM 3761 C CA . ASP B 1 195 ? 6.004 -38.719 -3.428 1 76.25 195 ASP B CA 1
ATOM 3762 C C . ASP B 1 195 ? 6.711 -37.531 -2.732 1 76.25 195 ASP B C 1
ATOM 3764 O O . ASP B 1 195 ? 6.945 -37.594 -1.523 1 76.25 195 ASP B O 1
ATOM 3768 N N . PHE B 1 196 ? 6.961 -36.5 -3.58 1 82.44 196 PHE B N 1
ATOM 3769 C CA . PHE B 1 196 ? 7.719 -35.406 -2.998 1 82.44 196 PHE B CA 1
ATOM 3770 C C . PHE B 1 196 ? 7.059 -34.062 -3.311 1 82.44 196 PHE B C 1
ATOM 3772 O O . PHE B 1 196 ? 6.305 -33.969 -4.281 1 82.44 196 PHE B O 1
ATOM 3779 N N . PHE B 1 197 ? 7.258 -33.188 -2.355 1 87.88 197 PHE B N 1
ATOM 3780 C CA . PHE B 1 197 ? 7.039 -31.781 -2.672 1 87.88 197 PHE B CA 1
ATOM 3781 C C . PHE B 1 197 ? 8.336 -31.109 -3.113 1 87.88 197 PHE B C 1
ATOM 3783 O O . PHE B 1 197 ? 9.336 -31.156 -2.398 1 87.88 197 PHE B O 1
ATOM 3790 N N . ILE B 1 198 ? 8.281 -30.547 -4.262 1 89.44 198 ILE B N 1
ATOM 3791 C CA . ILE B 1 198 ? 9.445 -29.844 -4.773 1 89.44 198 ILE B CA 1
ATOM 3792 C C . ILE B 1 198 ? 9.281 -28.344 -4.531 1 89.44 198 ILE B C 1
ATOM 3794 O O . ILE B 1 198 ? 8.25 -27.766 -4.879 1 89.44 198 ILE B O 1
ATOM 3798 N N . PHE B 1 199 ? 10.188 -27.828 -3.846 1 92.31 199 PHE B N 1
ATOM 3799 C CA . PHE B 1 199 ? 10.266 -26.391 -3.605 1 92.31 199 PHE B CA 1
ATOM 3800 C C . PHE B 1 199 ? 11.367 -25.766 -4.453 1 92.31 199 PHE B C 1
ATOM 3802 O O . PHE B 1 199 ? 12.531 -25.766 -4.059 1 92.31 199 PHE B O 1
ATOM 3809 N N . LEU B 1 200 ? 11 -25.125 -5.574 1 91.94 200 LEU B N 1
ATOM 3810 C CA . LEU B 1 200 ? 11.922 -24.688 -6.625 1 91.94 200 LEU B CA 1
ATOM 3811 C C . LEU B 1 200 ? 12.07 -23.172 -6.625 1 91.94 200 LEU B C 1
ATOM 3813 O O . LEU B 1 200 ? 11.078 -22.453 -6.641 1 91.94 200 LEU B O 1
ATOM 3817 N N . GLU B 1 201 ? 13.289 -22.719 -6.547 1 94.44 201 GLU B N 1
ATOM 3818 C CA . GLU B 1 201 ? 13.523 -21.297 -6.746 1 94.44 201 GLU B CA 1
ATOM 3819 C C . GLU B 1 201 ? 13.289 -20.891 -8.203 1 94.44 201 GLU B C 1
ATOM 3821 O O . GLU B 1 201 ? 13.875 -21.484 -9.117 1 94.44 201 GLU B O 1
ATOM 3826 N N . VAL B 1 202 ? 12.5 -19.953 -8.406 1 95 202 VAL B N 1
ATOM 3827 C CA . VAL B 1 202 ? 12.133 -19.531 -9.75 1 95 202 VAL B CA 1
ATOM 3828 C C . VAL B 1 202 ? 13 -18.344 -10.18 1 95 202 VAL B C 1
ATOM 3830 O O . VAL B 1 202 ? 13.617 -18.375 -11.242 1 95 202 VAL B O 1
ATOM 3833 N N . THR B 1 203 ? 12.992 -17.312 -9.414 1 95.44 203 THR B N 1
ATOM 3834 C CA . THR B 1 203 ? 13.75 -16.109 -9.727 1 95.44 203 THR B CA 1
ATOM 3835 C C . THR B 1 203 ? 13.883 -15.219 -8.492 1 95.44 203 THR B C 1
ATOM 3837 O O . THR B 1 203 ? 13.234 -15.461 -7.473 1 95.44 203 THR B O 1
ATOM 3840 N N . SER B 1 204 ? 14.758 -14.266 -8.602 1 97.5 204 SER B N 1
ATOM 3841 C CA . SER B 1 204 ? 14.891 -13.203 -7.617 1 97.5 204 SER B CA 1
ATOM 3842 C C . SER B 1 204 ? 14.766 -11.828 -8.266 1 97.5 204 SER B C 1
ATOM 3844 O O . SER B 1 204 ? 15.312 -11.594 -9.344 1 97.5 204 SER B O 1
ATOM 3846 N N . ILE B 1 205 ? 14.023 -11.016 -7.602 1 98.44 205 ILE B N 1
ATOM 3847 C CA . ILE B 1 205 ? 13.805 -9.656 -8.094 1 98.44 205 ILE B CA 1
ATOM 3848 C C . ILE B 1 205 ? 14.273 -8.648 -7.043 1 98.44 205 ILE B C 1
ATOM 3850 O O . ILE B 1 205 ? 13.906 -8.75 -5.871 1 98.44 205 ILE B O 1
ATOM 3854 N N . LYS B 1 206 ? 15.078 -7.707 -7.4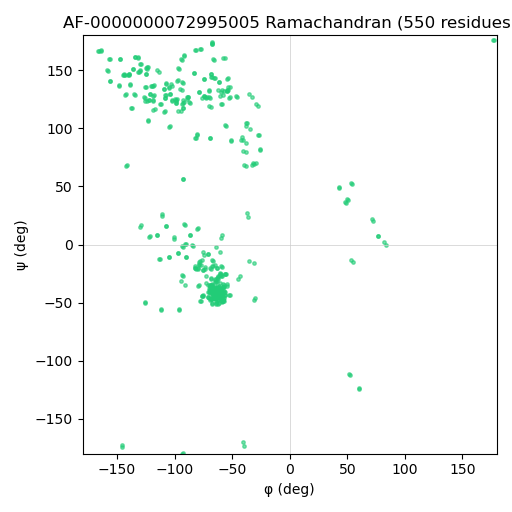65 1 98.25 206 LYS B N 1
ATOM 3855 C CA . LYS B 1 206 ? 15.453 -6.598 -6.594 1 98.25 206 LYS B CA 1
ATOM 3856 C C . LYS B 1 206 ? 14.516 -5.41 -6.777 1 98.25 206 LYS B C 1
ATOM 3858 O O . LYS B 1 206 ? 14.461 -4.82 -7.859 1 98.25 206 LYS B O 1
ATOM 3863 N N . ILE B 1 207 ? 13.781 -5.012 -5.746 1 97.75 207 ILE B N 1
ATOM 3864 C CA . ILE B 1 207 ? 12.836 -3.904 -5.777 1 97.75 207 ILE B CA 1
ATOM 3865 C C . ILE B 1 207 ? 13.555 -2.598 -5.457 1 97.75 207 ILE B C 1
ATOM 3867 O O . ILE B 1 207 ? 14.203 -2.477 -4.414 1 97.75 207 ILE B O 1
ATOM 3871 N N . PRO B 1 208 ? 13.492 -1.608 -6.371 1 97.12 208 PRO B N 1
ATOM 3872 C CA . PRO B 1 208 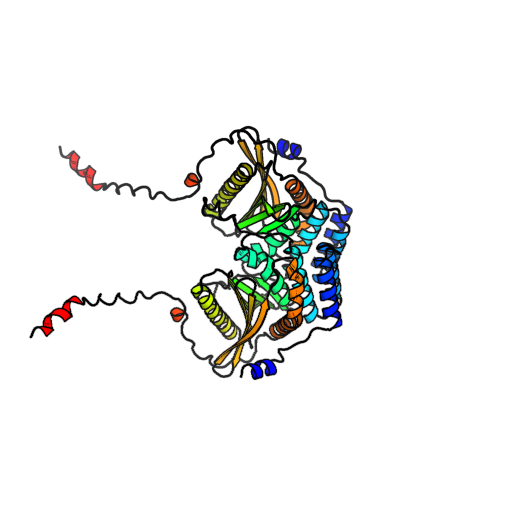? 14.078 -0.31 -6.023 1 97.12 208 PRO B CA 1
ATOM 3873 C C . PRO B 1 208 ? 13.336 0.387 -4.887 1 97.12 208 PRO B C 1
ATOM 3875 O O . PRO B 1 208 ? 12.102 0.354 -4.836 1 97.12 208 PRO B O 1
ATOM 3878 N N . LEU B 1 209 ? 14.094 1.053 -4.043 1 93.62 209 LEU B N 1
ATOM 3879 C CA . LEU B 1 209 ? 13.484 1.688 -2.881 1 93.62 209 LEU B CA 1
ATOM 3880 C C . LEU B 1 209 ? 13.57 3.207 -2.98 1 93.62 209 LEU B C 1
ATOM 3882 O O . LEU B 1 209 ? 12.969 3.922 -2.178 1 93.62 209 LEU B O 1
ATOM 3886 N N . VAL B 1 210 ? 14.391 3.666 -3.926 1 92.62 210 VAL B N 1
ATOM 3887 C CA . VAL B 1 210 ? 14.555 5.102 -4.109 1 92.62 210 VAL B CA 1
ATOM 3888 C C . VAL B 1 210 ? 14.43 5.453 -5.59 1 92.62 210 VAL B C 1
ATOM 3890 O O . VAL B 1 210 ? 14.656 4.609 -6.457 1 92.62 210 VAL B O 1
ATOM 3893 N N . LYS B 1 211 ? 14.188 6.621 -5.82 1 94.25 211 LYS B N 1
ATOM 3894 C CA . LYS B 1 211 ? 13.906 7.09 -7.172 1 94.25 211 LYS B CA 1
ATOM 3895 C C . LYS B 1 211 ? 15.102 6.871 -8.094 1 94.25 211 LYS B C 1
ATOM 3897 O O . LYS B 1 211 ? 14.938 6.449 -9.242 1 94.25 211 LYS B O 1
ATOM 3902 N N . ARG B 1 212 ? 16.281 7.133 -7.648 1 94.19 212 ARG B N 1
ATOM 3903 C CA . ARG B 1 212 ? 17.469 7.047 -8.484 1 94.19 212 ARG B CA 1
ATOM 3904 C C . ARG B 1 212 ? 17.656 5.633 -9.031 1 94.19 212 ARG B C 1
ATOM 3906 O O . ARG B 1 212 ? 18.281 5.445 -10.078 1 94.19 212 ARG B O 1
ATOM 3913 N N . ASP B 1 213 ? 17.141 4.625 -8.352 1 95.69 213 ASP B N 1
ATOM 3914 C CA . ASP B 1 213 ? 17.344 3.232 -8.727 1 95.69 213 ASP B CA 1
ATOM 3915 C C . ASP B 1 213 ? 16.125 2.676 -9.461 1 95.69 213 ASP B C 1
ATOM 3917 O O . ASP B 1 213 ? 16.094 1.49 -9.797 1 95.69 213 ASP B O 1
ATOM 3921 N N . ILE B 1 214 ? 15.117 3.5 -9.781 1 97.88 214 ILE B N 1
ATOM 3922 C CA . ILE B 1 214 ? 13.82 3.025 -10.242 1 97.88 214 ILE B CA 1
ATOM 3923 C C . ILE B 1 214 ? 13.977 2.289 -11.57 1 97.88 214 ILE B C 1
ATOM 3925 O O . ILE B 1 214 ? 13.266 1.321 -11.836 1 97.88 214 ILE B O 1
ATOM 3929 N N . VAL B 1 215 ? 14.961 2.643 -12.367 1 98.06 215 VAL B N 1
ATOM 3930 C CA . VAL B 1 215 ? 15.133 2.088 -13.711 1 98.06 215 VAL B CA 1
ATOM 3931 C C . VAL B 1 215 ? 15.641 0.653 -13.609 1 98.06 215 VAL B C 1
ATOM 3933 O O . VAL B 1 215 ? 15.469 -0.14 -14.539 1 98.06 215 VAL B O 1
ATOM 3936 N N . SER B 1 216 ? 16.219 0.291 -12.523 1 98 216 SER B N 1
ATOM 3937 C CA . SER B 1 216 ? 16.781 -1.043 -12.359 1 98 216 SER B CA 1
ATOM 3938 C C . SER B 1 216 ? 15.711 -2.119 -12.445 1 98 216 SER B C 1
ATOM 3940 O O . SER B 1 216 ? 16 -3.277 -12.75 1 98 216 SER B O 1
ATOM 3942 N N . ILE B 1 217 ? 14.484 -1.757 -12.25 1 98.5 217 ILE B N 1
ATOM 3943 C CA . ILE B 1 217 ? 13.391 -2.725 -12.25 1 98.5 217 ILE B CA 1
ATOM 3944 C C . ILE B 1 217 ? 13.211 -3.311 -13.648 1 98.5 217 ILE B C 1
ATOM 3946 O O . ILE B 1 217 ? 12.641 -4.391 -13.805 1 98.5 217 ILE B O 1
ATOM 3950 N N . ILE B 1 218 ? 13.719 -2.684 -14.68 1 98.25 218 ILE B N 1
ATOM 3951 C CA . ILE B 1 218 ? 13.539 -3.084 -16.062 1 98.25 218 ILE B CA 1
ATOM 3952 C C . ILE B 1 218 ? 14.195 -4.438 -16.312 1 98.25 218 ILE B C 1
ATOM 3954 O O . ILE B 1 218 ? 13.719 -5.238 -17.109 1 98.25 218 ILE B O 1
ATOM 3958 N N . THR B 1 219 ? 15.234 -4.715 -15.57 1 97.62 219 THR B N 1
ATOM 3959 C CA . THR B 1 219 ? 15.969 -5.957 -15.766 1 97.62 219 THR B CA 1
ATOM 3960 C C . THR B 1 219 ? 15.156 -7.152 -15.281 1 97.62 219 THR B C 1
ATOM 3962 O O . THR B 1 219 ? 15.484 -8.305 -15.586 1 97.62 219 THR B O 1
ATOM 3965 N N . HIS B 1 220 ? 14.055 -6.875 -14.648 1 98.25 220 HIS B N 1
ATOM 3966 C CA . HIS B 1 220 ? 13.289 -7.953 -14.031 1 98.25 220 HIS B CA 1
ATOM 3967 C C . HIS B 1 220 ? 11.922 -8.109 -14.688 1 98.25 220 HIS B C 1
ATOM 3969 O O . HIS B 1 220 ? 11.078 -8.859 -14.211 1 98.25 220 HIS B O 1
ATOM 3975 N N . LEU B 1 221 ? 11.656 -7.441 -15.75 1 98.44 221 LEU B N 1
ATOM 3976 C CA . LEU B 1 221 ? 10.336 -7.445 -16.359 1 98.44 221 LEU B CA 1
ATOM 3977 C C . LEU B 1 221 ? 9.953 -8.852 -16.828 1 98.44 221 LEU B C 1
ATOM 3979 O O . LEU B 1 221 ? 8.836 -9.312 -16.562 1 98.44 221 LEU B O 1
ATOM 3983 N N . ASP B 1 222 ? 10.867 -9.562 -17.469 1 97.88 222 ASP B N 1
ATOM 3984 C CA . ASP B 1 222 ? 10.594 -10.922 -17.922 1 97.88 222 ASP B CA 1
ATOM 3985 C C . ASP B 1 222 ? 10.336 -11.859 -16.734 1 97.88 222 ASP B C 1
ATOM 3987 O O . ASP B 1 222 ? 9.453 -12.711 -16.797 1 97.88 222 ASP B O 1
ATOM 3991 N N . ASP B 1 223 ? 11.117 -11.703 -15.727 1 97.81 223 ASP B N 1
ATOM 3992 C CA . ASP B 1 223 ? 10.922 -12.5 -14.523 1 97.81 223 ASP B CA 1
ATOM 3993 C C . ASP B 1 223 ? 9.531 -12.273 -13.938 1 97.81 223 ASP B C 1
ATOM 3995 O O . ASP B 1 223 ? 8.852 -13.227 -13.531 1 97.81 223 ASP B O 1
ATOM 3999 N N . MET B 1 224 ? 9.133 -11.039 -13.891 1 98.44 224 MET B N 1
ATOM 4000 C CA . MET B 1 224 ? 7.809 -10.703 -13.367 1 98.44 224 MET B CA 1
ATOM 4001 C C . MET B 1 224 ? 6.707 -11.328 -14.211 1 98.44 224 MET B C 1
ATOM 4003 O O . MET B 1 224 ? 5.734 -11.859 -13.68 1 98.44 224 MET B O 1
ATOM 4007 N N . LEU B 1 225 ? 6.887 -11.266 -15.484 1 98 225 LEU B N 1
ATOM 4008 C CA . LEU B 1 225 ? 5.906 -11.883 -16.375 1 98 225 LEU B CA 1
ATOM 4009 C C . LEU B 1 225 ? 5.824 -13.383 -16.125 1 98 225 LEU B C 1
ATOM 4011 O O . LEU B 1 225 ? 4.73 -13.953 -16.062 1 98 225 LEU B O 1
ATOM 4015 N N . SER B 1 226 ? 6.941 -13.992 -16 1 97.25 226 SER B N 1
ATOM 4016 C CA . SER B 1 226 ? 6.996 -15.422 -15.719 1 97.25 226 SER B CA 1
ATOM 4017 C C . SER B 1 226 ? 6.246 -15.766 -14.438 1 97.25 226 SER B C 1
ATOM 4019 O O . SER B 1 226 ? 5.523 -16.766 -14.375 1 97.25 226 SER B O 1
ATOM 4021 N N . LEU B 1 227 ? 6.398 -14.938 -13.461 1 97.62 227 LEU B N 1
ATOM 4022 C CA . LEU B 1 227 ? 5.734 -15.156 -12.18 1 97.62 227 LEU B CA 1
ATOM 4023 C C . LEU B 1 227 ? 4.223 -15.031 -12.328 1 97.62 227 LEU B C 1
ATOM 4025 O O . LEU B 1 227 ? 3.473 -15.82 -11.742 1 97.62 227 LEU B O 1
ATOM 4029 N N . VAL B 1 228 ? 3.795 -14.016 -13.055 1 97.25 228 VAL B N 1
ATOM 4030 C CA . VAL B 1 228 ? 2.367 -13.836 -13.289 1 97.25 228 VAL B CA 1
ATOM 4031 C C . VAL B 1 228 ? 1.788 -15.086 -13.953 1 97.25 228 VAL B C 1
ATOM 4033 O O . VAL B 1 228 ? 0.744 -15.586 -13.531 1 97.25 228 VAL B O 1
ATOM 4036 N N . CYS B 1 229 ? 2.453 -15.555 -14.922 1 95.44 229 CYS B N 1
ATOM 4037 C CA . CYS B 1 229 ? 1.993 -16.734 -15.664 1 95.44 229 CYS B CA 1
ATOM 4038 C C . CYS B 1 229 ? 1.969 -17.969 -14.766 1 95.44 229 CYS B C 1
ATOM 4040 O O . CYS B 1 229 ? 1.027 -18.75 -14.82 1 95.44 229 CYS B O 1
ATOM 4042 N N . LEU B 1 230 ? 2.951 -18.141 -14 1 95.56 230 LEU B N 1
ATOM 4043 C CA . LEU B 1 230 ? 3.004 -19.266 -13.07 1 95.56 230 LEU B CA 1
ATOM 4044 C C . LEU B 1 230 ? 1.861 -19.188 -12.07 1 95.56 230 LEU B C 1
ATOM 4046 O O . LEU B 1 230 ? 1.273 -20.219 -11.711 1 95.56 230 LEU B O 1
ATOM 4050 N N . HIS B 1 231 ? 1.605 -18 -11.578 1 95.94 231 HIS B N 1
ATOM 4051 C CA . HIS B 1 231 ? 0.528 -17.797 -10.609 1 95.94 231 HIS B CA 1
ATOM 4052 C C . HIS B 1 231 ? -0.818 -18.219 -11.195 1 95.94 231 HIS B C 1
ATOM 4054 O O . HIS B 1 231 ? -1.647 -18.797 -10.5 1 95.94 231 HIS B O 1
ATOM 4060 N N . GLU B 1 232 ? -1.011 -17.953 -12.391 1 92.44 232 GLU B N 1
ATOM 4061 C CA . GLU B 1 232 ? -2.27 -18.281 -13.062 1 92.44 232 GLU B CA 1
ATOM 4062 C C . GLU B 1 232 ? -2.449 -19.781 -13.211 1 92.44 232 GLU B C 1
ATOM 4064 O O . GLU B 1 232 ? -3.564 -20.266 -13.43 1 92.44 232 GLU B O 1
ATOM 4069 N N . LEU B 1 233 ? -1.378 -20.5 -13.148 1 91.75 233 LEU B N 1
ATOM 4070 C CA . LEU B 1 233 ? -1.442 -21.953 -13.273 1 91.75 233 LEU B CA 1
ATOM 4071 C C . LEU B 1 233 ? -1.897 -22.594 -11.961 1 91.75 233 LEU B C 1
ATOM 4073 O O . LEU B 1 233 ? -2.273 -23.766 -11.938 1 91.75 233 LEU B O 1
ATOM 4077 N N . VAL B 1 234 ? -1.822 -21.844 -10.867 1 94.56 234 VAL B N 1
ATOM 4078 C CA . VAL B 1 234 ? -2.191 -22.422 -9.57 1 94.56 234 VAL B CA 1
ATOM 4079 C C . VAL B 1 234 ? -3.697 -22.656 -9.523 1 94.56 234 VAL B C 1
ATOM 4081 O O . VAL B 1 234 ? -4.488 -21.719 -9.602 1 94.56 234 VAL B O 1
ATOM 4084 N N . GLU B 1 235 ? -4.078 -23.828 -9.367 1 92.38 235 GLU B N 1
ATOM 4085 C CA . GLU B 1 235 ? -5.492 -24.188 -9.328 1 92.38 235 GLU B CA 1
ATOM 4086 C C . GLU B 1 235 ? -5.711 -25.484 -8.57 1 92.38 235 GLU B C 1
ATOM 4088 O O . GLU B 1 235 ? -4.766 -26.25 -8.336 1 92.38 235 GLU B O 1
ATOM 4093 N N . ASN B 1 236 ? -6.945 -25.594 -8.156 1 91.06 236 ASN B N 1
ATOM 4094 C CA . ASN B 1 236 ? -7.355 -26.875 -7.566 1 91.06 236 ASN B CA 1
ATOM 4095 C C . ASN B 1 236 ? -7.434 -27.969 -8.617 1 91.06 236 ASN B C 1
ATOM 4097 O O . ASN B 1 236 ? -7.922 -27.75 -9.727 1 91.06 236 ASN B O 1
ATOM 4101 N N . THR B 1 237 ? -6.793 -29.078 -8.164 1 84.5 237 THR B N 1
ATOM 4102 C CA . THR B 1 237 ? -6.895 -30.234 -9.062 1 84.5 237 THR B CA 1
ATOM 4103 C C . THR B 1 237 ? -8 -31.172 -8.617 1 84.5 237 THR B C 1
ATOM 4105 O O . THR B 1 237 ? -8.266 -31.312 -7.418 1 84.5 237 THR B O 1
ATOM 4108 N N . ASN B 1 238 ? -8.914 -31.5 -9.422 1 71.88 238 ASN B N 1
ATOM 4109 C CA . ASN B 1 238 ? -9.938 -32.5 -9.117 1 71.88 238 ASN B CA 1
ATOM 4110 C C . ASN B 1 238 ? -9.312 -33.844 -8.812 1 71.88 238 ASN B C 1
ATOM 4112 O O . ASN B 1 238 ? -9.992 -34.75 -8.305 1 71.88 238 ASN B O 1
ATOM 4116 N N . GLU B 1 239 ? -8.148 -34.031 -9.18 1 62 239 GLU B N 1
ATOM 4117 C CA . GLU B 1 239 ? -7.555 -35.344 -8.938 1 62 239 GLU B CA 1
ATOM 4118 C C . GLU B 1 239 ? -7.012 -35.469 -7.516 1 62 239 GLU B C 1
ATOM 4120 O O . GLU B 1 239 ? -6.242 -34.594 -7.07 1 62 239 GLU B O 1
ATOM 4125 N N . LEU B 1 240 ? -7.875 -35.969 -6.617 1 54.12 240 LEU B N 1
ATOM 4126 C CA . LEU B 1 240 ? -7.434 -36.219 -5.254 1 54.12 240 LEU B CA 1
ATOM 4127 C C . LEU B 1 240 ? -6.039 -36.844 -5.242 1 54.12 240 LEU B C 1
ATOM 4129 O O . LEU B 1 240 ? -5.793 -37.844 -5.914 1 54.12 240 LEU B O 1
ATOM 4133 N N . ALA B 1 241 ? -5.09 -36 -5.145 1 54.56 241 ALA B N 1
ATOM 4134 C CA . ALA B 1 241 ? -3.775 -36.625 -5.027 1 54.56 241 ALA B CA 1
ATOM 4135 C C . ALA B 1 241 ? -3.797 -37.75 -4 1 54.56 241 ALA B C 1
ATOM 4137 O O . ALA B 1 241 ? -4.543 -37.688 -3.02 1 54.56 241 ALA B O 1
ATOM 4138 N N . SER B 1 242 ? -3.342 -38.906 -4.395 1 55.28 242 SER B N 1
ATOM 4139 C CA . SER B 1 242 ? -3.062 -39.969 -3.436 1 55.28 242 SER B CA 1
ATOM 4140 C C . SER B 1 242 ? -2.395 -39.406 -2.18 1 55.28 242 SER B C 1
ATOM 4142 O O . SER B 1 242 ? -2.02 -38.25 -2.131 1 55.28 242 SER B O 1
ATOM 4144 N N . SER B 1 243 ? -1.84 -40.312 -1.22 1 60 243 SER B N 1
ATOM 4145 C CA . SER B 1 243 ? -1.197 -40.125 0.077 1 60 243 SER B CA 1
ATOM 4146 C C . SER B 1 243 ? 0.012 -39.188 -0.038 1 60 243 SER B C 1
ATOM 4148 O O . SER B 1 243 ? 0.846 -39.375 -0.93 1 60 243 SER B O 1
ATOM 4150 N N . TYR B 1 244 ? -0.183 -37.906 0.397 1 61.31 244 TYR B N 1
ATOM 4151 C CA . TYR B 1 244 ? 1.018 -37.094 0.471 1 61.31 244 TYR B CA 1
ATOM 4152 C C . TYR B 1 244 ? 2.016 -37.656 1.468 1 61.31 244 TYR B C 1
ATOM 4154 O O . TYR B 1 244 ? 1.624 -38.188 2.504 1 61.31 244 TYR B O 1
ATOM 4162 N N . PRO B 1 245 ? 3.268 -37.781 1.139 1 58.97 245 PRO B N 1
ATOM 4163 C CA . PRO B 1 245 ? 4.25 -38.312 2.1 1 58.97 245 PRO B CA 1
ATOM 4164 C C . PRO B 1 245 ? 4.227 -37.531 3.424 1 58.97 245 PRO B C 1
ATOM 4166 O O . PRO B 1 245 ? 3.957 -36.344 3.443 1 58.97 245 PRO B O 1
ATOM 4169 N N . PRO B 1 246 ? 4.25 -38.312 4.551 1 54.41 246 PRO B N 1
ATOM 4170 C CA . PRO B 1 246 ? 4.316 -37.656 5.855 1 54.41 246 PRO B CA 1
ATOM 4171 C C . PRO B 1 246 ? 5.547 -36.781 6 1 54.41 246 PRO B C 1
ATOM 4173 O O . PRO B 1 246 ? 6.598 -37.062 5.43 1 54.41 246 PRO B O 1
ATOM 4176 N N . ILE B 1 247 ? 5.461 -35.562 6.23 1 56.22 247 ILE B N 1
ATOM 4177 C CA . ILE B 1 247 ? 6.617 -34.688 6.426 1 56.22 247 ILE B CA 1
ATOM 4178 C C . ILE B 1 247 ? 6.941 -34.562 7.914 1 56.22 247 ILE B C 1
ATOM 4180 O O . ILE B 1 247 ? 6.094 -34.875 8.758 1 56.22 247 ILE B O 1
ATOM 4184 N N . LEU B 1 248 ? 8.227 -34.156 8.25 1 51 248 LEU B N 1
ATOM 4185 C CA . LEU B 1 248 ? 8.688 -33.906 9.617 1 51 248 LEU B CA 1
ATOM 4186 C C . LEU B 1 248 ? 7.836 -32.844 10.281 1 51 248 LEU B C 1
ATOM 4188 O O . LEU B 1 248 ? 7.508 -31.828 9.656 1 51 248 LEU B O 1
ATOM 4192 N N . PRO B 1 249 ? 7.32 -33.094 11.438 1 48.94 249 PRO B N 1
ATOM 4193 C CA . PRO B 1 249 ? 6.48 -32.156 12.18 1 48.94 249 PRO B CA 1
ATOM 4194 C C . PRO B 1 249 ? 7.156 -30.797 12.383 1 48.94 249 PRO B C 1
ATOM 4196 O O . PRO B 1 249 ? 8.383 -30.719 12.438 1 48.94 249 PRO B O 1
ATOM 4199 N N . TYR B 1 250 ? 6.402 -29.75 12.312 1 51.94 250 TYR B N 1
ATOM 4200 C CA . TYR B 1 250 ? 6.77 -28.344 12.555 1 51.94 250 TYR B CA 1
ATOM 4201 C C . TYR B 1 250 ? 7.656 -28.219 13.789 1 51.94 250 TYR B C 1
ATOM 4203 O O . TYR B 1 250 ? 8.461 -27.297 13.883 1 51.94 250 TYR B O 1
ATOM 4211 N N . VAL B 1 251 ? 7.473 -29.188 14.695 1 49.09 251 VAL B N 1
ATOM 4212 C CA . VAL B 1 251 ? 8.203 -29.141 15.953 1 49.09 251 VAL B CA 1
ATOM 4213 C C . VAL B 1 251 ? 9.703 -29.078 15.672 1 49.09 251 VAL B C 1
ATOM 4215 O O . VAL B 1 251 ? 10.461 -28.484 16.438 1 49.09 251 VAL B O 1
ATOM 4218 N N . TYR B 1 252 ? 10.055 -29.547 14.617 1 46.19 252 TYR B N 1
ATOM 4219 C CA . TYR B 1 252 ? 11.484 -29.594 14.328 1 46.19 252 TYR B CA 1
ATOM 4220 C C . TYR B 1 252 ? 11.984 -28.25 13.805 1 46.19 252 TYR B C 1
ATOM 4222 O O . TYR B 1 252 ? 13.195 -28.016 13.734 1 46.19 252 TYR B O 1
ATOM 4230 N N . VAL B 1 253 ? 11.062 -27.531 13.336 1 49.25 253 VAL B N 1
ATOM 4231 C CA . VAL B 1 253 ? 11.43 -26.219 12.828 1 49.25 253 VAL B CA 1
ATOM 4232 C C . VAL B 1 253 ? 11.32 -25.188 13.953 1 49.25 253 VAL B C 1
ATOM 4234 O O . VAL B 1 253 ? 11.945 -24.125 13.898 1 49.25 253 VAL B O 1
ATOM 4237 N N . GLN B 1 254 ? 10.414 -25.359 14.766 1 46.44 254 GLN B N 1
ATOM 4238 C CA . GLN B 1 254 ? 10.289 -24.422 15.867 1 46.44 254 GLN B CA 1
ATOM 4239 C C . GLN B 1 254 ? 11.445 -24.562 16.859 1 46.44 254 GLN B C 1
ATOM 4241 O O . GLN B 1 254 ? 11.812 -25.688 17.234 1 46.44 254 GLN B O 1
ATOM 4246 N N . ASN B 1 255 ? 12.43 -23.844 16.672 1 41.22 255 ASN B N 1
ATOM 4247 C CA . ASN B 1 255 ? 13.477 -23.828 17.703 1 41.22 255 ASN B CA 1
ATOM 4248 C C . ASN B 1 255 ? 12.891 -23.938 19.109 1 41.22 255 ASN B C 1
ATOM 4250 O O . ASN B 1 255 ? 12.68 -22.938 19.781 1 41.22 255 ASN B O 1
ATOM 4254 N N . GLU B 1 256 ? 11.711 -24.484 19.25 1 39.19 256 GLU B N 1
ATOM 4255 C CA . GLU B 1 256 ? 11.672 -24.625 20.703 1 39.19 256 GLU B CA 1
ATOM 4256 C C . GLU B 1 256 ? 12.938 -25.312 21.219 1 39.19 256 GLU B C 1
ATOM 4258 O O . GLU B 1 256 ? 13.25 -26.438 20.812 1 39.19 256 GLU B O 1
ATOM 4263 N N . ARG B 1 257 ? 13.969 -24.562 21.516 1 36.28 257 ARG B N 1
ATOM 4264 C CA . ARG B 1 257 ? 15.039 -25.125 22.328 1 36.28 257 ARG B CA 1
ATOM 4265 C C . ARG B 1 257 ? 14.5 -26.172 23.297 1 36.28 257 ARG B C 1
ATOM 4267 O O . ARG B 1 257 ? 13.734 -25.844 24.203 1 36.28 257 ARG B O 1
ATOM 4274 N N . LYS B 1 258 ? 14.078 -27.25 22.859 1 34.75 258 LYS B N 1
ATOM 4275 C CA . LYS B 1 258 ? 14.148 -28.156 24 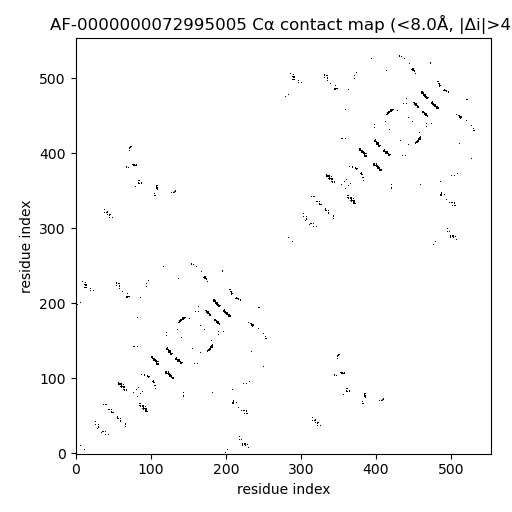1 34.75 258 LYS B CA 1
ATOM 4276 C C . LYS B 1 258 ? 15.43 -27.938 24.812 1 34.75 258 LYS B C 1
ATOM 4278 O O . LYS B 1 258 ? 16.531 -27.922 24.25 1 34.75 258 LYS B O 1
ATOM 4283 N N . SER B 1 259 ? 15.375 -27.016 25.828 1 33.97 259 SER B N 1
ATOM 4284 C CA . SER B 1 259 ? 16.469 -27.031 26.781 1 33.97 259 SER B CA 1
ATOM 4285 C C . SER B 1 259 ? 17.062 -28.438 26.922 1 33.97 259 SER B C 1
ATOM 4287 O O . SER B 1 259 ? 16.375 -29.359 27.344 1 33.97 259 SER B O 1
ATOM 4289 N N . LEU B 1 260 ? 17.734 -28.922 25.953 1 32.56 260 LEU B N 1
ATOM 4290 C CA . LEU B 1 260 ? 18.5 -30.094 26.344 1 32.56 260 LEU B CA 1
ATOM 4291 C C . LEU B 1 260 ? 18.891 -30.031 27.812 1 32.56 260 LEU B C 1
ATOM 4293 O O . LEU B 1 260 ? 19.188 -28.953 28.328 1 32.56 260 LEU B O 1
ATOM 4297 N N . PRO B 1 261 ? 18.484 -30.969 28.562 1 32.19 261 PRO B N 1
ATOM 4298 C CA . PRO B 1 261 ? 19.062 -30.969 29.922 1 32.19 261 PRO B CA 1
ATOM 4299 C C . PRO B 1 261 ? 20.531 -30.578 29.938 1 32.19 261 PRO B C 1
ATOM 4301 O O . PRO B 1 261 ? 21.281 -30.906 29.016 1 32.19 261 PRO B O 1
ATOM 4304 N N . LYS B 1 262 ? 20.797 -29.359 30.359 1 33.59 262 LYS B N 1
ATOM 4305 C CA . LYS B 1 262 ? 22.203 -29.047 30.625 1 33.59 262 LYS B CA 1
ATOM 4306 C C . LYS B 1 262 ? 22.984 -30.312 30.969 1 33.59 262 LYS B C 1
ATOM 4308 O O . LYS B 1 262 ? 22.672 -30.984 31.953 1 33.59 262 LYS B O 1
ATOM 4313 N N . LYS B 1 263 ? 23.344 -30.969 29.953 1 33.16 263 LYS B N 1
ATOM 4314 C CA . LYS B 1 263 ? 24.266 -32.031 30.359 1 33.16 263 LYS B CA 1
ATOM 4315 C C . LYS B 1 263 ? 25.156 -31.562 31.516 1 33.16 263 LYS B C 1
ATOM 4317 O O . LYS B 1 263 ? 25.469 -30.375 31.625 1 33.16 263 LYS B O 1
ATOM 4322 N N . ARG B 1 264 ? 25.297 -32.219 32.531 1 32.19 264 ARG B N 1
ATOM 4323 C CA . ARG B 1 264 ? 26.141 -32.062 33.719 1 32.19 264 ARG B CA 1
ATOM 4324 C C . ARG B 1 264 ? 27.5 -31.516 33.344 1 32.19 264 ARG B C 1
ATOM 4326 O O . ARG B 1 264 ? 28.078 -31.922 32.344 1 32.19 264 ARG B O 1
ATOM 4333 N N . LYS B 1 265 ? 27.734 -30.203 33.625 1 31.78 265 LYS B N 1
ATOM 4334 C CA . LYS B 1 265 ? 29.094 -29.688 33.562 1 31.78 265 LYS B CA 1
ATOM 4335 C C . LYS B 1 265 ? 30.109 -30.781 33.844 1 31.78 265 LYS B C 1
ATOM 4337 O O . LYS B 1 265 ? 30.016 -31.484 34.844 1 31.78 265 LYS B O 1
ATOM 4342 N N . PRO B 1 266 ? 30.578 -31.359 32.719 1 28.94 266 PRO B N 1
ATOM 4343 C CA . PRO B 1 266 ? 31.594 -32.375 33.031 1 28.94 266 PRO B CA 1
ATOM 4344 C C . PRO B 1 266 ? 32.531 -31.922 34.156 1 28.94 266 PRO B C 1
ATOM 4346 O O . PRO B 1 266 ? 33.062 -30.797 34.094 1 28.94 266 PRO B O 1
ATOM 4349 N N . SER B 1 267 ? 32.125 -32.031 35.406 1 28.59 267 SER B N 1
ATOM 4350 C CA . SER B 1 267 ? 33.062 -31.812 36.5 1 28.59 267 SER B CA 1
ATOM 4351 C C . SER B 1 267 ? 34.438 -32.375 36.156 1 28.59 267 SER B C 1
ATOM 4353 O O . SER B 1 267 ? 34.594 -33.594 36.031 1 28.59 267 SER B O 1
ATOM 4355 N N . LEU B 1 268 ? 35.062 -31.688 35.125 1 30.08 268 LEU B N 1
ATOM 4356 C CA . LEU B 1 268 ? 36.438 -32.031 34.75 1 30.08 268 LEU B CA 1
ATOM 4357 C C . LEU B 1 268 ? 37.219 -32.406 36 1 30.08 268 LEU B C 1
ATOM 4359 O O . LEU B 1 268 ? 38.438 -32.562 35.938 1 30.08 268 LEU B O 1
ATOM 4363 N N . THR B 1 269 ? 36.562 -32.031 37.188 1 29.28 269 THR B N 1
ATOM 4364 C CA . THR B 1 269 ? 37.469 -32.281 38.312 1 29.28 269 THR B CA 1
ATOM 4365 C C . THR B 1 269 ? 37.938 -33.719 38.344 1 29.28 269 THR B C 1
ATOM 4367 O O . THR B 1 269 ? 38.781 -34.062 39.188 1 29.28 269 THR B O 1
ATOM 4370 N N . SER B 1 270 ? 37 -34.531 37.719 1 28.3 270 SER B N 1
ATOM 4371 C CA . SER B 1 270 ? 37.281 -35.875 38.25 1 28.3 270 SER B CA 1
ATOM 4372 C C . SER B 1 270 ? 38.562 -36.469 37.688 1 28.3 270 SER B C 1
ATOM 4374 O O . SER B 1 270 ? 38.938 -37.562 38.031 1 28.3 270 SER B O 1
ATOM 4376 N N . ILE B 1 271 ? 38.875 -35.969 36.438 1 29.45 271 ILE B N 1
ATOM 4377 C CA . ILE B 1 271 ? 39.812 -36.875 35.812 1 29.45 271 ILE B CA 1
ATOM 4378 C C . ILE B 1 271 ? 41.219 -36.688 36.406 1 29.45 271 ILE B C 1
ATOM 4380 O O . ILE B 1 271 ? 42.188 -37.25 35.938 1 29.45 271 ILE B O 1
ATOM 4384 N N . SER B 1 272 ? 41.281 -35.5 37.156 1 29.5 272 SER B N 1
ATOM 4385 C CA . SER B 1 272 ? 42.688 -35.25 37.5 1 29.5 272 SER B CA 1
ATOM 4386 C C . SER B 1 272 ? 43.281 -36.438 38.188 1 29.5 272 SER B C 1
ATOM 4388 O O . SER B 1 272 ? 44.5 -36.469 38.469 1 29.5 272 SER B O 1
ATOM 4390 N N . SER B 1 273 ? 42.312 -37.062 38.969 1 29.16 273 SER B N 1
ATOM 4391 C CA . SER B 1 273 ? 43.062 -37.688 40.062 1 29.16 273 SER B CA 1
ATOM 4392 C C . SER B 1 273 ? 43.938 -38.812 39.594 1 29.16 273 SER B C 1
ATOM 4394 O O . SER B 1 273 ? 44.75 -39.375 40.344 1 29.16 273 SER B O 1
ATOM 4396 N N . SER B 1 274 ? 43.375 -39.531 38.5 1 27.88 274 SER B N 1
ATOM 4397 C CA . SER B 1 274 ? 43.844 -40.906 38.688 1 27.88 274 SER B CA 1
ATOM 4398 C C . SER B 1 274 ? 45.312 -41.031 38.25 1 27.88 274 SER B C 1
ATOM 4400 O O . SER B 1 274 ? 45.844 -42.156 38.156 1 27.88 274 SER B O 1
ATOM 4402 N N . SER B 1 275 ? 45.75 -40 37.438 1 27.34 275 SER B N 1
ATOM 4403 C CA . SER B 1 275 ? 47 -40.469 36.781 1 27.34 275 SER B CA 1
ATOM 4404 C C . SER B 1 275 ? 48.094 -40.688 37.812 1 27.34 275 SER B C 1
ATOM 4406 O O . SER B 1 275 ? 49.25 -40.938 37.438 1 27.34 275 SER B O 1
ATOM 4408 N N . LYS B 1 276 ? 47.906 -40.094 39 1 27.31 276 LYS B N 1
ATOM 4409 C CA . LYS B 1 276 ? 49.156 -40.094 39.75 1 27.31 276 LYS B CA 1
ATOM 4410 C C . LYS B 1 276 ? 49.594 -41.531 40.062 1 27.31 276 LYS B C 1
ATOM 4412 O O . LYS B 1 276 ? 50.656 -41.719 40.688 1 27.31 276 LYS B O 1
ATOM 4417 N N . HIS B 1 277 ? 48.75 -42.594 39.656 1 24.39 277 HIS B N 1
ATOM 4418 C CA . HIS B 1 277 ? 49.625 -43.688 40.031 1 24.39 277 HIS B CA 1
ATOM 4419 C C . HIS B 1 277 ? 50.781 -43.844 39.094 1 24.39 277 HIS B C 1
ATOM 4421 O O . HIS B 1 277 ? 50.625 -43.688 37.875 1 24.39 277 HIS B O 1
#

pLDDT: mean 83.36, std 20.68, range [24.22, 98.81]